Protein AF-0000000087671114 (afdb_homodimer)

Nearest PDB structures (foldseek):
  3t8q-assembly1_A  TM=8.354E-01  e=1.233E-25  Hoeflea phototrophica DFL-43
  4e5t-assembly1_G  TM=8.080E-01  e=9.147E-26  Roseibium alexandrii DFL-11
  2gl5-assembly1_A  TM=8.032E-01  e=9.710E-26  Salmonella enterica subsp. enterica serovar Typhimurium str. LT2
  4e5t-assembly1_C  TM=7.911E-01  e=3.964E-26  Roseibium alexandrii DFL-11
  2ox4-assembly1_E  TM=7.853E-01  e=4.071E-25  Zymomonas mobilis

Organism: NCBI:txid484088

Foldseek 3Di:
DWAWADKDKFKFKAADVVFFDFQLDLDTHGIAMKIWMWTATPVGQIFIFIFDRQWQCPPVGVVRGGDDLVVLVSVLVVQQVSLVVTNHRLSSSQSSQQRNLVVVLWESLVVLAQQDQKFFAAEEETDDDQLQVLLVVLVVLVVQQHQAYEDEAHDPSDDDPDSVRVLSSLVSNCVRQNNSHAYAYEDSAADHDPVDPDHADDLVRLLVSQVSCVVSRHAAYERNHYNVPLVSLQVSVVVHPHFYEYDQQPRELVVLVVCLVSVSGLEYAYQLSHHRHLVSVLVSQVSCVVSNRAYEHDAQGAQSSQLRSGSSCSRRNPHNHYYDHDHPPSDHQCSRHVQFPDGFDARSRMGRQDTGGGSPTHGDPVSRVVGTD/DWFWADKDKFKFKDADVVFFDFQLALDTHGIAMKIWMWTATPVGQIFIFIFDRQWQCPPVGVVRGGDDLVVLVSVLVVQQVSLVVTNHRLSSSQSSQQRVLVVVLWESLVVLAQQDQKFFAAEEETDDDQLQVLLVVLVVLVVQQHQAYEDEAHDQSDDDPDSVRVLSSLVSNCVRQNNSHAYAYEDSAADHDPVRPDHADDLVRLLVSLVSCVVSRHAAYERNHYNVPLVSLQVSVVVHPHFYEYDQQPRELVVLVVCLVSVSGLEYAYFLSHHRHLVSVLVSQVSCVVSNRAYEHDAQGAQSSQLRSGSSCSRRNPHNHYYDHDHPPSDHQCSRHVQFPDGFDARSRMGRQDTGGGSPTHGDPVSRVVGTD

InterPro domains:
  IPR013342 Mandelate racemase, C-terminal domain [PF13378] (133-366)
  IPR013342 Mandelate racemase, C-terminal domain [SM00922] (131-243)
  IPR029017 Enolase-like, N-terminal [G3DSA:3.30.390.10] (2-108)
  IPR029017 Enolase-like, N-terminal [SSF54826] (3-114)
  IPR036849 Enolase-like, C-terminal domain superfamily [G3DSA:3.20.20.120] (109-373)
  IPR036849 Enolase-like, C-terminal domain superfamily [SSF51604] (101-371)
  IPR046945 L-rhamnonate dehydratase-like [PTHR13794] (2-371)

Structure (mmCIF, N/CA/C/O backbone):
data_AF-0000000087671114-model_v1
#
loop_
_entity.id
_entity.type
_entity.pdbx_description
1 polymer Isomerase
#
loop_
_atom_site.group_PDB
_atom_site.id
_atom_site.type_symbol
_atom_site.label_atom_id
_atom_site.label_alt_id
_atom_site.label_comp_id
_atom_site.label_asym_id
_atom_site.label_entity_id
_atom_site.label_seq_id
_atom_site.pdbx_PDB_ins_code
_atom_site.Cartn_x
_atom_site.Cartn_y
_atom_site.Cartn_z
_atom_site.occupancy
_atom_site.B_iso_or_equiv
_atom_site.auth_seq_id
_atom_site.auth_comp_id
_atom_site.auth_asym_id
_atom_site.auth_atom_id
_atom_site.pdbx_PDB_model_num
ATOM 1 N N . MET A 1 1 ? 32.969 -0.034 -14.359 1 77.94 1 MET A N 1
ATOM 2 C CA . MET A 1 1 ? 31.812 -0.502 -13.594 1 77.94 1 MET A CA 1
ATOM 3 C C . MET A 1 1 ? 30.516 -0.215 -14.352 1 77.94 1 MET A C 1
ATOM 5 O O . MET A 1 1 ? 30.375 0.848 -14.953 1 77.94 1 MET A O 1
ATOM 9 N N . SER A 1 2 ? 29.672 -1.259 -14.68 1 93.56 2 SER A N 1
ATOM 10 C CA . SER A 1 2 ? 28.453 -1.131 -15.453 1 93.56 2 SER A CA 1
ATOM 11 C C . SER A 1 2 ? 27.484 -0.129 -14.805 1 93.56 2 SER A C 1
ATOM 13 O O . SER A 1 2 ? 27.344 -0.102 -13.586 1 93.56 2 SER A O 1
ATOM 15 N N . LYS A 1 3 ? 27.109 0.825 -15.625 1 98.06 3 LYS A N 1
ATOM 16 C CA . LYS A 1 3 ? 26.141 1.822 -15.156 1 98.06 3 LYS A CA 1
ATOM 17 C C . LYS A 1 3 ? 24.828 1.726 -15.938 1 98.06 3 LYS A C 1
ATOM 19 O O . LYS A 1 3 ? 24.844 1.455 -17.141 1 98.06 3 LYS A O 1
ATOM 24 N N . ILE A 1 4 ? 23.766 1.935 -15.289 1 98.81 4 ILE A N 1
ATOM 25 C CA . ILE A 1 4 ? 22.469 1.974 -15.945 1 98.81 4 ILE A CA 1
ATOM 26 C C . ILE A 1 4 ? 22.406 3.17 -16.891 1 98.81 4 ILE A C 1
ATOM 28 O O . ILE A 1 4 ? 22.641 4.309 -16.484 1 98.81 4 ILE A O 1
ATOM 32 N N . ASP A 1 5 ? 22.094 2.9 -18.109 1 98.69 5 ASP A N 1
ATOM 33 C CA . ASP A 1 5 ? 22.047 3.93 -19.156 1 98.69 5 ASP A CA 1
ATOM 34 C C . ASP A 1 5 ? 20.609 4.363 -19.438 1 98.69 5 ASP A C 1
ATOM 36 O O . ASP A 1 5 ? 20.344 5.555 -19.625 1 98.69 5 ASP A O 1
ATOM 40 N N . SER A 1 6 ? 19.703 3.426 -19.469 1 98.62 6 SER A N 1
ATOM 41 C CA . SER A 1 6 ? 18.312 3.752 -19.781 1 98.62 6 SER A CA 1
ATOM 42 C C . SER A 1 6 ? 17.359 2.746 -19.172 1 98.62 6 SER A C 1
ATOM 44 O O . SER A 1 6 ? 17.75 1.627 -18.828 1 98.62 6 SER A O 1
ATOM 46 N N . ILE A 1 7 ? 16.156 3.17 -18.953 1 98.81 7 ILE A N 1
ATOM 47 C CA . ILE A 1 7 ? 15.039 2.383 -18.453 1 98.81 7 ILE A CA 1
ATOM 48 C C . ILE A 1 7 ? 13.836 2.566 -19.375 1 98.81 7 ILE A C 1
ATOM 50 O O . ILE A 1 7 ? 13.453 3.697 -19.688 1 98.81 7 ILE A O 1
ATOM 54 N N . GLU A 1 8 ? 13.281 1.501 -19.844 1 98.75 8 GLU A N 1
ATOM 55 C CA . GLU A 1 8 ? 12.078 1.543 -20.672 1 98.75 8 GLU A CA 1
ATOM 56 C C . GLU A 1 8 ? 10.961 0.694 -20.062 1 98.75 8 GLU A C 1
ATOM 58 O O . GLU A 1 8 ? 11.18 -0.468 -19.719 1 98.75 8 GLU A O 1
ATOM 63 N N . ILE A 1 9 ? 9.812 1.267 -19.922 1 98.75 9 ILE A N 1
ATOM 64 C CA . ILE A 1 9 ? 8.617 0.571 -19.469 1 98.75 9 ILE A CA 1
ATOM 65 C C . ILE A 1 9 ? 7.551 0.592 -20.562 1 98.75 9 ILE A C 1
ATOM 67 O O . ILE A 1 9 ? 7.164 1.661 -21.047 1 98.75 9 ILE A O 1
ATOM 71 N N . THR A 1 10 ? 7.113 -0.559 -21 1 98.69 10 THR A N 1
ATOM 72 C CA . THR A 1 10 ? 6.094 -0.653 -22.031 1 98.69 10 THR A CA 1
ATOM 73 C C . THR A 1 10 ? 4.91 -1.488 -21.562 1 98.69 10 THR A C 1
ATOM 75 O O . THR A 1 10 ? 5.066 -2.359 -20.703 1 98.69 10 THR A O 1
ATOM 78 N N . HIS A 1 11 ? 3.785 -1.231 -22.047 1 98.38 11 HIS A N 1
ATOM 79 C CA . HIS A 1 11 ? 2.543 -1.931 -21.734 1 98.38 11 HIS A CA 1
ATOM 80 C C . HIS A 1 11 ? 1.981 -2.637 -22.969 1 98.38 11 HIS A C 1
ATOM 82 O O . HIS A 1 11 ? 2.037 -2.1 -24.078 1 98.38 11 HIS A O 1
ATOM 88 N N . HIS A 1 12 ? 1.543 -3.834 -22.766 1 98.75 12 HIS A N 1
ATOM 89 C CA . HIS A 1 12 ? 1.067 -4.691 -23.844 1 98.75 12 HIS A CA 1
ATOM 90 C C . HIS A 1 12 ? -0.258 -5.352 -23.484 1 98.75 12 HIS A C 1
ATOM 92 O O . HIS A 1 12 ? -0.558 -5.543 -22.297 1 98.75 12 HIS A O 1
ATOM 98 N N . ARG A 1 13 ? -1.085 -5.703 -24.531 1 98.31 13 ARG A N 1
ATOM 99 C CA . ARG A 1 13 ? -2.408 -6.277 -24.328 1 98.31 13 ARG A CA 1
ATOM 100 C C . ARG A 1 13 ? -2.686 -7.402 -25.312 1 98.31 13 ARG A C 1
ATOM 102 O O . ARG A 1 13 ? -2.641 -7.195 -26.531 1 98.31 13 ARG A O 1
ATOM 109 N N . LEU A 1 14 ? -2.992 -8.57 -24.719 1 98.5 14 LEU A N 1
ATOM 110 C CA . LEU A 1 14 ? -3.408 -9.719 -25.516 1 98.5 14 LEU A CA 1
ATOM 111 C C . LEU A 1 14 ? -4.918 -9.906 -25.453 1 98.5 14 LEU A C 1
ATOM 113 O O . LEU A 1 14 ? -5.473 -10.148 -24.375 1 98.5 14 LEU A O 1
ATOM 117 N N . PRO A 1 15 ? -5.629 -9.836 -26.609 1 97.94 15 PRO A N 1
ATOM 118 C CA . PRO A 1 15 ? -7.047 -10.195 -26.578 1 97.94 15 PRO A CA 1
ATOM 119 C C . PRO A 1 15 ? -7.27 -11.672 -26.25 1 97.94 15 PRO A C 1
ATOM 121 O O . PRO A 1 15 ? -6.531 -12.531 -26.719 1 97.94 15 PRO A O 1
ATOM 124 N N . LEU A 1 16 ? -8.195 -11.867 -25.359 1 97.75 16 LEU A N 1
ATOM 125 C CA . LEU A 1 16 ? -8.539 -13.227 -24.969 1 97.75 16 LEU A CA 1
ATOM 126 C C . LEU A 1 16 ? -9.883 -13.633 -25.578 1 97.75 16 LEU A C 1
ATOM 128 O O . LEU A 1 16 ? -10.922 -13.078 -25.219 1 97.75 16 LEU A O 1
ATOM 132 N N . ASP A 1 17 ? -9.828 -14.562 -26.438 1 95.5 17 ASP A N 1
ATOM 133 C CA . ASP A 1 17 ? -11.008 -15.18 -27.031 1 95.5 17 ASP A CA 1
ATOM 134 C C . ASP A 1 17 ? -10.875 -16.703 -27.078 1 95.5 17 ASP A C 1
ATOM 136 O O . ASP A 1 17 ? -10.078 -17.234 -27.844 1 95.5 17 ASP A O 1
ATOM 140 N N . PRO A 1 18 ? -11.617 -17.359 -26.312 1 96.25 18 PRO A N 1
ATOM 141 C CA . PRO A 1 18 ? -12.656 -16.922 -25.375 1 96.25 18 PRO A CA 1
ATOM 142 C C . PRO A 1 18 ? -12.086 -16.188 -24.172 1 96.25 18 PRO A C 1
ATOM 144 O O . PRO A 1 18 ? -10.891 -16.297 -23.891 1 96.25 18 PRO A O 1
ATOM 147 N N . PRO A 1 19 ? -12.953 -15.445 -23.5 1 97.12 19 PRO A N 1
ATOM 148 C CA . PRO A 1 19 ? -12.492 -14.758 -22.297 1 97.12 19 PRO A CA 1
ATOM 149 C C . PRO A 1 19 ? -12.039 -15.734 -21.203 1 97.12 19 PRO A C 1
ATOM 151 O O . PRO A 1 19 ? -12.469 -16.891 -21.188 1 97.12 19 PRO A O 1
ATOM 154 N N . PHE A 1 20 ? -11.117 -15.258 -20.375 1 95.75 20 PHE A N 1
ATOM 155 C CA . PHE A 1 20 ? -10.68 -15.992 -19.203 1 95.75 20 PHE A CA 1
ATOM 156 C C . PHE A 1 20 ? -11.539 -15.648 -18 1 95.75 20 PHE A C 1
ATOM 158 O O . PHE A 1 20 ? -11.508 -14.516 -17.5 1 95.75 20 PHE A O 1
ATOM 165 N N . LYS A 1 21 ? -12.25 -16.547 -17.516 1 93 21 LYS A N 1
ATOM 166 C CA . LYS A 1 21 ? -13.117 -16.328 -16.375 1 93 21 LYS A CA 1
ATOM 167 C C . LYS A 1 21 ? -12.445 -16.781 -15.078 1 93 21 LYS A C 1
ATOM 169 O O . LYS A 1 21 ? -12.797 -17.828 -14.516 1 93 21 LYS A O 1
ATOM 174 N N . ALA A 1 22 ? -11.57 -15.961 -14.578 1 93.19 22 ALA A N 1
ATOM 175 C CA . ALA A 1 22 ? -10.852 -16.281 -13.344 1 93.19 22 ALA A CA 1
ATOM 176 C C . ALA A 1 22 ? -11.805 -16.328 -12.156 1 93.19 22 ALA A C 1
ATOM 178 O O . ALA A 1 22 ? -12.703 -15.484 -12.031 1 93.19 22 ALA A O 1
ATOM 179 N N . SER A 1 23 ? -11.609 -17.266 -11.266 1 90.94 23 SER A N 1
ATOM 180 C CA . SER A 1 23 ? -12.508 -17.453 -10.125 1 90.94 23 SER A CA 1
ATOM 181 C C . SER A 1 23 ? -12.469 -16.266 -9.18 1 90.94 23 SER A C 1
ATOM 183 O O . SER A 1 23 ? -13.445 -15.984 -8.492 1 90.94 23 SER A O 1
ATOM 185 N N . TRP A 1 24 ? -11.367 -15.562 -9.102 1 88.94 24 TRP A N 1
ATOM 186 C CA . TRP A 1 24 ? -11.195 -14.453 -8.164 1 88.94 24 TRP A CA 1
ATOM 187 C C . TRP A 1 24 ? -11.711 -13.148 -8.758 1 88.94 24 TRP A C 1
ATOM 189 O O . TRP A 1 24 ? -11.672 -12.102 -8.109 1 88.94 24 TRP A O 1
ATOM 199 N N . ASP A 1 25 ? -12.109 -13.25 -10.039 1 88.88 25 ASP A N 1
ATOM 200 C CA . ASP A 1 25 ? -12.633 -12.078 -10.742 1 88.88 25 ASP A CA 1
ATOM 201 C C . ASP A 1 25 ? -14.102 -12.281 -11.109 1 88.88 25 ASP A C 1
ATOM 203 O O . ASP A 1 25 ? -14.438 -13.156 -11.906 1 88.88 25 ASP A O 1
ATOM 207 N N . GLY A 1 26 ? -14.969 -11.555 -10.656 1 84.69 26 GLY A N 1
ATOM 208 C CA . GLY A 1 26 ? -16.375 -11.648 -10.977 1 84.69 26 GLY A CA 1
ATOM 209 C C . GLY A 1 26 ? -16.703 -11.25 -12.406 1 84.69 26 GLY A C 1
ATOM 210 O O . GLY A 1 26 ? -17.812 -11.469 -12.875 1 84.69 26 GLY A O 1
ATOM 211 N N . ARG A 1 27 ? -15.758 -10.727 -13.086 1 89.75 27 ARG A N 1
ATOM 212 C CA . ARG A 1 27 ? -15.898 -10.32 -14.484 1 89.75 27 ARG A CA 1
ATOM 213 C C . ARG A 1 27 ? -14.969 -11.133 -15.383 1 89.75 27 ARG A C 1
ATOM 215 O O . ARG A 1 27 ? -13.805 -11.352 -15.039 1 89.75 27 ARG A O 1
ATOM 222 N N . ALA A 1 28 ? -15.5 -11.641 -16.516 1 93.06 28 ALA A N 1
ATOM 223 C CA . ALA A 1 28 ? -14.664 -12.352 -17.484 1 93.06 28 ALA A CA 1
ATOM 224 C C . ALA A 1 28 ? -13.586 -11.438 -18.047 1 93.06 28 ALA A C 1
ATOM 226 O O . ALA A 1 28 ? -13.891 -10.336 -18.516 1 93.06 28 ALA A O 1
ATOM 227 N N . ARG A 1 29 ? -12.406 -11.898 -18.016 1 95 29 ARG A N 1
ATOM 228 C CA . ARG A 1 29 ? -11.297 -11.125 -18.562 1 95 29 ARG A CA 1
ATOM 229 C C . ARG A 1 29 ? -11.219 -11.281 -20.078 1 95 29 ARG A C 1
ATOM 231 O O . ARG A 1 29 ? -11.039 -12.391 -20.594 1 95 29 ARG A O 1
ATOM 238 N N . ARG A 1 30 ? -11.273 -10.164 -20.766 1 97.12 30 ARG A N 1
ATOM 239 C CA . ARG A 1 30 ? -11.289 -10.195 -22.219 1 97.12 30 ARG A CA 1
ATOM 240 C C . ARG A 1 30 ? -9.914 -9.859 -22.797 1 97.12 30 ARG A C 1
ATOM 242 O O . ARG A 1 30 ? -9.695 -9.961 -24 1 97.12 30 ARG A O 1
ATOM 249 N N . HIS A 1 31 ? -9.086 -9.492 -22 1 97.31 31 HIS A N 1
ATOM 250 C CA . HIS A 1 31 ? -7.691 -9.242 -22.375 1 97.31 31 HIS A CA 1
ATOM 251 C C . HIS A 1 31 ? -6.75 -9.586 -21.219 1 97.31 31 HIS A C 1
ATOM 253 O O . HIS A 1 31 ? -7.184 -9.719 -20.078 1 97.31 31 HIS A O 1
ATOM 259 N N . PHE A 1 32 ? -5.562 -9.844 -21.547 1 97.81 32 PHE A N 1
ATOM 260 C CA . PHE A 1 32 ? -4.48 -10.039 -20.578 1 97.81 32 PHE A CA 1
ATOM 261 C C . PHE A 1 32 ? -3.379 -9.008 -20.797 1 97.81 32 PHE A C 1
ATOM 263 O O . PHE A 1 32 ? -2.754 -8.977 -21.859 1 97.81 32 PHE A O 1
ATOM 270 N N . ASP A 1 33 ? -3.195 -8.141 -19.781 1 97.25 33 ASP A N 1
ATOM 271 C CA . ASP A 1 33 ? -2.219 -7.059 -19.859 1 97.25 33 ASP A CA 1
ATOM 272 C C . ASP A 1 33 ? -0.881 -7.48 -19.266 1 97.25 33 ASP A C 1
ATOM 274 O O . ASP A 1 33 ? -0.843 -8.227 -18.281 1 97.25 33 ASP A O 1
ATOM 278 N N . ALA A 1 34 ? 0.203 -7.078 -19.859 1 98.19 34 ALA A N 1
ATOM 279 C CA . ALA A 1 34 ? 1.554 -7.297 -19.344 1 98.19 34 ALA A CA 1
ATOM 280 C C . ALA A 1 34 ? 2.375 -6.012 -19.391 1 98.19 34 ALA A C 1
ATOM 282 O O . ALA A 1 34 ? 2.283 -5.242 -20.344 1 98.19 34 ALA A O 1
ATOM 283 N N . THR A 1 35 ? 3.094 -5.727 -18.359 1 98.69 35 THR A N 1
ATOM 284 C CA . THR A 1 35 ? 4.078 -4.652 -18.297 1 98.69 35 THR A CA 1
ATOM 285 C C . THR A 1 35 ? 5.492 -5.211 -18.422 1 98.69 35 THR A C 1
ATOM 287 O O . THR A 1 35 ? 5.859 -6.152 -17.703 1 98.69 35 THR A O 1
ATOM 290 N N . ILE A 1 36 ? 6.301 -4.652 -19.344 1 98.88 36 ILE A N 1
ATOM 291 C CA . ILE A 1 36 ? 7.684 -5.082 -19.531 1 98.88 36 ILE A CA 1
ATOM 292 C C . ILE A 1 36 ? 8.633 -3.953 -19.141 1 98.88 36 ILE A C 1
ATOM 294 O O . ILE A 1 36 ? 8.484 -2.818 -19.594 1 98.88 36 ILE A O 1
ATOM 298 N N . VAL A 1 37 ? 9.539 -4.23 -18.281 1 98.94 37 VAL A N 1
ATOM 299 C CA . VAL A 1 37 ? 10.586 -3.303 -17.875 1 98.94 37 VAL A CA 1
ATOM 300 C C . VAL A 1 37 ? 11.922 -3.748 -18.469 1 98.94 37 VAL A C 1
ATOM 302 O O . VAL A 1 37 ? 12.32 -4.906 -18.312 1 98.94 37 VAL A O 1
ATOM 305 N N . ARG A 1 38 ? 12.609 -2.852 -19.172 1 98.88 38 ARG A N 1
ATOM 306 C CA . ARG A 1 38 ? 13.945 -3.066 -19.703 1 98.88 38 ARG A CA 1
ATOM 307 C C . ARG A 1 38 ? 14.945 -2.09 -19.094 1 98.88 38 ARG A C 1
ATOM 309 O O . ARG A 1 38 ? 14.75 -0.874 -19.141 1 98.88 38 ARG A O 1
ATOM 316 N N . VAL A 1 39 ? 15.953 -2.568 -18.469 1 98.94 39 VAL A N 1
ATOM 317 C CA . VAL A 1 39 ? 17.062 -1.76 -17.984 1 98.94 39 VAL A CA 1
ATOM 318 C C . VAL A 1 39 ? 18.328 -2.051 -18.797 1 98.94 39 VAL A C 1
ATOM 320 O O . VAL A 1 39 ? 18.812 -3.184 -18.828 1 98.94 39 VAL A O 1
ATOM 323 N N . THR A 1 40 ? 18.812 -1.046 -19.453 1 98.88 40 THR A N 1
ATOM 324 C CA . THR A 1 40 ? 20 -1.198 -20.281 1 98.88 40 THR A CA 1
ATOM 325 C C . THR A 1 40 ? 21.219 -0.55 -19.625 1 98.88 40 THR A C 1
ATOM 327 O O . THR A 1 40 ? 21.141 0.581 -19.141 1 98.88 40 THR A O 1
ATOM 330 N N . ASP A 1 41 ? 22.312 -1.273 -19.562 1 98.5 41 ASP A N 1
ATOM 331 C CA . ASP A 1 41 ? 23.516 -0.672 -19.016 1 98.5 41 ASP A CA 1
ATOM 332 C C . ASP A 1 41 ? 24.359 -0.03 -20.109 1 98.5 41 ASP A C 1
ATOM 334 O O . ASP A 1 41 ? 24 -0.088 -21.297 1 98.5 41 ASP A O 1
ATOM 338 N N . ASP A 1 42 ? 25.453 0.651 -19.719 1 98.12 42 ASP A N 1
ATOM 339 C CA . ASP A 1 42 ? 26.266 1.438 -20.656 1 98.12 42 ASP A CA 1
ATOM 340 C C . ASP A 1 42 ? 27.094 0.535 -21.562 1 98.12 42 ASP A C 1
ATOM 342 O O . ASP A 1 42 ? 27.781 1.017 -22.469 1 98.12 42 ASP A O 1
ATOM 346 N N . GLU A 1 43 ? 27.016 -0.779 -21.453 1 98.06 43 GLU A N 1
ATOM 347 C CA . GLU A 1 43 ? 27.672 -1.725 -22.344 1 98.06 43 GLU A CA 1
ATOM 348 C C . GLU A 1 43 ? 26.672 -2.418 -23.25 1 98.06 43 GLU A C 1
ATOM 350 O O . GLU A 1 43 ? 27.047 -3.301 -24.031 1 98.06 43 GLU A O 1
ATOM 355 N N . GLY A 1 44 ? 25.438 -2.148 -23.094 1 98.06 44 GLY A N 1
ATOM 356 C CA . GLY A 1 44 ? 24.422 -2.607 -24.016 1 98.06 44 GLY A CA 1
ATOM 357 C C . GLY A 1 44 ? 23.672 -3.832 -23.531 1 98.06 44 GLY A C 1
ATOM 358 O O . GLY A 1 44 ? 22.766 -4.32 -24.219 1 98.06 44 GLY A O 1
ATOM 359 N N . ARG A 1 45 ? 24.031 -4.391 -22.375 1 98.31 45 ARG A N 1
ATOM 360 C CA . ARG A 1 45 ? 23.281 -5.504 -21.812 1 98.31 45 ARG A CA 1
ATOM 361 C C . ARG A 1 45 ? 21.922 -5.039 -21.312 1 98.31 45 ARG A C 1
ATOM 363 O O . ARG A 1 45 ? 21.781 -3.924 -20.797 1 98.31 45 ARG A O 1
ATOM 370 N N . VAL A 1 46 ? 20.875 -5.906 -21.406 1 98.81 46 VAL A N 1
ATOM 371 C CA . VAL A 1 46 ? 19.516 -5.527 -21.062 1 98.81 46 VAL A CA 1
ATOM 372 C C . VAL A 1 46 ? 18.953 -6.5 -20.031 1 98.81 46 VAL A C 1
ATOM 374 O O . VAL A 1 46 ? 18.922 -7.711 -20.266 1 98.81 46 VAL A O 1
ATOM 377 N N . GLY A 1 47 ? 18.609 -5.949 -18.859 1 98.88 47 GLY A N 1
ATOM 378 C CA . GLY A 1 47 ? 17.812 -6.699 -17.906 1 98.88 47 GLY A CA 1
ATOM 379 C C . GLY A 1 47 ? 16.328 -6.555 -18.125 1 98.88 47 GLY A C 1
ATOM 380 O O . GLY A 1 47 ? 15.844 -5.469 -18.469 1 98.88 47 GLY A O 1
ATOM 381 N N . ILE A 1 48 ? 15.602 -7.676 -17.891 1 98.94 48 ILE A N 1
ATOM 382 C CA . ILE A 1 48 ? 14.172 -7.699 -18.172 1 98.94 48 ILE A CA 1
ATOM 383 C C . ILE A 1 48 ? 13.398 -8.078 -16.922 1 98.94 48 ILE A C 1
ATOM 385 O O . ILE A 1 48 ? 13.797 -8.977 -16.172 1 98.94 48 ILE A O 1
ATOM 389 N N . GLY A 1 49 ? 12.328 -7.363 -16.609 1 98.81 49 GLY A N 1
ATOM 390 C CA . GLY A 1 49 ? 11.344 -7.691 -15.586 1 98.81 49 GLY A CA 1
ATOM 391 C C . GLY A 1 49 ? 9.914 -7.477 -16.047 1 98.81 49 GLY A C 1
ATOM 392 O O . GLY A 1 49 ? 9.672 -6.758 -17.016 1 98.81 49 GLY A O 1
ATOM 393 N N . SER A 1 50 ? 8.992 -8.141 -15.398 1 98.81 50 SER A N 1
ATOM 394 C CA . SER A 1 50 ? 7.57 -7.969 -15.656 1 98.81 50 SER A CA 1
ATOM 395 C C . SER A 1 50 ? 6.75 -8.172 -14.383 1 98.81 50 SER A C 1
ATOM 397 O O . SER A 1 50 ? 7.195 -8.859 -13.461 1 98.81 50 SER A O 1
ATOM 399 N N . GLY A 1 51 ? 5.609 -7.617 -14.305 1 96.31 51 GLY A N 1
ATOM 400 C CA . GLY A 1 51 ? 4.719 -7.691 -13.156 1 96.31 51 GLY A CA 1
ATOM 401 C C . GLY A 1 51 ? 3.613 -6.656 -13.188 1 96.31 51 GLY A C 1
ATOM 402 O O . GLY A 1 51 ? 2.891 -6.547 -14.18 1 96.31 51 GLY A O 1
ATOM 403 N N . ASP A 1 52 ? 3.5 -5.977 -12.117 1 94.19 52 ASP A N 1
ATOM 404 C CA . ASP A 1 52 ? 2.418 -5.004 -11.992 1 94.19 52 ASP A CA 1
ATOM 405 C C . ASP A 1 52 ? 2.645 -3.809 -12.914 1 94.19 52 ASP A C 1
ATOM 407 O O . ASP A 1 52 ? 3.586 -3.801 -13.711 1 94.19 52 ASP A O 1
ATOM 411 N N . LEU A 1 53 ? 1.867 -2.74 -12.883 1 94.88 53 LEU A N 1
ATOM 412 C CA . LEU A 1 53 ? 1.703 -1.704 -13.898 1 94.88 53 LEU A CA 1
ATOM 413 C C . LEU A 1 53 ? 2.764 -0.618 -13.742 1 94.88 53 LEU A C 1
ATOM 415 O O . LEU A 1 53 ? 2.867 0.278 -14.578 1 94.88 53 LEU A O 1
ATOM 419 N N . MET A 1 54 ? 3.561 -0.63 -12.75 1 96.94 54 MET A N 1
ATOM 420 C CA . MET A 1 54 ? 4.629 0.332 -12.492 1 96.94 54 MET A CA 1
ATOM 421 C C . MET A 1 54 ? 4.062 1.73 -12.273 1 96.94 54 MET A C 1
ATOM 423 O O . MET A 1 54 ? 4.672 2.723 -12.672 1 96.94 54 MET A O 1
ATOM 427 N N . LYS A 1 55 ? 2.852 1.777 -11.719 1 94.69 55 LYS A N 1
ATOM 428 C CA . LYS A 1 55 ? 2.248 3.074 -11.43 1 94.69 55 LYS A CA 1
ATOM 429 C C . LYS A 1 55 ? 3.055 3.828 -10.375 1 94.69 55 LYS A C 1
ATOM 431 O O . LYS A 1 55 ? 3.266 3.326 -9.266 1 94.69 55 LYS A O 1
ATOM 436 N N . GLY A 1 56 ? 3.506 5.059 -10.742 1 94.38 56 GLY A N 1
ATOM 437 C CA . GLY A 1 56 ? 4.254 5.883 -9.805 1 94.38 56 GLY A CA 1
ATOM 438 C C . GLY A 1 56 ? 5.75 5.852 -10.047 1 94.38 56 GLY A C 1
ATOM 439 O O . GLY A 1 56 ? 6.5 6.605 -9.43 1 94.38 56 GLY A O 1
ATOM 440 N N . PHE A 1 57 ? 6.188 5.02 -10.977 1 97.44 57 PHE A N 1
ATOM 441 C CA . PHE A 1 57 ? 7.617 4.941 -11.258 1 97.44 57 PHE A CA 1
ATOM 442 C C . PHE A 1 57 ? 8.078 6.148 -12.062 1 97.44 57 PHE A C 1
ATOM 444 O O . PHE A 1 57 ? 9.203 6.621 -11.898 1 97.44 57 PHE A O 1
ATOM 451 N N . GLU A 1 58 ? 7.168 6.629 -12.969 1 95.06 58 GLU A N 1
ATOM 452 C CA . GLU A 1 58 ? 7.512 7.742 -13.844 1 95.06 58 GLU A CA 1
ATOM 453 C C . GLU A 1 58 ? 8.031 8.938 -13.047 1 95.06 58 GLU A C 1
ATOM 455 O O . GLU A 1 58 ? 7.418 9.336 -12.055 1 95.06 58 GLU A O 1
ATOM 460 N N . GLY A 1 59 ? 9.18 9.469 -13.461 1 94.5 59 GLY A N 1
ATOM 461 C CA . GLY A 1 59 ? 9.758 10.617 -12.781 1 94.5 59 GLY A CA 1
ATOM 462 C C . GLY A 1 59 ? 10.859 10.234 -11.805 1 94.5 59 GLY A C 1
ATOM 463 O O . GLY A 1 59 ? 11.555 11.102 -11.273 1 94.5 59 GLY A O 1
ATOM 464 N N . HIS A 1 60 ? 11.07 8.93 -11.609 1 97.5 60 HIS A N 1
ATOM 465 C CA . HIS A 1 60 ? 12.078 8.492 -10.656 1 97.5 60 HIS A CA 1
ATOM 466 C C . HIS A 1 60 ? 13.234 7.793 -11.359 1 97.5 60 HIS A C 1
ATOM 468 O O . HIS A 1 60 ? 14.078 7.172 -10.711 1 97.5 60 HIS A O 1
ATOM 474 N N . GLU A 1 61 ? 13.281 7.84 -12.68 1 98.12 61 GLU A N 1
ATOM 475 C CA . GLU A 1 61 ? 14.328 7.176 -13.453 1 98.12 61 GLU A CA 1
ATOM 476 C C . GLU A 1 61 ? 15.719 7.648 -13.031 1 98.12 61 GLU A C 1
ATOM 478 O O . GLU A 1 61 ? 16.656 6.855 -12.984 1 98.12 61 GLU A O 1
ATOM 483 N N . ASP A 1 62 ? 15.844 8.938 -12.688 1 97.31 62 ASP A N 1
ATOM 484 C CA . ASP A 1 62 ? 17.141 9.547 -12.383 1 97.31 62 ASP A CA 1
ATOM 485 C C . ASP A 1 62 ? 17.75 8.945 -11.133 1 97.31 62 ASP A C 1
ATOM 487 O O . ASP A 1 62 ? 18.953 9.062 -10.906 1 97.31 62 ASP A O 1
ATOM 491 N N . LEU A 1 63 ? 16.922 8.312 -10.32 1 97.88 63 LEU A N 1
ATOM 492 C CA . LEU A 1 63 ? 17.438 7.691 -9.102 1 97.88 63 LEU A CA 1
ATOM 493 C C . LEU A 1 63 ? 18.219 6.418 -9.422 1 97.88 63 LEU A C 1
ATOM 495 O O . LEU A 1 63 ? 18.938 5.898 -8.562 1 97.88 63 LEU A O 1
ATOM 499 N N . PHE A 1 64 ? 18.062 5.922 -10.633 1 98.62 64 PHE A N 1
ATOM 500 C CA . PHE A 1 64 ? 18.719 4.684 -11.055 1 98.62 64 PHE A CA 1
ATOM 501 C C . PHE A 1 64 ? 19.766 4.957 -12.117 1 98.62 64 PHE A C 1
ATOM 503 O O . PHE A 1 64 ? 20.844 4.344 -12.109 1 98.62 64 PHE A O 1
ATOM 510 N N . ILE A 1 65 ? 19.469 5.855 -13.062 1 98.62 65 ILE A N 1
ATOM 511 C CA . ILE A 1 65 ? 20.375 6.148 -14.172 1 98.62 65 ILE A CA 1
ATOM 512 C C . ILE A 1 65 ? 21.734 6.559 -13.633 1 98.62 65 ILE A C 1
ATOM 514 O O . ILE A 1 65 ? 21.828 7.359 -12.695 1 98.62 65 ILE A O 1
ATOM 518 N N . GLY A 1 66 ? 22.797 6.023 -14.148 1 98.44 66 GLY A N 1
ATOM 519 C CA . GLY A 1 66 ? 24.156 6.332 -13.742 1 98.44 66 GLY A CA 1
ATOM 520 C C . GLY A 1 66 ? 24.656 5.48 -12.586 1 98.44 66 GLY A C 1
ATOM 521 O O . GLY A 1 66 ? 25.844 5.469 -12.281 1 98.44 66 GLY A O 1
ATOM 522 N N . GLN A 1 67 ? 23.781 4.699 -11.938 1 98 67 GLN A N 1
ATOM 523 C CA . GLN A 1 67 ? 24.156 3.82 -10.828 1 98 67 GLN A CA 1
ATOM 524 C C . GLN A 1 67 ? 24.562 2.439 -11.336 1 98 67 GLN A C 1
ATOM 526 O O . GLN A 1 67 ? 24.203 2.053 -12.453 1 98 67 GLN A O 1
ATOM 531 N N . ASP A 1 68 ? 25.375 1.728 -10.57 1 98.38 68 ASP A N 1
ATOM 532 C CA . ASP A 1 68 ? 25.672 0.32 -10.82 1 98.38 68 ASP A CA 1
ATOM 533 C C . ASP A 1 68 ? 24.422 -0.546 -10.602 1 98.38 68 ASP A C 1
ATOM 535 O O . ASP A 1 68 ? 23.859 -0.55 -9.508 1 98.38 68 ASP A O 1
ATOM 539 N N . PRO A 1 69 ? 24.016 -1.218 -11.688 1 98.38 69 PRO A N 1
ATOM 540 C CA . PRO A 1 69 ? 22.797 -2.031 -11.531 1 98.38 69 PRO A CA 1
ATOM 541 C C . PRO A 1 69 ? 22.969 -3.133 -10.484 1 98.38 69 PRO A C 1
ATOM 543 O O . PRO A 1 69 ? 21.969 -3.688 -10.008 1 98.38 69 PRO A O 1
ATOM 546 N N . ARG A 1 70 ? 24.203 -3.418 -10.008 1 97.56 70 ARG A N 1
ATOM 547 C CA . ARG A 1 70 ? 24.484 -4.508 -9.078 1 97.56 70 ARG A CA 1
ATOM 548 C C . ARG A 1 70 ? 24.344 -4.043 -7.637 1 97.56 70 ARG A C 1
ATOM 550 O O . ARG A 1 70 ? 24.469 -4.848 -6.707 1 97.56 70 ARG A O 1
ATOM 557 N N . HIS A 1 71 ? 24 -2.729 -7.426 1 97.75 71 HIS A N 1
ATOM 558 C CA . HIS A 1 71 ? 23.688 -2.248 -6.086 1 97.75 71 HIS A CA 1
ATOM 559 C C . HIS A 1 71 ? 22.25 -2.557 -5.707 1 97.75 71 HIS A C 1
ATOM 561 O O . HIS A 1 71 ? 21.484 -1.649 -5.367 1 97.75 71 HIS A O 1
ATOM 567 N N . LEU A 1 72 ? 21.938 -3.822 -5.684 1 97.69 72 LEU A N 1
ATOM 568 C CA . LEU A 1 72 ? 20.578 -4.332 -5.59 1 97.69 72 LEU A CA 1
ATOM 569 C C . LEU A 1 72 ? 19.906 -3.875 -4.293 1 97.69 72 LEU A C 1
ATOM 571 O O . LEU A 1 72 ? 18.734 -3.488 -4.293 1 97.69 72 LEU A O 1
ATOM 575 N N . GLU A 1 73 ? 20.609 -3.873 -3.16 1 96.69 73 GLU A N 1
ATOM 576 C CA . GLU A 1 73 ? 20.031 -3.469 -1.887 1 96.69 73 GLU A CA 1
ATOM 577 C C . GLU A 1 73 ? 19.672 -1.983 -1.885 1 96.69 73 GLU A C 1
ATOM 579 O O . GLU A 1 73 ? 18.641 -1.584 -1.363 1 96.69 73 GLU A O 1
ATOM 584 N N . ARG A 1 74 ? 20.578 -1.164 -2.422 1 96.38 74 ARG A N 1
ATOM 585 C CA . ARG A 1 74 ? 20.281 0.261 -2.549 1 96.38 74 ARG A CA 1
ATOM 586 C C . ARG A 1 74 ? 19.047 0.496 -3.414 1 96.38 74 ARG A C 1
ATOM 588 O O . ARG A 1 74 ? 18.172 1.291 -3.059 1 96.38 74 ARG A O 1
ATOM 595 N N . HIS A 1 75 ? 19.016 -0.199 -4.594 1 98.38 75 HIS A N 1
ATOM 596 C CA . HIS A 1 75 ? 17.891 -0.056 -5.504 1 98.38 75 HIS A CA 1
ATOM 597 C C . HIS A 1 75 ? 16.594 -0.534 -4.855 1 98.38 75 HIS A C 1
ATOM 599 O O . HIS A 1 75 ? 15.539 0.072 -5.051 1 98.38 75 HIS A O 1
ATOM 605 N N . TYR A 1 76 ? 16.734 -1.605 -4.066 1 98 76 TYR A N 1
ATOM 606 C CA . TYR A 1 76 ? 15.586 -2.107 -3.336 1 98 76 TYR A CA 1
ATOM 607 C C . TYR A 1 76 ? 15.039 -1.047 -2.387 1 98 76 TYR A C 1
ATOM 609 O O . TYR A 1 76 ? 13.82 -0.878 -2.27 1 98 76 TYR A O 1
ATOM 617 N N . GLU A 1 77 ? 15.844 -0.37 -1.656 1 96.12 77 GLU A N 1
ATOM 618 C CA . GLU A 1 77 ? 15.398 0.661 -0.724 1 96.12 77 GLU A CA 1
ATOM 619 C C . GLU A 1 77 ? 14.633 1.766 -1.445 1 96.12 77 GLU A C 1
ATOM 621 O O . GLU A 1 77 ? 13.578 2.195 -0.984 1 96.12 77 GLU A O 1
ATOM 626 N N . VAL A 1 78 ? 15.164 2.193 -2.59 1 97.62 78 VAL A N 1
ATOM 627 C CA . VAL A 1 78 ? 14.492 3.207 -3.396 1 97.62 78 VAL A CA 1
ATOM 628 C C . VAL A 1 78 ? 13.117 2.703 -3.816 1 97.62 78 VAL A C 1
ATOM 630 O O . VAL A 1 78 ? 12.117 3.408 -3.658 1 97.62 78 VAL A O 1
ATOM 633 N N . LEU A 1 79 ? 13.086 1.48 -4.289 1 98.5 79 LEU A N 1
ATOM 634 C CA . LEU A 1 79 ? 11.836 0.9 -4.766 1 98.5 79 LEU A CA 1
ATOM 635 C C . LEU A 1 79 ? 10.852 0.723 -3.619 1 98.5 79 LEU A C 1
ATOM 637 O O . LEU A 1 79 ? 9.641 0.876 -3.809 1 98.5 79 LEU A O 1
ATOM 641 N N . SER A 1 80 ? 11.375 0.336 -2.459 1 97.06 80 SER A N 1
ATOM 642 C CA . SER A 1 80 ? 10.516 0.175 -1.29 1 97.06 80 SER A CA 1
ATOM 643 C C . SER A 1 80 ? 9.844 1.49 -0.916 1 97.06 80 SER A C 1
ATOM 645 O O . SER A 1 80 ? 8.664 1.507 -0.548 1 97.06 80 SER A O 1
ATOM 647 N N . HIS A 1 81 ? 10.539 2.57 -1.02 1 95.88 81 HIS A N 1
ATOM 648 C CA . HIS A 1 81 ? 9.953 3.879 -0.747 1 95.88 81 HIS A CA 1
ATOM 649 C C . HIS A 1 81 ? 8.953 4.273 -1.829 1 95.88 81 HIS A C 1
ATOM 651 O O . HIS A 1 81 ? 7.898 4.836 -1.529 1 95.88 81 HIS A O 1
ATOM 657 N N . ILE A 1 82 ? 9.297 3.965 -3.092 1 97.12 82 ILE A N 1
ATOM 658 C CA . ILE A 1 82 ? 8.344 4.223 -4.168 1 97.12 82 ILE A CA 1
ATOM 659 C C . ILE A 1 82 ? 7.059 3.439 -3.922 1 97.12 82 ILE A C 1
ATOM 661 O O . ILE A 1 82 ? 5.957 3.979 -4.059 1 97.12 82 ILE A O 1
ATOM 665 N N . ASN A 1 83 ? 7.223 2.184 -3.568 1 96.38 83 ASN A N 1
ATOM 666 C CA . ASN A 1 83 ? 6.086 1.328 -3.24 1 96.38 83 ASN A CA 1
ATOM 667 C C . ASN A 1 83 ? 5.223 1.943 -2.145 1 96.38 83 ASN A C 1
ATOM 669 O O . ASN A 1 83 ? 3.992 1.892 -2.219 1 96.38 83 ASN A O 1
ATOM 673 N N . PHE A 1 84 ? 5.781 2.5 -1.127 1 94.5 84 PHE A N 1
ATOM 674 C CA . PHE A 1 84 ? 5.066 3.109 -0.011 1 94.5 84 PHE A CA 1
ATOM 675 C C . PHE A 1 84 ? 4.262 4.316 -0.477 1 94.5 84 PHE A C 1
ATOM 677 O O . PHE A 1 84 ? 3.1 4.477 -0.098 1 94.5 84 PHE A O 1
ATOM 684 N N . HIS A 1 85 ? 4.828 5.152 -1.335 1 94.56 85 HIS A N 1
ATOM 685 C CA . HIS A 1 85 ? 4.219 6.414 -1.739 1 94.56 85 HIS A CA 1
ATOM 686 C C . HIS A 1 85 ? 3.242 6.207 -2.891 1 94.56 85 HIS A C 1
ATOM 688 O O . HIS A 1 85 ? 2.25 6.934 -3.006 1 94.56 85 HIS A O 1
ATOM 694 N N . TYR A 1 86 ? 3.521 5.207 -3.773 1 94.94 86 TYR A N 1
ATOM 695 C CA . TYR A 1 86 ? 2.805 5.105 -5.039 1 94.94 86 TYR A CA 1
ATOM 696 C C . TYR A 1 86 ? 2.328 3.68 -5.281 1 94.94 86 TYR A C 1
ATOM 698 O O . TYR A 1 86 ? 1.604 3.111 -4.461 1 94.94 86 TYR A O 1
ATOM 706 N N . GLY A 1 87 ? 2.57 3.162 -6.41 1 94.5 87 GLY A N 1
ATOM 707 C CA . GLY A 1 87 ? 2.164 1.807 -6.742 1 94.5 87 GLY A CA 1
ATOM 708 C C . GLY A 1 87 ? 3.305 0.81 -6.688 1 94.5 87 GLY A C 1
ATOM 709 O O . GLY A 1 87 ? 4.41 1.147 -6.258 1 94.5 87 GLY A O 1
ATOM 710 N N . ARG A 1 88 ? 3.016 -0.493 -7.07 1 96.75 88 ARG A N 1
ATOM 711 C CA . ARG A 1 88 ? 3.979 -1.59 -7.074 1 96.75 88 ARG A CA 1
ATOM 712 C C . ARG A 1 88 ? 4.91 -1.498 -8.281 1 96.75 88 ARG A C 1
ATOM 714 O O . ARG A 1 88 ? 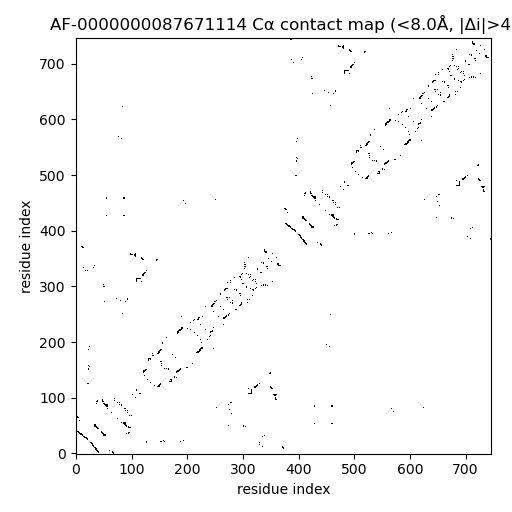4.469 -1.642 -9.422 1 96.75 88 ARG A O 1
ATOM 721 N N . CYS A 1 89 ? 6.23 -1.325 -7.996 1 98.31 89 CYS A N 1
ATOM 722 C CA . CYS A 1 89 ? 7.184 -1.193 -9.094 1 98.31 89 CYS A CA 1
ATOM 723 C C . CYS A 1 89 ? 8.273 -2.258 -9 1 98.31 89 CYS A C 1
ATOM 725 O O . CYS A 1 89 ? 9.43 -1.996 -9.32 1 98.31 89 CYS A O 1
ATOM 727 N N . TRP A 1 90 ? 7.918 -3.404 -8.594 1 98.62 90 TRP A N 1
ATOM 728 C CA . TRP A 1 90 ? 8.859 -4.465 -8.258 1 98.62 90 TRP A CA 1
ATOM 729 C C . TRP A 1 90 ? 9.422 -5.105 -9.523 1 98.62 90 TRP A C 1
ATOM 731 O O . TRP A 1 90 ? 10.492 -5.719 -9.492 1 98.62 90 TRP A O 1
ATOM 741 N N . PRO A 1 91 ? 8.711 -4.996 -10.734 1 98.75 91 PRO A N 1
ATOM 742 C CA . PRO A 1 91 ? 9.359 -5.484 -11.953 1 98.75 91 PRO A CA 1
ATOM 743 C C . PRO A 1 91 ? 10.727 -4.844 -12.188 1 98.75 91 PRO A C 1
ATOM 745 O O . PRO A 1 91 ? 11.594 -5.453 -12.82 1 98.75 91 PRO A O 1
ATOM 748 N N . MET A 1 92 ? 10.922 -3.648 -11.648 1 98.88 92 MET A N 1
ATOM 749 C CA . MET A 1 92 ? 12.227 -2.998 -11.742 1 98.88 92 MET A CA 1
ATOM 750 C C . MET A 1 92 ? 13.289 -3.809 -11.008 1 98.88 92 MET A C 1
ATOM 752 O O . MET A 1 92 ? 14.406 -3.971 -11.5 1 98.88 92 MET A O 1
ATOM 756 N N . ASP A 1 93 ? 12.969 -4.324 -9.828 1 98.94 93 ASP A N 1
ATOM 757 C CA . ASP A 1 93 ? 13.883 -5.184 -9.078 1 98.94 93 ASP A CA 1
ATOM 758 C C . ASP A 1 93 ? 14.227 -6.441 -9.875 1 98.94 93 ASP A C 1
ATOM 760 O O . ASP A 1 93 ? 15.391 -6.852 -9.922 1 98.94 93 ASP A O 1
ATOM 764 N N . LEU A 1 94 ? 13.234 -7.016 -10.531 1 98.94 94 LEU A N 1
ATOM 765 C CA . LEU A 1 94 ? 13.453 -8.219 -11.328 1 98.94 94 LEU A CA 1
ATOM 766 C C . LEU A 1 94 ? 14.383 -7.926 -12.5 1 98.94 94 LEU A C 1
ATOM 768 O O . LEU A 1 94 ? 15.289 -8.711 -12.789 1 98.94 94 LEU A O 1
ATOM 772 N N . ALA A 1 95 ? 14.156 -6.801 -13.141 1 98.94 95 ALA A N 1
ATOM 773 C CA . ALA A 1 95 ? 15.008 -6.414 -14.266 1 98.94 95 ALA A CA 1
ATOM 774 C C . ALA A 1 95 ? 16.453 -6.219 -13.805 1 98.94 95 ALA A C 1
ATOM 776 O O . ALA A 1 95 ? 17.391 -6.586 -14.523 1 98.94 95 ALA A O 1
ATOM 777 N N . LEU A 1 96 ? 16.609 -5.66 -12.648 1 98.94 96 LEU A N 1
ATOM 778 C CA . LEU A 1 96 ? 17.953 -5.41 -12.133 1 98.94 96 LEU A CA 1
ATOM 779 C C . LEU A 1 96 ? 18.656 -6.719 -11.781 1 98.94 96 LEU A C 1
ATOM 781 O O . LEU A 1 96 ? 19.859 -6.859 -11.984 1 98.94 96 LEU A O 1
ATOM 785 N N . TRP A 1 97 ? 17.922 -7.652 -11.227 1 98.94 97 TRP A N 1
ATOM 786 C CA . TRP A 1 97 ? 18.5 -8.969 -10.961 1 98.94 97 TRP A CA 1
ATOM 787 C C . TRP A 1 97 ? 18.891 -9.664 -12.258 1 98.94 97 TRP A C 1
ATOM 789 O O . TRP A 1 97 ? 19.953 -10.266 -12.352 1 98.94 97 TRP A O 1
ATOM 799 N N . ASP A 1 98 ? 18.016 -9.586 -13.234 1 98.94 98 ASP A N 1
ATOM 800 C CA . ASP A 1 98 ? 18.344 -10.156 -14.539 1 98.94 98 ASP A CA 1
ATOM 801 C C . ASP A 1 98 ? 19.609 -9.531 -15.117 1 98.94 98 ASP A C 1
ATOM 803 O O . ASP A 1 98 ? 20.516 -10.25 -15.547 1 98.94 98 ASP A O 1
ATOM 807 N N . LEU A 1 99 ? 19.688 -8.227 -15.094 1 98.88 99 LEU A N 1
ATOM 808 C CA . LEU A 1 99 ? 20.828 -7.504 -15.609 1 98.88 99 LEU A CA 1
ATOM 809 C C . LEU A 1 99 ? 22.094 -7.867 -14.844 1 98.88 99 LEU A C 1
ATOM 811 O O . LEU A 1 99 ? 23.156 -8.086 -15.438 1 98.88 99 LEU A O 1
ATOM 815 N N . SER A 1 100 ? 22 -7.957 -13.531 1 98.75 100 SER A N 1
ATOM 816 C CA . SER A 1 100 ? 23.141 -8.328 -12.703 1 98.75 100 SER A CA 1
ATOM 817 C C . SER A 1 100 ? 23.672 -9.703 -13.078 1 98.75 100 SER A C 1
ATOM 819 O O . SER A 1 100 ? 24.875 -9.914 -13.133 1 98.75 100 SER A O 1
ATOM 821 N N . GLY A 1 101 ? 22.734 -10.633 -13.273 1 98.75 101 GLY A N 1
ATOM 822 C CA . GLY A 1 101 ? 23.141 -11.953 -13.719 1 98.75 101 GLY A CA 1
ATOM 823 C C . GLY A 1 101 ? 23.844 -11.93 -15.07 1 98.75 101 GLY A C 1
ATOM 824 O O . GLY A 1 101 ? 24.828 -12.641 -15.273 1 98.75 101 GLY A O 1
ATOM 825 N N . LYS A 1 102 ? 23.391 -11.109 -15.969 1 98.62 102 LYS A N 1
ATOM 826 C CA . LYS A 1 102 ? 23.984 -11 -17.297 1 98.62 102 LYS A CA 1
ATOM 827 C C . LYS A 1 102 ? 25.359 -10.328 -17.234 1 98.62 102 LYS A C 1
ATOM 829 O O . LYS A 1 102 ? 26.25 -10.664 -18 1 98.62 102 LYS A O 1
ATOM 834 N N . ILE A 1 103 ? 25.516 -9.391 -16.344 1 98.38 103 ILE A N 1
ATOM 835 C CA . ILE A 1 103 ? 26.797 -8.727 -16.141 1 98.38 103 ILE A CA 1
ATOM 836 C C . ILE A 1 103 ? 27.812 -9.719 -15.578 1 98.38 103 ILE A C 1
ATOM 838 O O . ILE A 1 103 ? 28.969 -9.766 -16.016 1 98.38 103 ILE A O 1
ATOM 842 N N . THR A 1 104 ? 27.391 -10.602 -14.633 1 97.38 104 THR A N 1
ATOM 843 C CA . THR A 1 104 ? 28.281 -11.492 -13.914 1 97.38 104 THR A CA 1
ATOM 844 C C . THR A 1 104 ? 28.438 -12.82 -14.656 1 97.38 104 THR A C 1
ATOM 846 O O . THR A 1 104 ? 29.344 -13.609 -14.352 1 97.38 104 THR A O 1
ATOM 849 N N . GLY A 1 105 ? 27.562 -13.078 -15.523 1 98.06 105 GLY A N 1
ATOM 850 C CA . GLY A 1 105 ? 27.609 -14.32 -16.281 1 98.06 105 GLY A CA 1
ATOM 851 C C . GLY A 1 105 ? 27.031 -15.5 -15.531 1 98.06 105 GLY A C 1
ATOM 852 O O . GLY A 1 105 ? 27.438 -16.641 -15.75 1 98.06 105 GLY A O 1
ATOM 853 N N . GLU A 1 106 ? 26.125 -15.25 -14.586 1 98.44 106 GLU A N 1
ATOM 854 C CA . GLU A 1 106 ? 25.547 -16.297 -13.742 1 98.44 106 GLU A CA 1
ATOM 855 C C . GLU A 1 106 ? 24.031 -16.25 -13.766 1 98.44 106 GLU A C 1
ATOM 857 O O . GLU A 1 106 ? 23.438 -15.172 -13.852 1 98.44 106 GLU A O 1
ATOM 862 N N . PRO A 1 107 ? 23.422 -17.453 -13.727 1 98.69 107 PRO A N 1
ATOM 863 C CA . PRO A 1 107 ? 21.984 -17.422 -13.5 1 98.69 107 PRO A CA 1
ATOM 864 C C . PRO A 1 107 ? 21.609 -16.891 -12.117 1 98.69 107 PRO A C 1
ATOM 866 O O . PRO A 1 107 ? 22.344 -17.094 -11.156 1 98.69 107 PRO A O 1
ATOM 869 N N . VAL A 1 108 ? 20.453 -16.281 -12 1 98.69 108 VAL A N 1
ATOM 870 C CA . VAL A 1 108 ? 20.031 -15.625 -10.766 1 98.69 108 VAL A CA 1
ATOM 871 C C . VAL A 1 108 ? 19.906 -16.656 -9.648 1 98.69 108 VAL A C 1
ATOM 873 O O . VAL A 1 108 ? 20.25 -16.391 -8.5 1 98.69 108 VAL A O 1
ATOM 876 N N . TRP A 1 109 ? 19.406 -17.891 -9.93 1 98.25 109 TRP A N 1
ATOM 877 C CA . TRP A 1 109 ? 19.25 -18.891 -8.883 1 98.25 109 TRP A CA 1
ATOM 878 C C . TRP A 1 109 ? 20.609 -19.203 -8.234 1 98.25 109 TRP A C 1
ATOM 880 O O . TRP A 1 109 ? 20.688 -19.438 -7.027 1 98.25 109 TRP A O 1
ATOM 890 N N . ARG A 1 110 ? 21.656 -19.234 -8.969 1 98.12 110 ARG A N 1
ATOM 891 C CA . ARG A 1 110 ? 22.984 -19.484 -8.414 1 98.12 110 ARG A CA 1
ATOM 892 C C . ARG A 1 110 ? 23.5 -18.297 -7.629 1 98.12 110 ARG A C 1
ATOM 894 O O . ARG A 1 110 ? 24.109 -18.453 -6.57 1 98.12 110 ARG A O 1
ATOM 901 N N . MET A 1 111 ? 23.172 -17.078 -8.125 1 97.69 111 MET A N 1
ATOM 902 C CA . MET A 1 111 ? 23.531 -15.867 -7.398 1 97.69 111 MET A CA 1
ATOM 903 C C . MET A 1 111 ? 22.859 -15.836 -6.027 1 97.69 111 MET A C 1
ATOM 905 O O . MET A 1 111 ? 23.406 -15.266 -5.078 1 97.69 111 MET A O 1
ATOM 909 N N . LEU A 1 112 ? 21.703 -16.453 -5.883 1 97.5 112 LEU A N 1
ATOM 910 C CA . LEU A 1 112 ? 20.906 -16.391 -4.672 1 97.5 112 LEU A CA 1
ATOM 911 C C . LEU A 1 112 ? 21.328 -17.484 -3.684 1 97.5 112 LEU A C 1
ATOM 913 O O . LEU A 1 112 ? 20.922 -17.453 -2.52 1 97.5 112 LEU A O 1
ATOM 917 N N . GLY A 1 113 ? 22.078 -18.484 -4.047 1 93.69 113 GLY A N 1
ATOM 918 C CA . GLY A 1 113 ? 22.547 -19.516 -3.148 1 93.69 113 GLY A CA 1
ATOM 919 C C . GLY A 1 113 ? 22.703 -20.859 -3.828 1 93.69 113 GLY A C 1
ATOM 920 O O . GLY A 1 113 ? 23.391 -21.75 -3.314 1 93.69 113 GLY A O 1
ATOM 921 N N . GLY A 1 114 ? 22.016 -21.078 -4.965 1 93.25 114 GLY A N 1
ATOM 922 C CA . GLY A 1 114 ? 22.25 -22.219 -5.832 1 93.25 114 GLY A CA 1
ATOM 923 C C . GLY A 1 114 ? 21.859 -23.531 -5.195 1 93.25 114 GLY A C 1
ATOM 924 O O . GLY A 1 114 ? 22.609 -24.516 -5.27 1 93.25 114 GLY A O 1
ATOM 925 N N . ARG A 1 115 ? 20.781 -23.531 -4.52 1 90.81 115 ARG A N 1
ATOM 926 C CA . ARG A 1 115 ? 20.312 -24.766 -3.898 1 90.81 115 ARG A CA 1
ATOM 927 C C . ARG A 1 115 ? 19.969 -25.828 -4.953 1 90.81 115 ARG A C 1
ATOM 929 O O . ARG A 1 115 ? 20.172 -27.016 -4.738 1 90.81 115 ARG A O 1
ATOM 936 N N . SER A 1 116 ? 19.453 -25.328 -6.031 1 93.75 116 SER A N 1
ATOM 937 C CA . SER A 1 116 ? 19.031 -26.188 -7.133 1 93.75 116 SER A CA 1
ATOM 938 C C . SER A 1 116 ? 19 -25.422 -8.453 1 93.75 116 SER A C 1
ATOM 940 O O . SER A 1 116 ? 19.031 -24.188 -8.461 1 93.75 116 SER A O 1
ATOM 942 N N . ASP A 1 117 ? 18.969 -26.172 -9.516 1 96.12 117 ASP A N 1
ATOM 943 C CA . ASP A 1 117 ? 18.828 -25.562 -10.836 1 96.12 117 ASP A CA 1
ATOM 944 C C . ASP A 1 117 ? 17.438 -25.844 -11.422 1 96.12 117 ASP A C 1
ATOM 946 O O . ASP A 1 117 ? 17.188 -25.594 -12.594 1 96.12 117 ASP A O 1
ATOM 950 N N . ARG A 1 118 ? 16.594 -26.391 -10.609 1 96.81 118 ARG A N 1
ATOM 951 C CA . ARG A 1 118 ? 15.227 -26.688 -11.016 1 96.81 118 ARG A CA 1
ATOM 952 C C . ARG A 1 118 ? 14.266 -26.578 -9.828 1 96.81 118 ARG A C 1
ATOM 954 O O . ARG A 1 118 ? 14.703 -26.531 -8.68 1 96.81 118 ARG A O 1
ATOM 961 N N . VAL A 1 119 ? 12.984 -26.469 -10.094 1 97.88 119 VAL A N 1
ATOM 962 C CA . VAL A 1 119 ? 11.969 -26.422 -9.055 1 97.88 119 VAL A CA 1
ATOM 963 C C . VAL A 1 119 ? 10.828 -27.375 -9.398 1 97.88 119 VAL A C 1
ATOM 965 O O . VAL A 1 119 ? 10.492 -27.547 -10.57 1 97.88 119 VAL A O 1
ATOM 968 N N . ARG A 1 120 ? 10.281 -28.062 -8.383 1 98.06 120 ARG A N 1
ATOM 969 C CA . ARG A 1 120 ? 9.07 -28.859 -8.531 1 98.06 120 ARG A CA 1
ATOM 970 C C . ARG A 1 120 ? 7.832 -27.953 -8.578 1 98.06 120 ARG A C 1
ATOM 972 O O . ARG A 1 120 ? 7.801 -26.906 -7.934 1 98.06 120 ARG A O 1
ATOM 979 N N . LEU A 1 121 ? 6.848 -28.375 -9.391 1 98.56 121 LEU A N 1
ATOM 980 C CA . LEU A 1 121 ? 5.711 -27.5 -9.625 1 98.56 121 LEU A CA 1
ATOM 981 C C . LEU A 1 121 ? 4.414 -28.141 -9.133 1 98.56 121 LEU A C 1
ATOM 983 O O . LEU A 1 121 ? 4.297 -29.359 -9.102 1 98.56 121 LEU A O 1
ATOM 987 N N . TYR A 1 122 ? 3.527 -27.359 -8.719 1 98.56 122 TYR A N 1
ATOM 988 C CA . TYR A 1 122 ? 2.135 -27.797 -8.688 1 98.56 122 TYR A CA 1
ATOM 989 C C . TYR A 1 122 ? 1.306 -27.062 -9.727 1 98.56 122 TYR A C 1
ATOM 991 O O . TYR A 1 122 ? 1.554 -25.875 -10.008 1 98.56 122 TYR A O 1
ATOM 999 N N . ALA A 1 123 ? 0.32 -27.734 -10.328 1 98.31 123 ALA A N 1
ATOM 1000 C CA . ALA A 1 123 ? -0.605 -27.109 -11.266 1 98.31 123 ALA A CA 1
ATOM 1001 C C . ALA A 1 123 ? -1.618 -26.234 -10.539 1 98.31 123 ALA A C 1
ATOM 1003 O O . ALA A 1 123 ? -2.281 -26.688 -9.602 1 98.31 123 ALA A O 1
ATOM 1004 N N . SER A 1 124 ? -1.671 -25.016 -10.945 1 98.06 124 SER A N 1
ATOM 1005 C CA . SER A 1 124 ? -2.592 -24.062 -10.336 1 98.06 124 SER A CA 1
ATOM 1006 C C . SER A 1 124 ? -3.717 -23.688 -11.297 1 98.06 124 SER A C 1
ATOM 1008 O O . SER A 1 124 ? -3.477 -23.062 -12.328 1 98.06 124 SER A O 1
ATOM 1010 N N . SER A 1 125 ? -4.887 -23.984 -10.898 1 94.62 125 SER A N 1
ATOM 1011 C CA . SER A 1 125 ? -6.039 -23.688 -11.75 1 94.62 125 SER A CA 1
ATOM 1012 C C . SER A 1 125 ? -6.52 -22.25 -11.555 1 94.62 125 SER A C 1
ATOM 1014 O O . SER A 1 125 ? -6.129 -21.594 -10.586 1 94.62 125 SER A O 1
ATOM 1016 N N . GLY A 1 126 ? -7.375 -21.828 -12.562 1 93.5 126 GLY A N 1
ATOM 1017 C CA . GLY A 1 126 ? -7.887 -20.469 -12.469 1 93.5 126 GLY A CA 1
ATOM 1018 C C . GLY A 1 126 ? -9.398 -20.391 -12.602 1 93.5 126 GLY A C 1
ATOM 1019 O O . GLY A 1 126 ? -10 -19.391 -12.227 1 93.5 126 GLY A O 1
ATOM 1020 N N . VAL A 1 127 ? -9.984 -21.406 -13.164 1 92.56 127 VAL A N 1
ATOM 1021 C CA . VAL A 1 127 ? -11.414 -21.312 -13.445 1 92.56 127 VAL A CA 1
ATOM 1022 C C . VAL A 1 127 ? -12.164 -22.391 -12.664 1 92.56 127 VAL A C 1
ATOM 1024 O O . VAL A 1 127 ? -11.57 -23.391 -12.234 1 92.56 127 VAL A O 1
ATOM 1027 N N . LEU A 1 128 ? -13.422 -22.172 -12.523 1 91.69 128 LEU A N 1
ATOM 1028 C CA . LEU A 1 128 ? -14.32 -23.172 -11.969 1 91.69 128 LEU A CA 1
ATOM 1029 C C . LEU A 1 128 ? -14.828 -24.109 -13.055 1 91.69 128 LEU A C 1
ATOM 1031 O O . LEU A 1 128 ? -15.125 -23.672 -14.164 1 91.69 128 LEU A O 1
ATOM 1035 N N . ARG A 1 129 ? -14.906 -25.391 -12.719 1 92.5 129 ARG A N 1
ATOM 1036 C CA . ARG A 1 129 ? -15.438 -26.406 -13.625 1 92.5 129 ARG A CA 1
ATOM 1037 C C . ARG A 1 129 ? -16.391 -27.344 -12.898 1 92.5 129 ARG A C 1
ATOM 1039 O O . ARG A 1 129 ? -16.406 -27.391 -11.664 1 92.5 129 ARG A O 1
ATOM 1046 N N . GLU A 1 130 ? -17.172 -28.016 -13.766 1 93.31 130 GLU A N 1
ATOM 1047 C CA . GLU A 1 130 ? -18.016 -29.078 -13.203 1 93.31 130 GLU A CA 1
ATOM 1048 C C . GLU A 1 130 ? -17.156 -30.156 -12.555 1 93.31 130 GLU A C 1
ATOM 1050 O O . GLU A 1 130 ? -16.047 -30.438 -13.008 1 93.31 130 GLU A O 1
ATOM 1055 N N . PRO A 1 131 ? -17.766 -30.812 -11.539 1 95.38 131 PRO A N 1
ATOM 1056 C CA . PRO A 1 131 ? -17 -31.812 -10.773 1 95.38 131 PRO A CA 1
ATOM 1057 C C . PRO A 1 131 ? -16.375 -32.875 -11.664 1 95.38 131 PRO A C 1
ATOM 1059 O O . PRO A 1 131 ? -15.203 -33.219 -11.492 1 95.38 131 PRO A O 1
ATOM 1062 N N . SER A 1 132 ? -17.078 -33.344 -12.633 1 96.44 132 SER A N 1
ATOM 1063 C CA . SER A 1 132 ? -16.547 -34.375 -13.5 1 96.44 132 SER A CA 1
ATOM 1064 C C . SER A 1 132 ? -15.359 -33.875 -14.32 1 96.44 132 SER A C 1
ATOM 1066 O O . SER A 1 132 ? -14.375 -34.594 -14.516 1 96.44 132 SER A O 1
ATOM 1068 N N . ALA A 1 133 ? -15.492 -32.688 -14.75 1 95.88 133 ALA A N 1
ATOM 1069 C CA . ALA A 1 133 ? -14.414 -32.062 -15.516 1 95.88 133 ALA A CA 1
ATOM 1070 C C . ALA A 1 133 ? -13.18 -31.859 -14.648 1 95.88 133 ALA A C 1
ATOM 1072 O O . ALA A 1 133 ? -12.047 -32 -15.117 1 95.88 133 ALA A O 1
ATOM 1073 N N . MET A 1 134 ? -13.391 -31.547 -13.453 1 95.56 134 MET A N 1
ATOM 1074 C CA . MET A 1 134 ? -12.281 -31.359 -12.523 1 95.56 134 MET A CA 1
ATOM 1075 C C . MET A 1 134 ? -11.562 -32.688 -12.258 1 95.56 134 MET A C 1
ATOM 1077 O O . MET A 1 134 ? -10.336 -32.719 -12.18 1 95.56 134 MET A O 1
ATOM 1081 N N . ALA A 1 135 ? -12.328 -33.688 -12.109 1 97.38 135 ALA A N 1
ATOM 1082 C CA . ALA A 1 135 ? -11.758 -35 -11.883 1 97.38 135 ALA A CA 1
ATOM 1083 C C . ALA A 1 135 ? -10.906 -35.438 -13.07 1 97.38 135 ALA A C 1
ATOM 1085 O O . ALA A 1 135 ? -9.82 -36 -12.898 1 97.38 135 ALA A O 1
ATOM 1086 N N . GLU A 1 136 ? -11.438 -35.188 -14.234 1 97.31 136 GLU A N 1
ATOM 1087 C CA . GLU A 1 136 ? -10.688 -35.531 -15.445 1 97.31 136 GLU A CA 1
ATOM 1088 C C . GLU A 1 136 ? -9.398 -34.719 -15.531 1 97.31 136 GLU A C 1
ATOM 1090 O O . GLU A 1 136 ? -8.352 -35.25 -15.922 1 97.31 136 GLU A O 1
ATOM 1095 N N . GLN A 1 137 ? -9.477 -33.5 -15.203 1 96.69 137 GLN A N 1
ATOM 1096 C CA . GLN A 1 137 ? -8.305 -32.625 -15.227 1 96.69 137 GLN A CA 1
ATOM 1097 C C . GLN A 1 137 ? -7.238 -33.125 -14.242 1 96.69 137 GLN A C 1
ATOM 1099 O O . GLN A 1 137 ? -6.047 -33.094 -14.562 1 96.69 137 GLN A O 1
ATOM 1104 N N . ALA A 1 138 ? -7.645 -33.5 -13.094 1 97.94 138 ALA A N 1
ATOM 1105 C CA . ALA A 1 138 ? -6.711 -34.031 -12.094 1 97.94 138 ALA A CA 1
ATOM 1106 C C . ALA A 1 138 ? -5.961 -35.25 -12.617 1 97.94 138 ALA A C 1
ATOM 1108 O O . ALA A 1 138 ? -4.75 -35.375 -12.422 1 97.94 138 ALA A O 1
ATOM 1109 N N . GLU A 1 139 ? -6.703 -36.094 -13.266 1 97.94 139 GLU A N 1
ATOM 1110 C CA . GLU A 1 139 ? -6.078 -37.281 -13.852 1 97.94 139 GLU A CA 1
ATOM 1111 C C . GLU A 1 139 ? -5.039 -36.906 -14.898 1 97.94 139 GLU A C 1
ATOM 1113 O O . GLU A 1 139 ? -3.961 -37.5 -14.961 1 97.94 139 GLU A O 1
ATOM 1118 N N . ARG A 1 140 ? -5.406 -35.969 -15.688 1 97.5 140 ARG A N 1
ATOM 1119 C CA . ARG A 1 140 ? -4.484 -35.5 -16.719 1 97.5 140 ARG A CA 1
ATOM 1120 C C . ARG A 1 140 ? -3.217 -34.906 -16.078 1 97.5 140 ARG A C 1
ATOM 1122 O O . ARG A 1 140 ? -2.113 -35.156 -16.578 1 97.5 140 ARG A O 1
ATOM 1129 N N . TYR A 1 141 ? -3.328 -34.156 -15.055 1 98.19 141 TYR A N 1
ATOM 1130 C CA . TYR A 1 141 ? -2.176 -33.531 -14.414 1 98.19 141 TYR A CA 1
ATOM 1131 C C . TYR A 1 141 ? -1.277 -34.562 -13.766 1 98.19 141 TYR A C 1
ATOM 1133 O O . TYR A 1 141 ? -0.052 -34.438 -13.773 1 98.19 141 TYR A O 1
ATOM 1141 N N . ILE A 1 142 ? -1.868 -35.656 -13.211 1 98.44 142 ILE A N 1
ATOM 1142 C CA . ILE A 1 142 ? -1.084 -36.75 -12.703 1 98.44 142 ILE A CA 1
ATOM 1143 C C . ILE A 1 142 ? -0.275 -37.375 -13.844 1 98.44 142 ILE A C 1
ATOM 1145 O O . ILE A 1 142 ? 0.925 -37.625 -13.695 1 98.44 142 ILE A O 1
ATOM 1149 N N . ASP A 1 143 ? -0.968 -37.562 -14.922 1 98.31 143 ASP A N 1
ATOM 1150 C CA . ASP A 1 143 ? -0.314 -38.188 -16.078 1 98.31 143 ASP A CA 1
ATOM 1151 C C . ASP A 1 143 ? 0.829 -37.312 -16.578 1 98.31 143 ASP A C 1
ATOM 1153 O O . ASP A 1 143 ? 1.832 -37.812 -17.078 1 98.31 143 ASP A O 1
ATOM 1157 N N . GLU A 1 144 ? 0.668 -36.031 -16.469 1 98.06 144 GLU A N 1
ATOM 1158 C CA . GLU A 1 144 ? 1.69 -35.094 -16.922 1 98.06 144 GLU A CA 1
ATOM 1159 C C . GLU A 1 144 ? 2.848 -35 -15.922 1 98.06 144 GLU A C 1
ATOM 1161 O O . GLU A 1 144 ? 3.908 -34.469 -16.234 1 98.06 144 GLU A O 1
ATOM 1166 N N . GLY A 1 145 ? 2.604 -35.5 -14.695 1 98.5 145 GLY A N 1
ATOM 1167 C CA . GLY A 1 145 ? 3.695 -35.625 -13.742 1 98.5 145 GLY A CA 1
ATOM 1168 C C . GLY A 1 145 ? 3.623 -34.625 -12.609 1 98.5 145 GLY A C 1
ATOM 1169 O O . GLY A 1 145 ? 4.551 -34.531 -11.805 1 98.5 145 GLY A O 1
ATOM 1170 N N . PHE A 1 146 ? 2.529 -33.875 -12.508 1 98.56 146 PHE A N 1
ATOM 1171 C CA . PHE A 1 146 ? 2.389 -32.938 -11.414 1 98.56 146 PHE A CA 1
ATOM 1172 C C . PHE A 1 146 ? 2.154 -33.656 -10.094 1 98.56 146 PHE A C 1
ATOM 1174 O O . PHE A 1 146 ? 1.318 -34.562 -10.016 1 98.56 146 PHE A O 1
ATOM 1181 N N . PRO A 1 147 ? 2.852 -33.25 -9.078 1 98.25 147 PRO A N 1
ATOM 1182 C CA . PRO A 1 147 ? 2.652 -33.844 -7.762 1 98.25 147 PRO A CA 1
ATOM 1183 C C . PRO A 1 147 ? 1.465 -33.25 -7.008 1 98.25 147 PRO A C 1
ATOM 1185 O O . PRO A 1 147 ? 0.989 -33.844 -6.031 1 98.25 147 PRO A O 1
ATOM 1188 N N . ALA A 1 148 ? 1.033 -32.125 -7.383 1 98.56 148 ALA A N 1
ATOM 1189 C CA . ALA A 1 148 ? 0.01 -31.391 -6.629 1 98.56 148 ALA A CA 1
ATOM 1190 C C . ALA A 1 148 ? -0.817 -30.5 -7.547 1 98.56 148 ALA A C 1
ATOM 1192 O O . ALA A 1 148 ? -0.373 -30.141 -8.641 1 98.56 148 ALA A O 1
ATOM 1193 N N . LEU A 1 149 ? -2.029 -30.188 -7.074 1 98.44 149 LEU A N 1
ATOM 1194 C CA . LEU A 1 149 ? -3.008 -29.375 -7.793 1 98.44 149 LEU A CA 1
ATOM 1195 C C . LEU A 1 149 ? -3.734 -28.438 -6.844 1 98.44 149 LEU A C 1
ATOM 1197 O O . LEU A 1 149 ? -4.211 -28.859 -5.785 1 98.44 149 LEU A O 1
ATOM 1201 N N . LYS A 1 150 ? -3.734 -27.156 -7.195 1 98.25 150 LYS A N 1
ATOM 1202 C CA . LYS A 1 150 ? -4.559 -26.203 -6.457 1 98.25 150 LYS A CA 1
ATOM 1203 C C . LYS A 1 150 ? -5.855 -25.906 -7.203 1 98.25 150 LYS A C 1
ATOM 1205 O O . LYS A 1 150 ? -5.828 -25.484 -8.367 1 98.25 150 LYS A O 1
ATOM 1210 N N . VAL A 1 151 ? -6.887 -26.078 -6.465 1 96.06 151 VAL A N 1
ATOM 1211 C CA . VAL A 1 151 ? -8.227 -25.875 -7.012 1 96.06 151 VAL A CA 1
ATOM 1212 C C . VAL A 1 151 ? -8.812 -24.578 -6.457 1 96.06 151 VAL A C 1
ATOM 1214 O O . VAL A 1 151 ? -8.539 -24.203 -5.312 1 96.06 151 VAL A O 1
ATOM 1217 N N . ARG A 1 152 ? -9.641 -23.922 -7.297 1 94.12 152 ARG A N 1
ATOM 1218 C CA . ARG A 1 152 ? -10.234 -22.641 -6.926 1 94.12 152 ARG A CA 1
ATOM 1219 C C . ARG A 1 152 ? -11.617 -22.844 -6.324 1 94.12 152 ARG A C 1
ATOM 1221 O O . ARG A 1 152 ? -12.383 -23.703 -6.773 1 94.12 152 ARG A O 1
ATOM 1228 N N . PHE A 1 153 ? -11.891 -22 -5.359 1 91.69 153 PHE A N 1
ATOM 1229 C CA . PHE A 1 153 ? -13.234 -21.875 -4.824 1 91.69 153 PHE A CA 1
ATOM 1230 C C . PHE A 1 153 ? -13.922 -20.625 -5.375 1 91.69 153 PHE A C 1
ATOM 1232 O O . PHE A 1 153 ? -13.258 -19.719 -5.883 1 91.69 153 PHE A O 1
ATOM 1239 N N . SER A 1 154 ? -15.219 -20.703 -5.27 1 84.62 154 SER A N 1
ATOM 1240 C CA . SER A 1 154 ? -16.016 -19.547 -5.648 1 84.62 154 SER A CA 1
ATOM 1241 C C . SER A 1 154 ? -15.656 -18.328 -4.793 1 84.62 154 SER A C 1
ATOM 1243 O O . SER A 1 154 ? -15.359 -18.469 -3.604 1 84.62 154 SER A O 1
ATOM 1245 N N . SER A 1 155 ? -15.562 -17.266 -5.543 1 76.31 155 SER A N 1
ATOM 1246 C CA . SER A 1 155 ? -15.383 -16 -4.824 1 76.31 155 SER A CA 1
ATOM 1247 C C . SER A 1 155 ? -16.719 -15.328 -4.551 1 76.31 155 SER A C 1
ATOM 1249 O O . SER A 1 155 ? -17.766 -15.812 -4.984 1 76.31 155 SER A O 1
ATOM 1251 N N . SER A 1 156 ? -16.641 -14.297 -3.764 1 64 156 SER A N 1
ATOM 1252 C CA . SER A 1 156 ? -17.844 -13.547 -3.41 1 64 156 SER A CA 1
ATOM 1253 C C . SER A 1 156 ? -18.516 -12.961 -4.652 1 64 156 SER A C 1
ATOM 1255 O O . SER A 1 156 ? -19.719 -12.711 -4.652 1 64 156 SER A O 1
ATOM 1257 N N . SER A 1 157 ? -17.766 -12.711 -5.664 1 63.25 157 SER A N 1
ATOM 1258 C CA . SER A 1 157 ? -18.312 -11.953 -6.785 1 63.25 157 SER A CA 1
ATOM 1259 C C . SER A 1 157 ? -18.703 -12.867 -7.941 1 63.25 157 SER A C 1
ATOM 1261 O O . SER A 1 157 ? -19.172 -12.406 -8.977 1 63.25 157 SER A O 1
ATOM 1263 N N . GLY A 1 158 ? -18.469 -14.188 -7.703 1 65.25 158 GLY A N 1
ATOM 1264 C CA . GLY A 1 158 ? -18.844 -15.07 -8.797 1 65.25 158 GLY A CA 1
ATOM 1265 C C . GLY A 1 158 ? -18.5 -16.531 -8.539 1 65.25 158 GLY A C 1
ATOM 1266 O O . GLY A 1 158 ? -17.828 -16.844 -7.555 1 65.25 158 GLY A O 1
ATOM 1267 N N . GLY A 1 159 ? -19.125 -17.25 -9.211 1 65.56 159 GLY A N 1
ATOM 1268 C CA . GLY A 1 159 ? -18.844 -18.672 -9.172 1 65.56 159 GLY A CA 1
ATOM 1269 C C . GLY A 1 159 ? -20.094 -19.516 -8.945 1 65.56 159 GLY A C 1
ATOM 1270 O O . GLY A 1 159 ? -21.094 -19.359 -9.648 1 65.56 159 GLY A O 1
ATOM 1271 N N . ARG A 1 160 ? -19.859 -20.391 -8.102 1 73.75 160 ARG A N 1
ATOM 1272 C CA . ARG A 1 160 ? -20.922 -21.344 -7.797 1 73.75 160 ARG A CA 1
ATOM 1273 C C . ARG A 1 160 ? -21.875 -20.797 -6.742 1 73.75 160 ARG A C 1
ATOM 1275 O O . ARG A 1 160 ? -21.688 -19.688 -6.246 1 73.75 160 ARG A O 1
ATOM 1282 N N . ASN A 1 161 ? -22.891 -21.484 -6.465 1 76.62 161 ASN A N 1
ATOM 1283 C CA . ASN A 1 161 ? -23.938 -21.047 -5.547 1 76.62 161 ASN A CA 1
ATOM 1284 C C . ASN A 1 161 ? -23.453 -21.062 -4.102 1 76.62 161 ASN A C 1
ATOM 1286 O O . ASN A 1 161 ? -23.891 -20.234 -3.289 1 76.62 161 ASN A O 1
ATOM 1290 N N . SER A 1 162 ? -22.609 -22.016 -3.803 1 83.94 162 SER A N 1
ATOM 1291 C CA . SER A 1 162 ? -22.141 -22.156 -2.428 1 83.94 162 SER A CA 1
ATOM 1292 C C . SER A 1 162 ? -20.797 -22.875 -2.373 1 83.94 162 SER A C 1
ATOM 1294 O O . SER A 1 162 ? -20.453 -23.609 -3.305 1 83.94 162 SER A O 1
ATOM 1296 N N . TRP A 1 163 ? -20.078 -22.672 -1.228 1 89.31 163 TRP A N 1
ATOM 1297 C CA . TRP A 1 163 ? -18.828 -23.391 -1.016 1 89.31 163 TRP A CA 1
ATOM 1298 C C . TRP A 1 163 ? -19.062 -24.891 -0.988 1 89.31 163 TRP A C 1
ATOM 1300 O O . TRP A 1 163 ? -18.156 -25.688 -1.239 1 89.31 163 TRP A O 1
ATOM 1310 N N . ARG A 1 164 ? -20.328 -25.422 -0.748 1 91.12 164 ARG A N 1
ATOM 1311 C CA . ARG A 1 164 ? -20.656 -26.828 -0.777 1 91.12 164 ARG A CA 1
ATOM 1312 C C . ARG A 1 164 ? -20.484 -27.406 -2.178 1 91.12 164 ARG A C 1
ATOM 1314 O O . ARG A 1 164 ? -20.094 -28.562 -2.336 1 91.12 164 ARG A O 1
ATOM 1321 N N . ASP A 1 165 ? -20.797 -26.5 -3.119 1 91.88 165 ASP A N 1
ATOM 1322 C CA . ASP A 1 165 ? -20.609 -26.922 -4.5 1 91.88 165 ASP A CA 1
ATOM 1323 C C . ASP A 1 165 ? -19.109 -27.016 -4.836 1 91.88 165 ASP A C 1
ATOM 1325 O O . ASP A 1 165 ? -18.719 -27.859 -5.645 1 91.88 165 ASP A O 1
ATOM 1329 N N . ASP A 1 166 ? -18.328 -26.188 -4.277 1 93.69 166 ASP A N 1
ATOM 1330 C CA . ASP A 1 166 ? -16.891 -26.25 -4.469 1 93.69 166 ASP A CA 1
ATOM 1331 C C . ASP A 1 166 ? -16.312 -27.531 -3.875 1 93.69 166 ASP A C 1
ATOM 1333 O O . ASP A 1 166 ? -15.422 -28.156 -4.465 1 93.69 166 ASP A O 1
ATOM 1337 N N . VAL A 1 167 ? -16.875 -27.938 -2.758 1 95.69 167 VAL A N 1
ATOM 1338 C CA . VAL A 1 167 ? -16.438 -29.141 -2.088 1 95.69 167 VAL A CA 1
ATOM 1339 C C . VAL A 1 167 ? -16.766 -30.359 -2.945 1 95.69 167 VAL A C 1
ATOM 1341 O O . VAL A 1 167 ? -16 -31.328 -2.982 1 95.69 167 VAL A O 1
ATOM 1344 N N . LYS A 1 168 ? -17.859 -30.312 -3.678 1 95.25 168 LYS A N 1
ATOM 1345 C CA . LYS A 1 168 ? -18.25 -31.422 -4.551 1 95.25 168 LYS A CA 1
ATOM 1346 C C . LYS A 1 168 ? -17.203 -31.656 -5.633 1 95.25 168 LYS A C 1
ATOM 1348 O O . LYS A 1 168 ? -16.969 -32.812 -6.043 1 95.25 168 LYS A O 1
ATOM 1353 N N . ALA A 1 169 ? -16.641 -30.609 -6.07 1 94.69 169 ALA A N 1
ATOM 1354 C CA . ALA A 1 169 ? -15.578 -30.75 -7.055 1 94.69 169 ALA A CA 1
ATOM 1355 C C . ALA A 1 169 ? -14.383 -31.5 -6.473 1 94.69 169 ALA A C 1
ATOM 1357 O O . ALA A 1 169 ? -13.797 -32.344 -7.137 1 94.69 169 ALA A O 1
ATOM 1358 N N . LEU A 1 170 ? -14.031 -31.219 -5.281 1 97.44 170 LEU A N 1
ATOM 1359 C CA . LEU A 1 170 ? -12.93 -31.891 -4.598 1 97.44 170 LEU A CA 1
ATOM 1360 C C . LEU A 1 170 ? -13.25 -33.375 -4.355 1 97.44 170 LEU A C 1
ATOM 1362 O O . LEU A 1 170 ? -12.391 -34.219 -4.512 1 97.44 170 LEU A O 1
ATOM 1366 N N . GLU A 1 171 ? -14.5 -33.594 -3.977 1 98.12 171 GLU A N 1
ATOM 1367 C CA . GLU A 1 171 ? -14.945 -34.969 -3.775 1 98.12 171 GLU A CA 1
ATOM 1368 C C . GLU A 1 171 ? -14.82 -35.812 -5.059 1 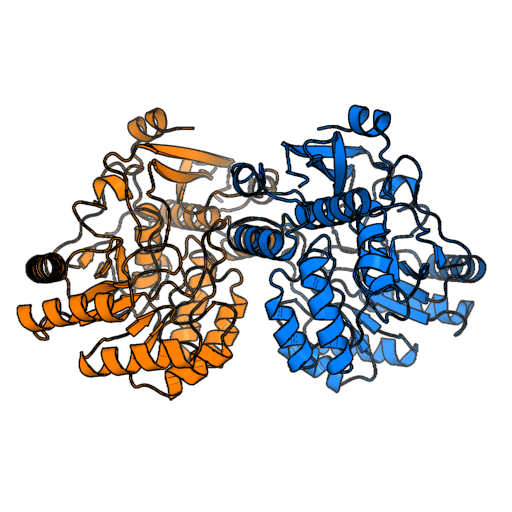98.12 171 GLU A C 1
ATOM 1370 O O . GLU A 1 171 ? -14.414 -36.969 -5.027 1 98.12 171 GLU A O 1
ATOM 1375 N N . ALA A 1 172 ? -15.18 -35.125 -6.09 1 98.12 172 ALA A N 1
ATOM 1376 C CA . ALA A 1 172 ? -15.094 -35.812 -7.383 1 98.12 172 ALA A CA 1
ATOM 1377 C C . ALA A 1 172 ? -13.648 -36.156 -7.73 1 98.12 172 ALA A C 1
ATOM 1379 O O . ALA A 1 172 ? -13.367 -37.219 -8.266 1 98.12 172 ALA A O 1
ATOM 1380 N N . ILE A 1 173 ? -12.75 -35.281 -7.5 1 98.31 173 ILE A N 1
ATOM 1381 C CA . ILE A 1 173 ? -11.336 -35.5 -7.75 1 98.31 173 ILE A CA 1
ATOM 1382 C C . ILE A 1 173 ? -10.852 -36.688 -6.906 1 98.31 173 ILE A C 1
ATOM 1384 O O . ILE A 1 173 ? -10.219 -37.594 -7.422 1 98.31 173 ILE A O 1
ATOM 1388 N N . ARG A 1 174 ? -11.156 -36.719 -5.605 1 98.31 174 ARG A N 1
ATOM 1389 C CA . ARG A 1 174 ? -10.742 -37.781 -4.707 1 98.31 174 ARG A CA 1
ATOM 1390 C C . ARG A 1 174 ? -11.312 -39.125 -5.148 1 98.31 174 ARG A C 1
ATOM 1392 O O . ARG A 1 174 ? -10.625 -40.156 -5.098 1 98.31 174 ARG A O 1
ATOM 1399 N N . ALA A 1 175 ? -12.508 -39.094 -5.539 1 98.12 175 ALA A N 1
ATOM 1400 C CA . ALA A 1 175 ? -13.148 -40.312 -5.996 1 98.12 175 ALA A CA 1
ATOM 1401 C C . ALA A 1 175 ? -12.414 -40.875 -7.211 1 98.12 175 ALA A C 1
ATOM 1403 O O . ALA A 1 175 ? -12.312 -42.094 -7.363 1 98.12 175 ALA A O 1
ATOM 1404 N N . ARG A 1 176 ? -12 -39.969 -8.008 1 97.88 176 ARG A N 1
ATOM 1405 C CA . ARG A 1 176 ? -11.406 -40.375 -9.281 1 97.88 176 ARG A CA 1
ATOM 1406 C C . ARG A 1 176 ? -9.953 -40.812 -9.086 1 97.88 176 ARG A C 1
ATOM 1408 O O . ARG A 1 176 ? -9.516 -41.781 -9.688 1 97.88 176 ARG A O 1
ATOM 1415 N N . VAL A 1 177 ? -9.148 -40.094 -8.281 1 98 177 VAL A N 1
ATOM 1416 C CA . VAL A 1 177 ? -7.707 -40.281 -8.336 1 98 177 VAL A CA 1
ATOM 1417 C C . VAL A 1 177 ? -7.188 -40.656 -6.945 1 98 177 VAL A C 1
ATOM 1419 O O . VAL A 1 177 ? -5.984 -40.844 -6.758 1 98 177 VAL A O 1
ATOM 1422 N N . GLY A 1 178 ? -8 -40.75 -5.965 1 97.38 178 GLY A N 1
ATOM 1423 C CA . GLY A 1 178 ? -7.57 -41.031 -4.605 1 97.38 178 GLY A CA 1
ATOM 1424 C C . GLY A 1 178 ? -6.555 -40.031 -4.074 1 97.38 178 GLY A C 1
ATOM 1425 O O . GLY A 1 178 ? -6.766 -38.812 -4.164 1 97.38 178 GLY A O 1
ATOM 1426 N N . ASP A 1 179 ? -5.504 -40.625 -3.541 1 97.06 179 ASP A N 1
ATOM 1427 C CA . ASP A 1 179 ? -4.48 -39.781 -2.922 1 97.06 179 ASP A CA 1
ATOM 1428 C C . ASP A 1 179 ? -3.268 -39.625 -3.838 1 97.06 179 ASP A C 1
ATOM 1430 O O . ASP A 1 179 ? -2.176 -39.281 -3.381 1 97.06 179 ASP A O 1
ATOM 1434 N N . ARG A 1 180 ? -3.412 -39.844 -5.098 1 98 180 ARG A N 1
ATOM 1435 C CA . ARG A 1 180 ? -2.295 -39.906 -6.035 1 98 180 ARG A CA 1
ATOM 1436 C C . ARG A 1 180 ? -1.771 -38.5 -6.32 1 98 180 ARG A C 1
ATOM 1438 O O . ARG A 1 180 ? -0.689 -38.344 -6.887 1 98 180 ARG A O 1
ATOM 1445 N N . ILE A 1 181 ? -2.514 -37.5 -5.914 1 98 181 ILE A N 1
ATOM 1446 C CA . ILE A 1 181 ? -2.094 -36.094 -6.094 1 98 181 ILE A CA 1
ATOM 1447 C C . ILE A 1 181 ? -2.42 -35.281 -4.84 1 98 181 ILE A C 1
ATOM 1449 O O . ILE A 1 181 ? -3.471 -35.5 -4.223 1 98 181 ILE A O 1
ATOM 1453 N N . GLU A 1 182 ? -1.485 -34.469 -4.414 1 98.31 182 GLU A N 1
ATOM 1454 C CA . GLU A 1 182 ? -1.779 -33.531 -3.326 1 98.31 182 GLU A CA 1
ATOM 1455 C C . GLU A 1 182 ? -2.732 -32.438 -3.779 1 98.31 182 GLU A C 1
ATOM 1457 O O . GLU A 1 182 ? -2.594 -31.906 -4.883 1 98.31 182 GLU A O 1
ATOM 1462 N N . LEU A 1 183 ? -3.736 -32.156 -2.945 1 98.5 183 LEU A N 1
ATOM 1463 C CA . LEU A 1 183 ? -4.73 -31.141 -3.305 1 98.5 183 LEU A CA 1
ATOM 1464 C C . LEU A 1 183 ? -4.652 -29.953 -2.367 1 98.5 183 LEU A C 1
ATOM 1466 O O . LEU A 1 183 ? -4.5 -30.109 -1.154 1 98.5 183 LEU A O 1
ATOM 1470 N N . MET A 1 184 ? -4.652 -28.781 -2.932 1 98.44 184 MET A N 1
ATOM 1471 C CA . MET A 1 184 ? -4.777 -27.516 -2.207 1 98.44 184 MET A CA 1
ATOM 1472 C C . MET A 1 184 ? -5.965 -26.703 -2.721 1 98.44 184 MET A C 1
ATOM 1474 O O . MET A 1 184 ? -6.465 -26.969 -3.818 1 98.44 184 MET A O 1
ATOM 1478 N N . VAL A 1 185 ? -6.383 -25.766 -1.919 1 97.75 185 VAL A N 1
ATOM 1479 C CA . VAL A 1 185 ? -7.5 -24.922 -2.342 1 97.75 185 VAL A CA 1
ATOM 1480 C C . VAL A 1 185 ? -7.16 -23.453 -2.105 1 97.75 185 VAL A C 1
ATOM 1482 O O . VAL A 1 185 ? -6.434 -23.125 -1.164 1 97.75 185 VAL A O 1
ATOM 1485 N N . ASP A 1 186 ? -7.645 -22.609 -2.971 1 97.19 186 ASP A N 1
ATOM 1486 C CA . ASP A 1 186 ? -7.684 -21.156 -2.771 1 97.19 186 ASP A CA 1
ATOM 1487 C C . ASP A 1 186 ? -9.117 -20.672 -2.604 1 97.19 186 ASP A C 1
ATOM 1489 O O . ASP A 1 186 ? -9.922 -20.766 -3.529 1 97.19 186 ASP A O 1
ATOM 1493 N N . CYS A 1 187 ? -9.344 -20.094 -1.438 1 94.94 187 CYS A N 1
ATOM 1494 C CA . CYS A 1 187 ? -10.711 -19.703 -1.106 1 94.94 187 CYS A CA 1
ATOM 1495 C C . CYS A 1 187 ? -11.031 -18.328 -1.676 1 94.94 187 CYS A C 1
ATOM 1497 O O . CYS A 1 187 ? -12.195 -17.906 -1.701 1 94.94 187 CYS A O 1
ATOM 1499 N N . ASN A 1 188 ? -10.039 -17.562 -2.035 1 92 188 ASN A N 1
ATOM 1500 C CA . ASN A 1 188 ? -10.188 -16.266 -2.699 1 92 188 ASN A CA 1
ATOM 1501 C C . ASN A 1 188 ? -10.914 -15.258 -1.814 1 92 188 ASN A C 1
ATOM 1503 O O . ASN A 1 188 ? -11.781 -14.516 -2.291 1 92 188 ASN A O 1
ATOM 1507 N N . GLN A 1 189 ? -10.609 -15.25 -0.536 1 89.25 189 GLN A N 1
ATOM 1508 C CA . GLN A 1 189 ? -11.242 -14.312 0.395 1 89.25 189 GLN A CA 1
ATOM 1509 C C . GLN A 1 189 ? -10.266 -13.211 0.808 1 89.25 189 GLN A C 1
ATOM 1511 O O . GLN A 1 189 ? -10.664 -12.242 1.457 1 89.25 189 GLN A O 1
ATOM 1516 N N . GLY A 1 190 ? -9.016 -13.336 0.483 1 91.38 190 GLY A N 1
ATOM 1517 C CA . GLY A 1 190 ? -7.961 -12.492 1.019 1 91.38 190 GLY A CA 1
ATOM 1518 C C . GLY A 1 190 ? -8.016 -11.07 0.494 1 91.38 190 GLY A C 1
ATOM 1519 O O . GLY A 1 190 ? -7.887 -10.109 1.262 1 91.38 190 GLY A O 1
ATOM 1520 N N . TRP A 1 191 ? -8.109 -10.875 -0.76 1 90.44 191 TRP A N 1
ATOM 1521 C CA . TRP A 1 191 ? -8.234 -9.578 -1.426 1 90.44 191 TRP A CA 1
ATOM 1522 C C . TRP A 1 191 ? -9.383 -9.602 -2.43 1 90.44 191 TRP A C 1
ATOM 1524 O O . TRP A 1 191 ? -9.938 -10.656 -2.734 1 90.44 191 TRP A O 1
ATOM 1534 N N . ARG A 1 192 ? -9.773 -8.344 -2.881 1 90.75 192 ARG A N 1
ATOM 1535 C CA . ARG A 1 192 ? -10.914 -8.211 -3.785 1 90.75 192 ARG A CA 1
ATOM 1536 C C . ARG A 1 192 ? -10.562 -7.336 -4.98 1 90.75 192 ARG A C 1
ATOM 1538 O O . ARG A 1 192 ? -9.742 -6.418 -4.871 1 90.75 192 ARG A O 1
ATOM 1545 N N . MET A 1 193 ? -11.25 -7.703 -6.074 1 92.25 193 MET A N 1
ATOM 1546 C CA . MET A 1 193 ? -11.219 -6.766 -7.191 1 92.25 193 MET A CA 1
ATOM 1547 C C . MET A 1 193 ? -11.922 -5.461 -6.824 1 92.25 193 MET A C 1
ATOM 1549 O O . MET A 1 193 ? -12.828 -5.453 -5.988 1 92.25 193 MET A O 1
ATOM 1553 N N . PRO A 1 194 ? -11.609 -4.352 -7.488 1 93.25 194 PRO A N 1
ATOM 1554 C CA . PRO A 1 194 ? -12.172 -3.051 -7.121 1 93.25 194 PRO A CA 1
ATOM 1555 C C . PRO A 1 194 ? -13.703 -3.049 -7.141 1 93.25 194 PRO A C 1
ATOM 1557 O O . PRO A 1 194 ? -14.328 -2.377 -6.32 1 93.25 194 PRO A O 1
ATOM 1560 N N . TRP A 1 195 ? -14.328 -3.84 -7.996 1 92.12 195 TRP A N 1
ATOM 1561 C CA . TRP A 1 195 ? -15.773 -3.791 -8.188 1 92.12 195 TRP A CA 1
ATOM 1562 C C . TRP A 1 195 ? -16.484 -4.738 -7.223 1 92.12 195 TRP A C 1
ATOM 1564 O O . TRP A 1 195 ? -17.703 -4.77 -7.164 1 92.12 195 TRP A O 1
ATOM 1574 N N . ASP A 1 196 ? -15.742 -5.574 -6.477 1 90.88 196 ASP A N 1
ATOM 1575 C CA . ASP A 1 196 ? -16.328 -6.562 -5.582 1 90.88 196 ASP A CA 1
ATOM 1576 C C . ASP A 1 196 ? -16.484 -6.008 -4.168 1 90.88 196 ASP A C 1
ATOM 1578 O O . ASP A 1 196 ? -15.547 -6.074 -3.367 1 90.88 196 ASP A O 1
ATOM 1582 N N . THR A 1 197 ? -17.688 -5.566 -3.779 1 89.31 197 THR A N 1
ATOM 1583 C CA . THR A 1 197 ? -17.906 -4.977 -2.465 1 89.31 197 THR A CA 1
ATOM 1584 C C . THR A 1 197 ? -18.625 -5.965 -1.55 1 89.31 197 THR A C 1
ATOM 1586 O O . THR A 1 197 ? -19.25 -5.566 -0.562 1 89.31 197 THR A O 1
ATOM 1589 N N . THR A 1 198 ? -18.594 -7.238 -1.935 1 86.94 198 THR A N 1
ATOM 1590 C CA . THR A 1 198 ? -19.25 -8.25 -1.11 1 86.94 198 THR A CA 1
ATOM 1591 C C . THR A 1 198 ? -18.422 -8.531 0.146 1 86.94 198 THR A C 1
ATOM 1593 O O . THR A 1 198 ? -17.219 -8.289 0.179 1 86.94 198 THR A O 1
ATOM 1596 N N . LEU A 1 199 ? -19.109 -9.039 1.148 1 87.19 199 LEU A N 1
ATOM 1597 C CA . LEU A 1 199 ? -18.453 -9.352 2.412 1 87.19 199 LEU A CA 1
ATOM 1598 C C . LEU A 1 199 ? -17.656 -10.648 2.303 1 87.19 199 LEU A C 1
ATOM 1600 O O . LEU A 1 199 ? -18.094 -11.609 1.668 1 87.19 199 LEU A O 1
ATOM 1604 N N . PRO A 1 200 ? -16.516 -10.711 2.947 1 91 200 PRO A N 1
ATOM 1605 C CA . PRO A 1 200 ? -15.758 -11.961 3.023 1 91 200 PRO A CA 1
ATOM 1606 C C . PRO A 1 200 ? -16.359 -12.953 4.02 1 91 200 PRO A C 1
ATOM 1608 O O . PRO A 1 200 ? -17.266 -12.602 4.773 1 91 200 PRO A O 1
ATOM 1611 N N . TRP A 1 201 ? -15.844 -14.164 3.992 1 93.31 201 TRP A N 1
ATOM 1612 C CA . TRP A 1 201 ? -16.219 -15.164 4.984 1 93.31 201 TRP A CA 1
ATOM 1613 C C . TRP A 1 201 ? -15.867 -14.695 6.391 1 93.31 201 TRP A C 1
ATOM 1615 O O . TRP A 1 201 ? -14.82 -14.078 6.602 1 93.31 201 TRP A O 1
ATOM 1625 N N . THR A 1 202 ? -16.797 -15.016 7.312 1 94.56 202 THR A N 1
ATOM 1626 C CA . THR A 1 202 ? -16.438 -14.906 8.727 1 94.56 202 THR A CA 1
ATOM 1627 C C . THR A 1 202 ? -15.57 -16.078 9.164 1 94.56 202 THR A C 1
ATOM 1629 O O . THR A 1 202 ? -15.414 -17.047 8.414 1 94.56 202 THR A O 1
ATOM 1632 N N . PHE A 1 203 ? -15.047 -16 10.375 1 96.81 203 PHE A N 1
ATOM 1633 C CA . PHE A 1 203 ? -14.281 -17.109 10.938 1 96.81 203 PHE A CA 1
ATOM 1634 C C . PHE A 1 203 ? -15.102 -18.391 10.93 1 96.81 203 PHE A C 1
ATOM 1636 O O . PHE A 1 203 ? -14.594 -19.453 10.555 1 96.81 203 PHE A O 1
ATOM 1643 N N . LYS A 1 204 ? -16.344 -18.297 11.336 1 96.75 204 LYS A N 1
ATOM 1644 C CA . LYS A 1 204 ? -17.172 -19.484 11.453 1 96.75 204 LYS A CA 1
ATOM 1645 C C . LYS A 1 204 ? -17.5 -20.062 10.078 1 96.75 204 LYS A C 1
ATOM 1647 O O . LYS A 1 204 ? -17.609 -21.281 9.93 1 96.75 204 LYS A O 1
ATOM 1652 N N . ASP A 1 205 ? -17.625 -19.203 9.055 1 94.38 205 ASP A N 1
ATOM 1653 C CA . ASP A 1 205 ? -17.781 -19.703 7.688 1 94.38 205 ASP A CA 1
ATOM 1654 C C . ASP A 1 205 ? -16.547 -20.484 7.25 1 94.38 205 ASP A C 1
ATOM 1656 O O . ASP A 1 205 ? -16.656 -21.594 6.742 1 94.38 205 ASP A O 1
ATOM 1660 N N . ALA A 1 206 ? -15.406 -19.875 7.469 1 97.12 206 ALA A N 1
ATOM 1661 C CA . ALA A 1 206 ? -14.141 -20.5 7.062 1 97.12 206 ALA A CA 1
ATOM 1662 C C . ALA A 1 206 ? -13.914 -21.812 7.797 1 97.12 206 ALA A C 1
ATOM 1664 O O . ALA A 1 206 ? -13.422 -22.781 7.211 1 97.12 206 ALA A O 1
ATOM 1665 N N . LEU A 1 207 ? -14.242 -21.797 9.055 1 97.94 207 LEU A N 1
ATOM 1666 C CA . LEU A 1 207 ? -14.062 -23 9.859 1 97.94 207 LEU A CA 1
ATOM 1667 C C . LEU A 1 207 ? -14.945 -24.125 9.336 1 97.94 207 LEU A C 1
ATOM 1669 O O . LEU A 1 207 ? -14.516 -25.281 9.297 1 97.94 207 LEU A O 1
ATOM 1673 N N . ALA A 1 208 ? -16.156 -23.828 8.992 1 96.94 208 ALA A N 1
ATOM 1674 C CA . ALA A 1 208 ? -17.062 -24.844 8.43 1 96.94 208 ALA A CA 1
ATOM 1675 C C . ALA A 1 208 ? -16.469 -25.453 7.164 1 96.94 208 ALA A C 1
ATOM 1677 O O . ALA A 1 208 ? -16.516 -26.672 6.973 1 96.94 208 ALA A O 1
ATOM 1678 N N . VAL A 1 209 ? -15.938 -24.641 6.344 1 97.25 209 VAL A N 1
ATOM 1679 C CA . VAL A 1 209 ? -15.297 -25.109 5.117 1 97.25 209 VAL A CA 1
ATOM 1680 C C . VAL A 1 209 ? -14.062 -25.953 5.461 1 97.25 209 VAL A C 1
ATOM 1682 O O . VAL A 1 209 ? -13.859 -27.016 4.891 1 97.25 209 VAL A O 1
ATOM 1685 N N . ALA A 1 210 ? -13.281 -25.484 6.383 1 98.44 210 ALA A N 1
ATOM 1686 C CA . ALA A 1 210 ? -12.055 -26.156 6.785 1 98.44 210 ALA A CA 1
ATOM 1687 C C . ALA A 1 210 ? -12.344 -27.578 7.242 1 98.44 210 ALA A C 1
ATOM 1689 O O . ALA A 1 210 ? -11.602 -28.516 6.918 1 98.44 210 ALA A O 1
ATOM 1690 N N . ARG A 1 211 ? -13.422 -27.781 7.949 1 98 211 ARG A N 1
ATOM 1691 C CA . ARG A 1 211 ? -13.781 -29.094 8.453 1 98 211 ARG A CA 1
ATOM 1692 C C . ARG A 1 211 ? -14.062 -30.062 7.301 1 98 211 ARG A C 1
ATOM 1694 O O . ARG A 1 211 ? -13.672 -31.234 7.359 1 98 211 ARG A O 1
ATOM 1701 N N . GLU A 1 212 ? -14.672 -29.578 6.293 1 97.81 212 GLU A N 1
ATOM 1702 C CA . GLU A 1 212 ? -14.914 -30.422 5.125 1 97.81 212 GLU A CA 1
ATOM 1703 C C . GLU A 1 212 ? -13.609 -30.734 4.395 1 97.81 212 GLU A C 1
ATOM 1705 O O . GLU A 1 212 ? -13.422 -31.859 3.914 1 97.81 212 GLU A O 1
ATOM 1710 N N . LEU A 1 213 ? -12.75 -29.781 4.328 1 98.44 213 LEU A N 1
ATOM 1711 C CA . LEU A 1 213 ? -11.477 -29.969 3.645 1 98.44 213 LEU A CA 1
ATOM 1712 C C . LEU A 1 213 ? -10.602 -30.984 4.379 1 98.44 213 LEU A C 1
ATOM 1714 O O . LEU A 1 213 ? -9.867 -31.75 3.75 1 98.44 213 LEU A O 1
ATOM 1718 N N . GLU A 1 214 ? -10.688 -30.984 5.668 1 98.12 214 GLU A N 1
ATOM 1719 C CA . GLU A 1 214 ? -9.945 -31.938 6.473 1 98.12 214 GLU A CA 1
ATOM 1720 C C . GLU A 1 214 ? -10.344 -33.375 6.121 1 98.12 214 GLU A C 1
ATOM 1722 O O . GLU A 1 214 ? -9.477 -34.25 5.996 1 98.12 214 GLU A O 1
ATOM 1727 N N . LYS A 1 215 ? -11.586 -33.594 5.934 1 97.62 215 LYS A N 1
ATOM 1728 C CA . LYS A 1 215 ? -12.086 -34.938 5.613 1 97.62 215 LYS A CA 1
ATOM 1729 C C . LYS A 1 215 ? -11.523 -35.406 4.281 1 97.62 215 LYS A C 1
ATOM 1731 O O . LYS A 1 215 ? -11.414 -36.625 4.055 1 97.62 215 LYS A O 1
ATOM 1736 N N . LEU A 1 216 ? -11.172 -34.469 3.477 1 98 216 LEU A N 1
ATOM 1737 C CA . LEU A 1 216 ? -10.742 -34.812 2.125 1 98 216 LEU A CA 1
ATOM 1738 C C . LEU A 1 216 ? -9.219 -34.812 2.023 1 98 216 LEU A C 1
ATOM 1740 O O . LEU A 1 216 ? -8.664 -35 0.938 1 98 216 LEU A O 1
ATOM 1744 N N . GLY A 1 217 ? -8.539 -34.562 3.086 1 97.75 217 GLY A N 1
ATOM 1745 C CA . GLY A 1 217 ? -7.086 -34.594 3.104 1 97.75 217 GLY A CA 1
ATOM 1746 C C . GLY A 1 217 ? -6.453 -33.469 2.316 1 97.75 217 GLY A C 1
ATOM 1747 O O . GLY A 1 217 ? -5.434 -33.656 1.651 1 97.75 217 GLY A O 1
ATOM 1748 N N . ILE A 1 218 ? -7.008 -32.312 2.33 1 98.38 218 ILE A N 1
ATOM 1749 C CA . ILE A 1 218 ? -6.488 -31.156 1.613 1 98.38 218 ILE A CA 1
ATOM 1750 C C . ILE A 1 218 ? -5.215 -30.656 2.293 1 98.38 218 ILE A C 1
ATOM 1752 O O . ILE A 1 218 ? -5.137 -30.609 3.523 1 98.38 218 ILE A O 1
ATOM 1756 N N . TYR A 1 219 ? -4.246 -30.281 1.522 1 98.38 219 TYR A N 1
ATOM 1757 C CA . TYR A 1 219 ? -2.908 -29.984 2.018 1 98.38 219 TYR A CA 1
ATOM 1758 C C . TYR A 1 219 ? -2.855 -28.578 2.613 1 98.38 219 TYR A C 1
ATOM 1760 O O . TYR A 1 219 ? -2.309 -28.375 3.701 1 98.38 219 TYR A O 1
ATOM 1768 N N . TRP A 1 220 ? -3.412 -27.547 1.864 1 98.56 220 TRP A N 1
ATOM 1769 C CA . TRP A 1 220 ? -3.531 -26.219 2.471 1 98.56 220 TRP A CA 1
ATOM 1770 C C . TRP A 1 220 ? -4.812 -25.531 2.016 1 98.56 220 TRP A C 1
ATOM 1772 O O . TRP A 1 220 ? -5.395 -25.891 0.991 1 98.56 220 TRP A O 1
ATOM 1782 N N . MET A 1 221 ? -5.312 -24.688 2.867 1 98.56 221 MET A N 1
ATOM 1783 C CA . MET A 1 221 ? -6.398 -23.75 2.631 1 98.56 221 MET A CA 1
ATOM 1784 C C . MET A 1 221 ? -5.867 -22.328 2.502 1 98.56 221 MET A C 1
ATOM 1786 O O . MET A 1 221 ? -5.406 -21.734 3.482 1 98.56 221 MET A O 1
ATOM 1790 N N . GLU A 1 222 ? -5.969 -21.859 1.265 1 98.38 222 GLU A N 1
ATOM 1791 C CA . GLU A 1 222 ? -5.363 -20.562 0.975 1 98.38 222 GLU A CA 1
ATOM 1792 C C . GLU A 1 222 ? -6.387 -19.438 1.092 1 98.38 222 GLU A C 1
ATOM 1794 O O . GLU A 1 222 ? -7.508 -19.562 0.601 1 98.38 222 GLU A O 1
ATOM 1799 N N . GLU A 1 223 ? -5.973 -18.375 1.779 1 97 223 GLU A N 1
ATOM 1800 C CA . GLU A 1 223 ? -6.672 -17.094 1.931 1 97 223 GLU A CA 1
ATOM 1801 C C . GLU A 1 223 ? -8.141 -17.312 2.291 1 97 223 GLU A C 1
ATOM 1803 O O . GLU A 1 223 ? -9.031 -16.781 1.627 1 97 223 GLU A O 1
ATOM 1808 N N . PRO A 1 224 ? -8.406 -17.969 3.381 1 97.12 224 PRO A N 1
ATOM 1809 C CA . PRO A 1 224 ? -9.773 -18.25 3.818 1 97.12 224 PRO A CA 1
ATOM 1810 C C . PRO A 1 224 ? -10.461 -17.031 4.426 1 97.12 224 PRO A C 1
ATOM 1812 O O . PRO A 1 224 ? -11.695 -17 4.508 1 97.12 224 PRO A O 1
ATOM 1815 N N . LEU A 1 225 ? -9.672 -16.078 4.883 1 97 225 LEU A N 1
ATOM 1816 C CA . LEU A 1 225 ? -10.211 -14.867 5.48 1 97 225 LEU A CA 1
ATOM 1817 C C . LEU A 1 225 ? -9.617 -13.625 4.816 1 97 225 LEU A C 1
ATOM 1819 O O . LEU A 1 225 ? -8.625 -13.727 4.086 1 97 225 LEU A O 1
ATOM 1823 N N . PHE A 1 226 ? -10.227 -12.492 5.109 1 94.81 226 PHE A N 1
ATOM 1824 C CA . PHE A 1 226 ? -9.797 -11.211 4.559 1 94.81 226 PHE A CA 1
ATOM 1825 C C . PHE A 1 226 ? -8.383 -10.867 5.023 1 94.81 226 PHE A C 1
ATOM 1827 O O . PHE A 1 226 ? -7.988 -11.234 6.133 1 94.81 226 PHE A O 1
ATOM 1834 N N . ARG A 1 227 ? -7.676 -10.188 4.215 1 92.62 227 ARG A N 1
ATOM 1835 C CA . ARG A 1 227 ? -6.266 -9.875 4.43 1 92.62 227 ARG A CA 1
ATOM 1836 C C . ARG A 1 227 ? -6.059 -9.133 5.746 1 92.62 227 ARG A C 1
ATOM 1838 O O . ARG A 1 227 ? -4.992 -9.227 6.352 1 92.62 227 ARG A O 1
ATOM 1845 N N . SER A 1 228 ? -7.047 -8.43 6.211 1 92 228 SER A N 1
ATOM 1846 C CA . SER A 1 228 ? -6.91 -7.645 7.434 1 92 228 SER A CA 1
ATOM 1847 C C . SER A 1 228 ? -7.059 -8.523 8.672 1 92 228 SER A C 1
ATOM 1849 O O . SER A 1 228 ? -6.75 -8.086 9.789 1 92 228 SER A O 1
ATOM 1851 N N . ASP A 1 229 ? -7.441 -9.781 8.555 1 95.31 229 ASP A N 1
ATOM 1852 C CA . ASP A 1 229 ? -7.812 -10.609 9.695 1 95.31 229 ASP A CA 1
ATOM 1853 C C . ASP A 1 229 ? -6.703 -11.609 10.039 1 95.31 229 ASP A C 1
ATOM 1855 O O . ASP A 1 229 ? -6.941 -12.812 10.078 1 95.31 229 ASP A O 1
ATOM 1859 N N . ARG A 1 230 ? -5.57 -11.016 10.383 1 95.44 230 ARG A N 1
ATOM 1860 C CA . ARG A 1 230 ? -4.418 -11.828 10.758 1 95.44 230 ARG A CA 1
ATOM 1861 C C . ARG A 1 230 ? -4.727 -12.664 12 1 95.44 230 ARG A C 1
ATOM 1863 O O . ARG A 1 230 ? -4.363 -13.844 12.062 1 95.44 230 ARG A O 1
ATOM 1870 N N . LYS A 1 231 ? -5.422 -12.109 12.969 1 95.38 231 LYS A N 1
ATOM 1871 C CA . LYS A 1 231 ? -5.789 -12.828 14.188 1 95.38 231 LYS A CA 1
ATOM 1872 C C . LYS A 1 231 ? -6.73 -13.992 13.875 1 95.38 231 LYS A C 1
ATOM 1874 O O . LYS A 1 231 ? -6.613 -15.07 14.461 1 95.38 231 LYS A O 1
ATOM 1879 N N . GLY A 1 232 ? -7.668 -13.711 12.938 1 97.19 232 GLY A N 1
ATOM 1880 C CA . GLY A 1 232 ? -8.562 -14.781 12.508 1 97.19 232 GLY A CA 1
ATOM 1881 C C . GLY A 1 232 ? -7.84 -15.906 11.805 1 97.19 232 GLY A C 1
ATOM 1882 O O . GLY A 1 232 ? -8.172 -17.078 12 1 97.19 232 GLY A O 1
ATOM 1883 N N . MET A 1 233 ? -6.863 -15.57 11.039 1 97.88 233 MET A N 1
ATOM 1884 C CA . MET A 1 233 ? -6.082 -16.578 10.344 1 97.88 233 MET A CA 1
ATOM 1885 C C . MET A 1 233 ? -5.336 -17.469 11.336 1 97.88 233 MET A C 1
ATOM 1887 O O . MET A 1 233 ? -5.312 -18.688 11.195 1 97.88 233 MET A O 1
ATOM 1891 N N . LYS A 1 234 ? -4.723 -16.844 12.297 1 97.75 234 LYS A N 1
ATOM 1892 C CA . LYS A 1 234 ? -4.035 -17.609 13.336 1 97.75 234 LYS A CA 1
ATOM 1893 C C . LYS A 1 234 ? -5.008 -18.531 14.07 1 97.75 234 LYS A C 1
ATOM 1895 O O . LYS A 1 234 ? -4.699 -19.703 14.297 1 97.75 234 LYS A O 1
ATOM 1900 N N . ARG A 1 235 ? -6.121 -17.984 14.453 1 98 235 ARG A N 1
ATOM 1901 C CA . ARG A 1 235 ? -7.152 -18.766 15.141 1 98 235 ARG A CA 1
ATOM 1902 C C . ARG A 1 235 ? -7.578 -19.969 14.312 1 98 235 ARG A C 1
ATOM 1904 O O . ARG A 1 235 ? -7.766 -21.062 14.852 1 98 235 ARG A O 1
ATOM 1911 N N . LEU A 1 236 ? -7.73 -19.719 13.008 1 98.25 236 LEU A N 1
ATOM 1912 C CA . LEU A 1 236 ? -8.125 -20.797 12.109 1 98.25 236 LEU A CA 1
ATOM 1913 C C . LEU A 1 236 ? -7.035 -21.859 12.016 1 98.25 236 LEU A C 1
ATOM 1915 O O . LEU A 1 236 ? -7.324 -23.062 12.039 1 98.25 236 LEU A O 1
ATOM 1919 N N . SER A 1 237 ? -5.82 -21.484 11.914 1 97.81 237 SER A N 1
ATOM 1920 C CA . SER A 1 237 ? -4.688 -22.406 11.883 1 97.81 237 SER A CA 1
ATOM 1921 C C . SER A 1 237 ? -4.645 -23.266 13.133 1 97.81 237 SER A C 1
ATOM 1923 O O . SER A 1 237 ? -4.379 -24.469 13.055 1 97.81 237 SER A O 1
ATOM 1925 N N . ASP A 1 238 ? -4.949 -22.719 14.258 1 97.44 238 ASP A N 1
ATOM 1926 C CA . ASP A 1 238 ? -4.938 -23.422 15.531 1 97.44 238 ASP A CA 1
ATOM 1927 C C . ASP A 1 238 ? -6.117 -24.391 15.625 1 97.44 238 ASP A C 1
ATOM 1929 O O . ASP A 1 238 ? -6.035 -25.406 16.312 1 97.44 238 ASP A O 1
ATOM 1933 N N . ALA A 1 239 ? -7.133 -24.078 14.938 1 97.75 239 ALA A N 1
ATOM 1934 C CA . ALA A 1 239 ? -8.398 -24.781 15.141 1 97.75 239 ALA A CA 1
ATOM 1935 C C . ALA A 1 239 ? -8.523 -25.969 14.18 1 97.75 239 ALA A C 1
ATOM 1937 O O . ALA A 1 239 ? -9.438 -26.797 14.32 1 97.75 239 ALA A O 1
ATOM 1938 N N . THR A 1 240 ? -7.617 -26.062 13.227 1 97.62 240 THR A N 1
ATOM 1939 C CA . THR A 1 240 ? -7.746 -27.109 12.203 1 97.62 240 THR A CA 1
ATOM 1940 C C . THR A 1 240 ? -6.395 -27.766 11.938 1 97.62 240 THR A C 1
ATOM 1942 O O . THR A 1 240 ? -5.348 -27.203 12.273 1 97.62 240 THR A O 1
ATOM 1945 N N . ASP A 1 241 ? -6.457 -28.891 11.297 1 96.12 241 ASP A N 1
ATOM 1946 C CA . ASP A 1 241 ? -5.238 -29.578 10.898 1 96.12 241 ASP A CA 1
ATOM 1947 C C . ASP A 1 241 ? -4.734 -29.094 9.547 1 96.12 241 ASP A C 1
ATOM 1949 O O . ASP A 1 241 ? -3.639 -29.453 9.109 1 96.12 241 ASP A O 1
ATOM 1953 N N . LEU A 1 242 ? -5.465 -28.234 8.914 1 97.69 242 LEU A N 1
ATOM 1954 C CA . LEU A 1 242 ? -5.09 -27.703 7.609 1 97.69 242 LEU A CA 1
ATOM 1955 C C . LEU A 1 242 ? -3.984 -26.656 7.742 1 97.69 242 LEU A C 1
ATOM 1957 O O . LEU A 1 242 ? -3.975 -25.875 8.695 1 97.69 242 LEU A O 1
ATOM 1961 N N . ARG A 1 243 ? -3.121 -26.719 6.836 1 98.38 243 ARG A N 1
ATOM 1962 C CA . ARG A 1 243 ? -2.217 -25.578 6.707 1 98.38 243 ARG A CA 1
ATOM 1963 C C . ARG A 1 243 ? -2.941 -24.359 6.137 1 98.38 243 ARG A C 1
ATOM 1965 O O . ARG A 1 243 ? -3.604 -24.453 5.102 1 98.38 243 ARG A O 1
ATOM 1972 N N . ILE A 1 244 ? -2.846 -23.266 6.812 1 98.69 244 ILE A N 1
ATOM 1973 C CA . ILE A 1 244 ? -3.404 -22 6.32 1 98.69 244 ILE A CA 1
ATOM 1974 C C . ILE A 1 244 ? -2.34 -21.234 5.539 1 98.69 244 ILE A C 1
ATOM 1976 O O . ILE A 1 244 ? -1.237 -21 6.043 1 98.69 244 ILE A O 1
ATOM 1980 N N . ALA A 1 245 ? -2.67 -20.875 4.258 1 98.5 245 ALA A N 1
ATOM 1981 C CA . ALA A 1 245 ? -1.706 -20.266 3.35 1 98.5 245 ALA A CA 1
ATOM 1982 C C . ALA A 1 245 ? -2.186 -18.891 2.893 1 98.5 245 ALA A C 1
ATOM 1984 O O . ALA A 1 245 ? -3.385 -18.594 2.922 1 98.5 245 ALA A O 1
ATOM 1985 N N . GLY A 1 246 ? -1.214 -18.031 2.555 1 98.06 246 GLY A N 1
ATOM 1986 C CA . GLY A 1 246 ? -1.65 -16.75 2.006 1 98.06 246 GLY A CA 1
ATOM 1987 C C . GLY A 1 246 ? -0.539 -15.719 1.938 1 98.06 246 GLY A C 1
ATOM 1988 O O . GLY A 1 246 ? 0.641 -16.062 2.031 1 98.06 246 GLY A O 1
ATOM 1989 N N . GLY A 1 247 ? -0.989 -14.461 1.592 1 97.19 247 GLY A N 1
ATOM 1990 C CA . GLY A 1 247 ? -0.117 -13.297 1.611 1 97.19 247 GLY A CA 1
ATOM 1991 C C . GLY A 1 247 ? 0.366 -12.891 0.232 1 97.19 247 GLY A C 1
ATOM 1992 O O . GLY A 1 247 ? 1.317 -12.117 0.105 1 97.19 247 GLY A O 1
ATOM 1993 N N . GLU A 1 248 ? -0.177 -13.297 -0.842 1 96.88 248 GLU A N 1
ATOM 1994 C CA . GLU A 1 248 ? 0.36 -13.211 -2.197 1 96.88 248 GLU A CA 1
ATOM 1995 C C . GLU A 1 248 ? 0.541 -11.758 -2.629 1 96.88 248 GLU A C 1
ATOM 1997 O O . GLU A 1 248 ? 1.452 -11.438 -3.396 1 96.88 248 GLU A O 1
ATOM 2002 N N . MET A 1 249 ? -0.344 -10.859 -2.125 1 95.69 249 MET A N 1
ATOM 2003 C CA . MET A 1 249 ? -0.303 -9.484 -2.604 1 95.69 249 MET A CA 1
ATOM 2004 C C . MET A 1 249 ? -0.059 -8.516 -1.453 1 95.69 249 MET A C 1
ATOM 2006 O O . MET A 1 249 ? -0.365 -7.324 -1.562 1 95.69 249 MET A O 1
ATOM 2010 N N . THR A 1 250 ? 0.466 -9.055 -0.346 1 95.25 250 THR A N 1
ATOM 2011 C CA . THR A 1 250 ? 0.775 -8.203 0.797 1 95.25 250 THR A CA 1
ATOM 2012 C C . THR A 1 250 ? 1.672 -7.043 0.379 1 95.25 250 THR A C 1
ATOM 2014 O O . THR A 1 250 ? 2.668 -7.242 -0.318 1 95.25 250 THR A O 1
ATOM 2017 N N . ARG A 1 251 ? 1.335 -5.879 0.764 1 92.5 251 ARG A N 1
ATOM 2018 C CA . ARG A 1 251 ? 1.948 -4.676 0.205 1 92.5 251 ARG A CA 1
ATOM 2019 C C . ARG A 1 251 ? 3.338 -4.449 0.792 1 92.5 251 ARG A C 1
ATOM 2021 O O . ARG A 1 251 ? 4.289 -4.172 0.058 1 92.5 251 ARG A O 1
ATOM 2028 N N . GLU A 1 252 ? 3.406 -4.508 2.135 1 93.75 252 GLU A N 1
ATOM 2029 C CA . GLU A 1 252 ? 4.676 -4.199 2.785 1 93.75 252 GLU A CA 1
ATOM 2030 C C . GLU A 1 252 ? 5.352 -5.461 3.312 1 93.75 252 GLU A C 1
ATOM 2032 O O . GLU A 1 252 ? 4.691 -6.324 3.896 1 93.75 252 GLU A O 1
ATOM 2037 N N . LEU A 1 253 ? 6.621 -5.5 3.152 1 93.44 253 LEU A N 1
ATOM 2038 C CA . LEU A 1 253 ? 7.395 -6.672 3.551 1 93.44 253 LEU A CA 1
ATOM 2039 C C . LEU A 1 253 ? 7.316 -6.891 5.059 1 93.44 253 LEU A C 1
ATOM 2041 O O . LEU A 1 253 ? 7.305 -8.031 5.523 1 93.44 253 LEU A O 1
ATOM 2045 N N . TYR A 1 254 ? 7.258 -5.809 5.84 1 93.88 254 TYR A N 1
ATOM 2046 C CA . TYR A 1 254 ? 7.289 -5.957 7.289 1 93.88 254 TYR A CA 1
ATOM 2047 C C . TYR A 1 254 ? 6.023 -6.637 7.797 1 93.88 254 TYR A C 1
ATOM 2049 O O . TYR A 1 254 ? 6.004 -7.176 8.906 1 93.88 254 TYR A O 1
ATOM 2057 N N . GLU A 1 255 ? 4.977 -6.602 7.02 1 95.19 255 GLU A N 1
ATOM 2058 C CA . GLU A 1 255 ? 3.777 -7.348 7.402 1 95.19 255 GLU A CA 1
ATOM 2059 C C . GLU A 1 255 ? 4.051 -8.844 7.445 1 95.19 255 GLU A C 1
ATOM 2061 O O . GLU A 1 255 ? 3.504 -9.555 8.297 1 95.19 255 GLU A O 1
ATOM 2066 N N . PHE A 1 256 ? 4.895 -9.32 6.539 1 96.31 256 PHE A N 1
ATOM 2067 C CA . PHE A 1 256 ? 5.254 -10.734 6.562 1 96.31 256 PHE A CA 1
ATOM 2068 C C . PHE A 1 256 ? 6.051 -11.07 7.816 1 96.31 256 PHE A C 1
ATOM 2070 O O . PHE A 1 256 ? 5.938 -12.18 8.352 1 96.31 256 PHE A O 1
ATOM 2077 N N . ARG A 1 257 ? 6.82 -10.125 8.242 1 93.69 257 ARG A N 1
ATOM 2078 C CA . ARG A 1 257 ? 7.512 -10.344 9.508 1 93.69 257 ARG A CA 1
ATOM 2079 C C . ARG A 1 257 ? 6.52 -10.648 10.625 1 93.69 257 ARG A C 1
ATOM 2081 O O . ARG A 1 257 ? 6.688 -11.617 11.367 1 93.69 257 ARG A O 1
ATOM 2088 N N . ASP A 1 258 ? 5.492 -9.867 10.734 1 94.31 258 ASP A N 1
ATOM 2089 C CA . ASP A 1 258 ? 4.477 -10.078 11.758 1 94.31 258 ASP A CA 1
ATOM 2090 C C . ASP A 1 258 ? 3.744 -11.398 11.547 1 94.31 258 ASP A C 1
ATOM 2092 O O . ASP A 1 258 ? 3.494 -12.133 12.5 1 94.31 258 ASP A O 1
ATOM 2096 N N . ILE A 1 259 ? 3.414 -11.695 10.312 1 96.69 259 ILE A N 1
ATOM 2097 C CA . ILE A 1 259 ? 2.711 -12.922 9.945 1 96.69 259 ILE A CA 1
ATOM 2098 C C . ILE A 1 259 ? 3.531 -14.133 10.367 1 96.69 259 ILE A C 1
ATOM 2100 O O . ILE A 1 259 ? 2.994 -15.086 10.953 1 96.69 259 ILE A O 1
ATOM 2104 N N . ILE A 1 260 ? 4.832 -14.078 10.117 1 96.94 260 ILE A N 1
ATOM 2105 C CA . ILE A 1 260 ? 5.723 -15.195 10.422 1 96.94 260 ILE A CA 1
ATOM 2106 C C . ILE A 1 260 ? 5.91 -15.312 11.93 1 96.94 260 ILE A C 1
ATOM 2108 O O . ILE A 1 260 ? 5.801 -16.406 12.492 1 96.94 260 ILE A O 1
ATOM 2112 N N . GLU A 1 261 ? 6.082 -14.172 12.602 1 94.12 261 GLU A N 1
ATOM 2113 C CA . GLU A 1 261 ? 6.309 -14.156 14.047 1 94.12 261 GLU A CA 1
ATOM 2114 C C . GLU A 1 261 ? 5.094 -14.695 14.797 1 94.12 261 GLU A C 1
ATOM 2116 O O . GLU A 1 261 ? 5.238 -15.43 15.781 1 94.12 261 GLU A O 1
ATOM 2121 N N . GLU A 1 262 ? 3.959 -14.414 14.289 1 94.44 262 GLU A N 1
ATOM 2122 C CA . GLU A 1 262 ? 2.725 -14.797 14.969 1 94.44 262 GLU A CA 1
ATOM 2123 C C . GLU A 1 262 ? 2.232 -16.156 14.492 1 94.44 262 GLU A C 1
ATOM 2125 O O . GLU A 1 262 ? 1.273 -16.703 15.039 1 94.44 262 GLU A O 1
ATOM 2130 N N . ARG A 1 263 ? 2.859 -16.625 13.453 1 95.12 263 ARG A N 1
ATOM 2131 C CA . ARG A 1 263 ? 2.436 -17.875 12.82 1 95.12 263 ARG A CA 1
ATOM 2132 C C . ARG A 1 263 ? 0.979 -17.797 12.375 1 95.12 263 ARG A C 1
ATOM 2134 O O . ARG A 1 263 ? 0.194 -18.719 12.641 1 95.12 263 ARG A O 1
ATOM 2141 N N . ALA A 1 264 ? 0.68 -16.656 11.82 1 96.5 264 ALA A N 1
ATOM 2142 C CA . ALA A 1 264 ? -0.681 -16.453 11.328 1 96.5 264 ALA A CA 1
ATOM 2143 C C . ALA A 1 264 ? -0.957 -17.344 10.117 1 96.5 264 ALA A C 1
ATOM 2145 O O . ALA A 1 264 ? -2.096 -17.766 9.891 1 96.5 264 ALA A O 1
ATOM 2146 N N . PHE A 1 265 ? 0.041 -17.625 9.344 1 97.81 265 PHE A N 1
ATOM 2147 C CA . PHE A 1 265 ? 0.01 -18.578 8.242 1 97.81 265 PHE A CA 1
ATOM 2148 C C . PHE A 1 265 ? 0.975 -19.734 8.5 1 97.81 265 PHE A C 1
ATOM 2150 O O . PHE A 1 265 ? 2.049 -19.531 9.07 1 97.81 265 PHE A O 1
ATOM 2157 N N . ASP A 1 266 ? 0.578 -20.859 8.055 1 98.19 266 ASP A N 1
ATOM 2158 C CA . ASP A 1 266 ? 1.481 -22 8.016 1 98.19 266 ASP A CA 1
ATOM 2159 C C . ASP A 1 266 ? 2.334 -21.969 6.746 1 98.19 266 ASP A C 1
ATOM 2161 O O . ASP A 1 266 ? 3.424 -22.547 6.715 1 98.19 266 ASP A O 1
ATOM 2165 N N . VAL A 1 267 ? 1.82 -21.344 5.695 1 98.19 267 VAL A N 1
ATOM 2166 C CA . VAL A 1 267 ? 2.467 -21.219 4.395 1 98.19 267 VAL A CA 1
ATOM 2167 C C . VAL A 1 267 ? 2.387 -19.766 3.92 1 98.19 267 VAL A C 1
ATOM 2169 O O . VAL A 1 267 ? 1.293 -19.219 3.75 1 98.19 267 VAL A O 1
ATOM 2172 N N . ILE A 1 268 ? 3.555 -19.109 3.736 1 98.19 268 ILE A N 1
ATOM 2173 C CA . ILE A 1 268 ? 3.537 -17.766 3.166 1 98.19 268 ILE A CA 1
ATOM 2174 C C . ILE A 1 268 ? 3.834 -17.828 1.67 1 98.19 268 ILE A C 1
ATOM 2176 O O . ILE A 1 268 ? 4.688 -18.609 1.237 1 98.19 268 ILE A O 1
ATOM 2180 N N . GLN A 1 269 ? 3.105 -17.031 0.91 1 98.31 269 GLN A N 1
ATOM 2181 C CA . GLN A 1 269 ? 3.168 -17.141 -0.543 1 98.31 269 GLN A CA 1
ATOM 2182 C C . GLN A 1 269 ? 3.41 -15.781 -1.187 1 98.31 269 GLN A C 1
ATOM 2184 O O . GLN A 1 269 ? 2.689 -15.383 -2.104 1 98.31 269 GLN A O 1
ATOM 2189 N N . PRO A 1 270 ? 4.492 -15.031 -0.747 1 97.94 270 PRO A N 1
ATOM 2190 C CA . PRO A 1 270 ? 4.777 -13.758 -1.414 1 97.94 270 PRO A CA 1
ATOM 2191 C C . PRO A 1 270 ? 5.141 -13.938 -2.887 1 97.94 270 PRO A C 1
ATOM 2193 O O . PRO A 1 270 ? 5.793 -14.914 -3.254 1 97.94 270 PRO A O 1
ATOM 2196 N N . ASP A 1 271 ? 4.715 -13.047 -3.74 1 98.38 271 ASP A N 1
ATOM 2197 C CA . ASP A 1 271 ? 5.062 -12.992 -5.156 1 98.38 271 ASP A CA 1
ATOM 2198 C C . ASP A 1 271 ? 6.129 -11.93 -5.422 1 98.38 271 ASP A C 1
ATOM 2200 O O . ASP A 1 271 ? 5.898 -10.742 -5.195 1 98.38 271 ASP A O 1
ATOM 2204 N N . VAL A 1 272 ? 7.242 -12.281 -6.02 1 98.44 272 VAL A N 1
ATOM 2205 C CA . VAL A 1 272 ? 8.352 -11.352 -6.195 1 98.44 272 VAL A CA 1
ATOM 2206 C C . VAL A 1 272 ? 7.922 -10.195 -7.102 1 98.44 272 VAL A C 1
ATOM 2208 O O . VAL A 1 272 ? 8.477 -9.102 -7.031 1 98.44 272 VAL A O 1
ATOM 2211 N N . ALA A 1 273 ? 6.945 -10.438 -7.938 1 98.25 273 ALA A N 1
ATOM 2212 C CA . ALA A 1 273 ? 6.504 -9.406 -8.875 1 98.25 273 ALA A CA 1
ATOM 2213 C C . ALA A 1 273 ? 5.566 -8.414 -8.195 1 98.25 273 ALA A C 1
ATOM 2215 O O . ALA A 1 273 ? 5.297 -7.336 -8.734 1 98.25 273 ALA A O 1
ATOM 2216 N N . LEU A 1 274 ? 5.047 -8.711 -6.957 1 97.69 274 LEU A N 1
ATOM 2217 C C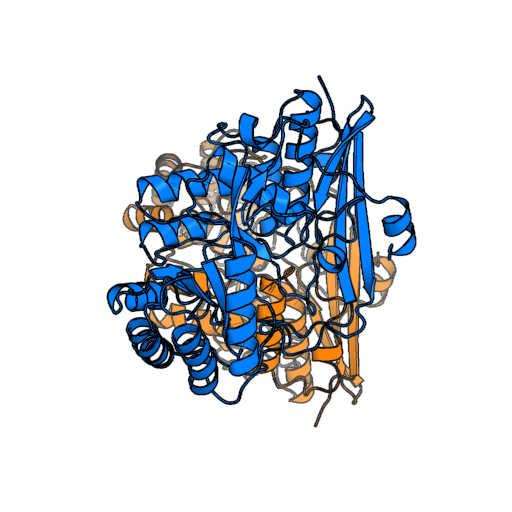A . LEU A 1 274 ? 3.969 -7.922 -6.375 1 97.69 274 LEU A CA 1
ATOM 2218 C C . LEU A 1 274 ? 4.336 -7.449 -4.973 1 97.69 274 LEU A C 1
ATOM 2220 O O . LEU A 1 274 ? 3.736 -6.508 -4.453 1 97.69 274 LEU A O 1
ATOM 2224 N N . VAL A 1 275 ? 5.238 -7.977 -4.203 1 95.62 275 VAL A N 1
ATOM 2225 C CA . VAL A 1 275 ? 5.375 -7.734 -2.77 1 95.62 275 VAL A CA 1
ATOM 2226 C C . VAL A 1 275 ? 6.727 -7.082 -2.484 1 95.62 275 VAL A C 1
ATOM 2228 O O . VAL A 1 275 ? 6.801 -6.09 -1.752 1 95.62 275 VAL A O 1
ATOM 2231 N N . GLY A 1 276 ? 7.863 -7.484 -3.176 1 97.06 276 GLY A N 1
ATOM 2232 C CA . GLY A 1 276 ? 9.156 -6.961 -2.756 1 97.06 276 GLY A CA 1
ATOM 2233 C C . GLY A 1 276 ? 10.289 -7.367 -3.678 1 97.06 276 GLY A C 1
ATOM 2234 O O . GLY A 1 276 ? 11.461 -7.285 -3.301 1 97.06 276 GLY A O 1
ATOM 2235 N N . GLY A 1 277 ? 9.977 -7.824 -4.801 1 98.56 277 GLY A N 1
ATOM 2236 C CA . GLY A 1 277 ? 11.039 -8.289 -5.672 1 98.56 277 GLY A CA 1
ATOM 2237 C C . GLY A 1 277 ? 11.773 -9.5 -5.121 1 98.56 277 GLY A C 1
ATOM 2238 O O . GLY A 1 277 ? 11.375 -10.07 -4.102 1 98.56 277 GLY A O 1
ATOM 2239 N N . ILE A 1 278 ? 12.766 -9.859 -5.852 1 98.75 278 ILE A N 1
ATOM 2240 C CA . ILE A 1 278 ? 13.633 -10.938 -5.391 1 98.75 278 ILE A CA 1
ATOM 2241 C C . ILE A 1 278 ? 14.383 -10.5 -4.141 1 98.75 278 ILE A C 1
ATOM 2243 O O . ILE A 1 278 ? 14.508 -11.258 -3.18 1 98.75 278 ILE A O 1
ATOM 2247 N N . THR A 1 279 ? 14.805 -9.227 -4.113 1 98.56 279 THR A N 1
ATOM 2248 C CA . THR A 1 279 ? 15.609 -8.688 -3.023 1 98.56 279 THR A CA 1
ATOM 2249 C C . THR A 1 279 ? 14.852 -8.758 -1.7 1 98.56 279 THR A C 1
ATOM 2251 O O . THR A 1 279 ? 15.391 -9.227 -0.695 1 98.56 279 THR A O 1
ATOM 2254 N N . GLY A 1 280 ? 13.648 -8.344 -1.701 1 98.12 280 GLY A N 1
ATOM 2255 C CA . GLY A 1 280 ? 12.859 -8.383 -0.479 1 98.12 280 GLY A CA 1
ATOM 2256 C C . GLY A 1 280 ? 12.406 -9.781 -0.105 1 98.12 280 GLY A C 1
ATOM 2257 O O . GLY A 1 280 ? 12.508 -10.18 1.059 1 98.12 280 GLY A O 1
ATOM 2258 N N . CYS A 1 281 ? 11.969 -10.57 -1.034 1 98 281 CYS A N 1
ATOM 2259 C CA . CYS A 1 281 ? 11.375 -11.867 -0.761 1 98 281 CYS A CA 1
ATOM 2260 C C . CYS A 1 281 ? 12.438 -12.875 -0.33 1 98 281 CYS A C 1
ATOM 2262 O O . CYS A 1 281 ? 12.133 -13.828 0.391 1 98 281 CYS A O 1
ATOM 2264 N N . ARG A 1 282 ? 13.68 -12.672 -0.745 1 97.5 282 ARG A N 1
ATOM 2265 C CA . ARG A 1 282 ? 14.719 -13.57 -0.269 1 97.5 282 ARG A CA 1
ATOM 2266 C C . ARG A 1 282 ? 14.859 -13.492 1.248 1 97.5 282 ARG A C 1
ATOM 2268 O O . ARG A 1 282 ? 15.156 -14.492 1.901 1 97.5 282 ARG A O 1
ATOM 2275 N N . ARG A 1 283 ? 14.625 -12.328 1.802 1 96.44 283 ARG A N 1
ATOM 2276 C CA . ARG A 1 283 ? 14.664 -12.164 3.252 1 96.44 283 ARG A CA 1
ATOM 2277 C C . ARG A 1 283 ? 13.547 -12.969 3.92 1 96.44 283 ARG A C 1
ATOM 2279 O O . ARG A 1 283 ? 13.766 -13.586 4.965 1 96.44 283 ARG A O 1
ATOM 2286 N N . LEU A 1 284 ? 12.438 -12.984 3.293 1 97.31 284 LEU A N 1
ATOM 2287 C CA . LEU A 1 284 ? 11.305 -13.719 3.832 1 97.31 284 LEU A CA 1
ATOM 2288 C C . LEU A 1 284 ? 11.57 -15.219 3.811 1 97.31 284 LEU A C 1
ATOM 2290 O O . LEU A 1 284 ? 11.141 -15.945 4.715 1 97.31 284 LEU A O 1
ATOM 2294 N N . ALA A 1 285 ? 12.242 -15.664 2.74 1 96.44 285 ALA A N 1
ATOM 2295 C CA . ALA A 1 285 ? 12.578 -17.078 2.654 1 96.44 285 ALA A CA 1
ATOM 2296 C C . ALA A 1 285 ? 13.398 -17.531 3.863 1 96.44 285 ALA A C 1
ATOM 2298 O O . ALA A 1 285 ? 13.102 -18.562 4.473 1 96.44 285 ALA A O 1
ATOM 2299 N N . TYR A 1 286 ? 14.352 -16.75 4.281 1 95.25 286 TYR A N 1
ATOM 2300 C CA . TYR A 1 286 ? 15.188 -17.078 5.434 1 95.25 286 TYR A CA 1
ATOM 2301 C C . TYR A 1 286 ? 14.391 -16.984 6.727 1 95.25 286 TYR A C 1
ATOM 2303 O O . TYR A 1 286 ? 14.508 -17.859 7.598 1 95.25 286 TYR A O 1
ATOM 2311 N N . GLN A 1 287 ? 13.594 -15.961 6.836 1 96 287 GLN A N 1
ATOM 2312 C CA . GLN A 1 287 ? 12.789 -15.789 8.039 1 96 287 GLN A CA 1
ATOM 2313 C C . GLN 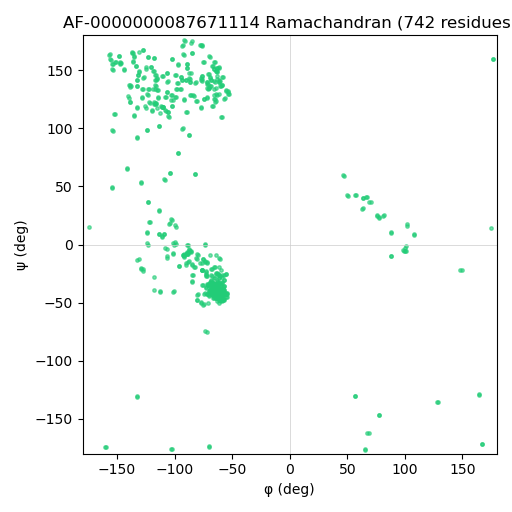A 1 287 ? 11.82 -16.953 8.234 1 96 287 GLN A C 1
ATOM 2315 O O . GLN A 1 287 ? 11.664 -17.453 9.344 1 96 287 GLN A O 1
ATOM 2320 N N . ALA A 1 288 ? 11.242 -17.328 7.164 1 96.62 288 ALA A N 1
ATOM 2321 C CA . ALA A 1 288 ? 10.281 -18.422 7.211 1 96.62 288 ALA A CA 1
ATOM 2322 C C . ALA A 1 288 ? 10.969 -19.734 7.609 1 96.62 288 ALA A C 1
ATOM 2324 O O . ALA A 1 288 ? 10.453 -20.469 8.453 1 96.62 288 ALA A O 1
ATOM 2325 N N . ARG A 1 289 ? 12.086 -20.016 7.059 1 94 289 ARG A N 1
ATOM 2326 C CA . ARG A 1 289 ? 12.844 -21.234 7.371 1 94 289 ARG A CA 1
ATOM 2327 C C . ARG A 1 289 ? 13.18 -21.297 8.859 1 94 289 ARG A C 1
ATOM 2329 O O . ARG A 1 289 ? 12.938 -22.312 9.508 1 94 289 ARG A O 1
ATOM 2336 N N . GLU A 1 290 ? 13.656 -20.25 9.406 1 94.38 290 GLU A N 1
ATOM 2337 C CA . GLU A 1 290 ? 14.062 -20.203 10.805 1 94.38 290 GLU A CA 1
ATOM 2338 C C . GLU A 1 290 ? 12.859 -20.328 11.734 1 94.38 290 GLU A C 1
ATOM 2340 O O . GLU A 1 290 ? 12.984 -20.828 12.852 1 94.38 290 GLU A O 1
ATOM 2345 N N . ALA A 1 291 ? 11.734 -19.906 11.234 1 95.31 291 ALA A N 1
ATOM 2346 C CA . ALA A 1 291 ? 10.523 -19.938 12.055 1 95.31 291 ALA A CA 1
ATOM 2347 C C . ALA A 1 291 ? 9.758 -21.234 11.867 1 95.31 291 ALA A C 1
ATOM 2349 O O . ALA A 1 291 ? 8.766 -21.484 12.555 1 95.31 291 ALA A O 1
ATOM 2350 N N . GLY A 1 292 ? 10.195 -22.031 10.883 1 95.06 292 GLY A N 1
ATOM 2351 C CA . GLY A 1 292 ? 9.477 -23.266 10.594 1 95.06 292 GLY A CA 1
ATOM 2352 C C . GLY A 1 292 ? 8.18 -23.031 9.844 1 95.06 292 GLY A C 1
ATOM 2353 O O . GLY A 1 292 ? 7.215 -23.781 10.016 1 95.06 292 GLY A O 1
ATOM 2354 N N . VAL A 1 293 ? 8.07 -21.969 9.133 1 96.81 293 VAL A N 1
ATOM 2355 C CA . VAL A 1 293 ? 6.949 -21.625 8.258 1 96.81 293 VAL A CA 1
ATOM 2356 C C . VAL A 1 293 ? 7.289 -21.984 6.816 1 96.81 293 VAL A C 1
ATOM 2358 O O . VAL A 1 293 ? 8.398 -21.719 6.348 1 96.81 293 VAL A O 1
ATOM 2361 N N . MET A 1 294 ? 6.391 -22.594 6.16 1 97.31 294 MET A N 1
ATOM 2362 C CA . MET A 1 294 ? 6.641 -22.984 4.773 1 97.31 294 MET A CA 1
ATOM 2363 C C . MET A 1 294 ? 6.633 -21.766 3.861 1 97.31 294 MET A C 1
ATOM 2365 O O . MET A 1 294 ? 5.816 -20.859 4.031 1 97.31 294 MET A O 1
ATOM 2369 N N . PHE A 1 295 ? 7.562 -21.766 2.973 1 97.44 295 PHE A N 1
ATOM 2370 C CA . PHE A 1 295 ? 7.695 -20.719 1.97 1 97.44 295 PHE A CA 1
ATOM 2371 C C . PHE A 1 295 ? 7.484 -21.281 0.568 1 97.44 295 PHE A C 1
ATOM 2373 O O . PHE A 1 295 ? 8.211 -22.188 0.137 1 97.44 295 PHE A O 1
ATOM 2380 N N . THR A 1 296 ? 6.516 -20.781 -0.193 1 97.56 296 THR A N 1
ATOM 2381 C CA . THR A 1 296 ? 6.277 -21.109 -1.594 1 97.56 296 THR A CA 1
ATOM 2382 C C . THR A 1 296 ? 5.602 -19.953 -2.314 1 97.56 296 THR A C 1
ATOM 2384 O O . THR A 1 296 ? 4.395 -19.75 -2.172 1 97.56 296 THR A O 1
ATOM 2387 N N . PRO A 1 297 ? 6.199 -19.297 -3.213 1 97.38 297 PRO A N 1
ATOM 2388 C CA . PRO A 1 297 ? 5.688 -18.047 -3.801 1 97.38 297 PRO A CA 1
ATOM 2389 C C . PRO A 1 297 ? 4.441 -18.281 -4.656 1 97.38 297 PRO A C 1
ATOM 2391 O O . PRO A 1 297 ? 4.332 -19.297 -5.336 1 97.38 297 PRO A O 1
ATOM 2394 N N . HIS A 1 298 ? 3.543 -17.328 -4.543 1 97.94 298 HIS A N 1
ATOM 2395 C CA . HIS A 1 298 ? 2.533 -17.109 -5.57 1 97.94 298 HIS A CA 1
ATOM 2396 C C . HIS A 1 298 ? 3.174 -16.688 -6.891 1 97.94 298 HIS A C 1
ATOM 2398 O O . HIS A 1 298 ? 4.219 -16.031 -6.895 1 97.94 298 HIS A O 1
ATOM 2404 N N . SER A 1 299 ? 2.531 -17.047 -8.117 1 97.69 299 SER A N 1
ATOM 2405 C CA . SER A 1 299 ? 3.225 -16.734 -9.359 1 97.69 299 SER A CA 1
ATOM 2406 C C . SER A 1 299 ? 2.242 -16.578 -10.516 1 97.69 299 SER A C 1
ATOM 2408 O O . SER A 1 299 ? 2.461 -17.125 -11.602 1 97.69 299 SER A O 1
ATOM 2410 N N . TRP A 1 300 ? 1.173 -15.82 -10.438 1 95.38 300 TRP A N 1
ATOM 2411 C CA . TRP A 1 300 ? 0.146 -15.695 -11.461 1 95.38 300 TRP A CA 1
ATOM 2412 C C . TRP A 1 300 ? 0.36 -14.438 -12.297 1 95.38 300 TRP A C 1
ATOM 2414 O O . TRP A 1 300 ? -0.539 -14.008 -13.023 1 95.38 300 TRP A O 1
ATOM 2424 N N . THR A 1 301 ? 1.435 -13.742 -12.32 1 94.12 301 THR A N 1
ATOM 2425 C CA . THR A 1 301 ? 1.649 -12.555 -13.133 1 94.12 301 THR A CA 1
ATOM 2426 C C . THR A 1 301 ? 1.805 -12.922 -14.609 1 94.12 301 THR A C 1
ATOM 2428 O O . THR A 1 301 ? 0.893 -12.703 -15.406 1 94.12 301 THR A O 1
ATOM 2431 N N . ASN A 1 302 ? 2.848 -13.461 -15.195 1 97.25 302 ASN A N 1
ATOM 2432 C CA . ASN A 1 302 ? 3.135 -14.078 -16.484 1 97.25 302 ASN A CA 1
ATOM 2433 C C . ASN A 1 302 ? 4.387 -14.953 -16.422 1 97.25 302 ASN A C 1
ATOM 2435 O O . ASN A 1 302 ? 4.918 -15.211 -15.336 1 97.25 302 ASN A O 1
ATOM 2439 N N . GLY A 1 303 ? 4.789 -15.453 -17.578 1 98.12 303 GLY A N 1
ATOM 2440 C CA . GLY A 1 303 ? 5.922 -16.375 -17.594 1 98.12 303 GLY A CA 1
ATOM 2441 C C . GLY A 1 303 ? 7.184 -15.766 -17.016 1 98.12 303 GLY A C 1
ATOM 2442 O O . GLY A 1 303 ? 7.996 -16.484 -16.406 1 98.12 303 GLY A O 1
ATOM 2443 N N . ILE A 1 304 ? 7.383 -14.5 -17.172 1 98.56 304 ILE A N 1
ATOM 2444 C CA . ILE A 1 304 ? 8.555 -13.828 -16.625 1 98.56 304 ILE A CA 1
ATOM 2445 C C . ILE A 1 304 ? 8.477 -13.805 -15.094 1 98.56 304 ILE A C 1
ATOM 2447 O O . ILE A 1 304 ? 9.469 -14.047 -14.414 1 98.56 304 ILE A O 1
ATOM 2451 N N . GLY A 1 305 ? 7.254 -13.539 -14.578 1 98.38 305 GLY A N 1
ATOM 2452 C CA . GLY A 1 305 ? 7.055 -13.625 -13.141 1 98.38 305 GLY A CA 1
ATOM 2453 C C . GLY A 1 305 ? 7.25 -15.023 -12.594 1 98.38 305 GLY A C 1
ATOM 2454 O O . GLY A 1 305 ? 7.824 -15.203 -11.516 1 98.38 305 GLY A O 1
ATOM 2455 N N . VAL A 1 306 ? 6.777 -16.016 -13.305 1 98.5 306 VAL A N 1
ATOM 2456 C CA . VAL A 1 306 ? 6.988 -17.406 -12.898 1 98.5 306 VAL A CA 1
ATOM 2457 C C . VAL A 1 306 ? 8.484 -17.688 -12.805 1 98.5 306 VAL A C 1
ATOM 2459 O O . VAL A 1 306 ? 8.953 -18.25 -11.805 1 98.5 306 VAL A O 1
ATOM 2462 N N . LEU A 1 307 ? 9.203 -17.281 -13.789 1 98.31 307 LEU A N 1
ATOM 2463 C CA . LEU A 1 307 ? 10.641 -17.531 -13.836 1 98.31 307 LEU A CA 1
ATOM 2464 C C . LEU A 1 307 ? 11.344 -16.844 -12.672 1 98.31 307 LEU A C 1
ATOM 2466 O O . LEU A 1 307 ? 12.219 -17.453 -12.039 1 98.31 307 LEU A O 1
ATOM 2470 N N . ALA A 1 308 ? 10.992 -15.633 -12.422 1 98.75 308 ALA A N 1
ATOM 2471 C CA . ALA A 1 308 ? 11.617 -14.898 -11.32 1 98.75 308 ALA A CA 1
ATOM 2472 C C . ALA A 1 308 ? 11.359 -15.602 -9.984 1 98.75 308 ALA A C 1
ATOM 2474 O O . ALA A 1 308 ? 12.281 -15.75 -9.172 1 98.75 308 ALA A O 1
ATOM 2475 N N . ASN A 1 309 ? 10.156 -16.016 -9.75 1 98.75 309 ASN A N 1
ATOM 2476 C CA . ASN A 1 309 ? 9.828 -16.766 -8.531 1 98.75 309 ASN A CA 1
ATOM 2477 C C . ASN A 1 309 ? 10.547 -18.109 -8.492 1 98.75 309 ASN A C 1
ATOM 2479 O O . ASN A 1 309 ? 10.938 -18.562 -7.418 1 98.75 309 ASN A O 1
ATOM 2483 N N . ALA A 1 310 ? 10.695 -18.719 -9.625 1 98.56 310 ALA A N 1
ATOM 2484 C CA . ALA A 1 310 ? 11.398 -19.984 -9.703 1 98.56 310 ALA A CA 1
ATOM 2485 C C . ALA A 1 310 ? 12.875 -19.828 -9.328 1 98.56 310 ALA A C 1
ATOM 2487 O O . ALA A 1 310 ? 13.43 -20.656 -8.609 1 98.56 310 ALA A O 1
ATOM 2488 N N . HIS A 1 311 ? 13.469 -18.75 -9.82 1 98.62 311 HIS A N 1
ATOM 2489 C CA . HIS A 1 311 ? 14.859 -18.5 -9.484 1 98.62 311 HIS A CA 1
ATOM 2490 C C . HIS A 1 311 ? 15.031 -18.266 -7.984 1 98.62 311 HIS A C 1
ATOM 2492 O O . HIS A 1 311 ? 15.977 -18.766 -7.375 1 98.62 311 HIS A O 1
ATOM 2498 N N . LEU A 1 312 ? 14.133 -17.516 -7.418 1 98.44 312 LEU A N 1
ATOM 2499 C CA . LEU A 1 312 ? 14.18 -17.312 -5.973 1 98.44 312 LEU A CA 1
ATOM 2500 C C . LEU A 1 312 ? 14.039 -18.641 -5.234 1 98.44 312 LEU A C 1
ATOM 2502 O O . LEU A 1 312 ? 14.805 -18.922 -4.312 1 98.44 312 LEU A O 1
ATOM 2506 N N . THR A 1 313 ? 13.062 -19.438 -5.633 1 98.12 313 THR A N 1
ATOM 2507 C CA . THR A 1 313 ? 12.766 -20.719 -4.98 1 98.12 313 THR A CA 1
ATOM 2508 C C . THR A 1 313 ? 13.953 -21.672 -5.102 1 98.12 313 THR A C 1
ATOM 2510 O O . THR A 1 313 ? 14.367 -22.281 -4.113 1 98.12 313 THR A O 1
ATOM 2513 N N . ALA A 1 314 ? 14.508 -21.734 -6.254 1 97.44 314 ALA A N 1
ATOM 2514 C CA . ALA A 1 314 ? 15.641 -22.625 -6.512 1 97.44 314 ALA A CA 1
ATOM 2515 C C . ALA A 1 314 ? 16.891 -22.141 -5.777 1 97.44 314 ALA A C 1
ATOM 2517 O O . ALA A 1 314 ? 17.703 -22.953 -5.336 1 97.44 314 ALA A O 1
ATOM 2518 N N . GLY A 1 315 ? 17 -20.875 -5.695 1 96.88 315 GLY A N 1
ATOM 2519 C CA . GLY A 1 315 ? 18.203 -20.297 -5.086 1 96.88 315 GLY A CA 1
ATOM 2520 C C . GLY A 1 315 ? 18.203 -20.422 -3.572 1 96.88 315 GLY A C 1
ATOM 2521 O O . GLY A 1 315 ? 19.172 -20.922 -2.99 1 96.88 315 GLY A O 1
ATOM 2522 N N . VAL A 1 316 ? 17.125 -19.969 -3.031 1 93.44 316 VAL A N 1
ATOM 2523 C CA . VAL A 1 316 ? 17.156 -19.891 -1.574 1 93.44 316 VAL A CA 1
ATOM 2524 C C . VAL A 1 316 ? 15.906 -20.516 -0.982 1 93.44 316 VAL A C 1
ATOM 2526 O O . VAL A 1 316 ? 15.859 -20.828 0.211 1 93.44 316 VAL A O 1
ATOM 2529 N N . GLY A 1 317 ? 15.016 -20.734 -1.894 1 81.94 317 GLY A N 1
ATOM 2530 C CA . GLY A 1 317 ? 13.758 -21.234 -1.362 1 81.94 317 GLY A CA 1
ATOM 2531 C C . GLY A 1 317 ? 13.773 -22.719 -1.101 1 81.94 317 GLY A C 1
ATOM 2532 O O . GLY A 1 317 ? 14.57 -23.453 -1.684 1 81.94 317 GLY A O 1
ATOM 2533 N N . ASP A 1 318 ? 13.266 -23.328 -0.089 1 81.62 318 ASP A N 1
ATOM 2534 C CA . ASP A 1 318 ? 13.055 -24.734 0.24 1 81.62 318 ASP A CA 1
ATOM 2535 C C . ASP A 1 318 ? 11.57 -25.094 0.177 1 81.62 318 ASP A C 1
ATOM 2537 O O . ASP A 1 318 ? 11.016 -25.641 1.134 1 81.62 318 ASP A O 1
ATOM 2541 N N . ALA A 1 319 ? 11.062 -24.766 -1.061 1 92 319 ALA A N 1
ATOM 2542 C CA . ALA A 1 319 ? 9.633 -25.016 -1.216 1 92 319 ALA A CA 1
ATOM 2543 C C . ALA A 1 319 ? 9.383 -26.438 -1.737 1 92 319 ALA A C 1
ATOM 2545 O O . ALA A 1 319 ? 10.133 -26.922 -2.584 1 92 319 ALA A O 1
ATOM 2546 N N . PRO A 1 320 ? 8.383 -27.078 -1.261 1 92.81 320 PRO A N 1
ATOM 2547 C CA . PRO A 1 320 ? 8.07 -28.391 -1.833 1 92.81 320 PRO A CA 1
ATOM 2548 C C . PRO A 1 320 ? 7.684 -28.312 -3.309 1 92.81 320 PRO A C 1
ATOM 2550 O O . PRO A 1 320 ? 8.086 -29.172 -4.102 1 92.81 320 PRO A O 1
ATOM 2553 N N . TRP A 1 321 ? 6.953 -27.344 -3.668 1 96 321 TRP A N 1
ATOM 2554 C CA . TRP A 1 321 ? 6.594 -27.062 -5.055 1 96 321 TRP A CA 1
ATOM 2555 C C . TRP A 1 321 ? 6.285 -25.578 -5.238 1 96 321 TRP A C 1
ATOM 2557 O O . TRP A 1 321 ? 5.855 -24.906 -4.301 1 96 321 TRP A O 1
ATOM 2567 N N . LEU A 1 322 ? 6.535 -25.094 -6.422 1 97.94 322 LEU A N 1
ATOM 2568 C CA . LEU A 1 322 ? 6.211 -23.734 -6.836 1 97.94 322 LEU A CA 1
ATOM 2569 C C . LEU A 1 322 ? 4.922 -23.703 -7.648 1 97.94 322 LEU A C 1
ATOM 2571 O O . LEU A 1 322 ? 4.66 -24.609 -8.438 1 97.94 322 LEU A O 1
ATOM 2575 N N . GLU A 1 323 ? 4.23 -22.656 -7.465 1 98.69 323 GLU A N 1
ATOM 2576 C CA . GLU A 1 323 ? 2.996 -22.469 -8.219 1 98.69 323 GLU A CA 1
ATOM 2577 C C . GLU A 1 323 ? 3.275 -22.312 -9.711 1 98.69 323 GLU A C 1
ATOM 2579 O O . GLU A 1 323 ? 4.148 -21.531 -10.109 1 98.69 323 GLU A O 1
ATOM 2584 N N . TYR A 1 324 ? 2.588 -23.078 -10.477 1 98.62 324 TYR A N 1
ATOM 2585 C CA . TYR A 1 324 ? 2.633 -23.016 -11.938 1 98.62 324 TYR A CA 1
ATOM 2586 C C . TYR A 1 324 ? 1.238 -22.797 -12.516 1 98.62 324 TYR A C 1
ATOM 2588 O O . TYR A 1 324 ? 0.456 -23.734 -12.633 1 98.62 324 TYR A O 1
ATOM 2596 N N . PRO A 1 325 ? 0.907 -21.484 -12.859 1 98.25 325 PRO A N 1
ATOM 2597 C CA . PRO A 1 325 ? -0.411 -21.266 -13.453 1 98.25 325 PRO A CA 1
ATOM 2598 C C . PRO A 1 325 ? -0.618 -22.047 -14.75 1 98.25 325 PRO A C 1
ATOM 2600 O O . PRO A 1 325 ? 0.048 -21.781 -15.75 1 98.25 325 PRO A O 1
ATOM 2603 N N . TYR A 1 326 ? -1.41 -22.969 -14.695 1 96.81 326 TYR A N 1
ATOM 2604 C CA . TYR A 1 326 ? -1.603 -23.984 -15.734 1 96.81 326 TYR A CA 1
ATOM 2605 C C . TYR A 1 326 ? -3.012 -24.562 -15.68 1 96.81 326 TYR A C 1
ATOM 2607 O O . TYR A 1 326 ? -3.283 -25.469 -14.891 1 96.81 326 TYR A O 1
ATOM 2615 N N . ASP A 1 327 ? -3.838 -24.031 -16.531 1 96.25 327 ASP A N 1
ATOM 2616 C CA . ASP A 1 327 ? -5.25 -24.406 -16.531 1 96.25 327 ASP A CA 1
ATOM 2617 C C . ASP A 1 327 ? -5.793 -24.5 -17.953 1 96.25 327 ASP A C 1
ATOM 2619 O O . ASP A 1 327 ? -6.766 -23.828 -18.297 1 96.25 327 ASP A O 1
ATOM 2623 N N . ASN A 1 328 ? -5.309 -25.406 -18.656 1 92.88 328 ASN A N 1
ATOM 2624 C CA . ASN A 1 328 ? -5.707 -25.594 -20.047 1 92.88 328 ASN A CA 1
ATOM 2625 C C . ASN A 1 328 ? -7.145 -26.094 -20.156 1 92.88 328 ASN A C 1
ATOM 2627 O O . ASN A 1 328 ? -7.578 -26.922 -19.375 1 92.88 328 ASN A O 1
ATOM 2631 N N . PRO A 1 329 ? -7.871 -25.672 -21.125 1 93.12 329 PRO A N 1
ATOM 2632 C CA . PRO A 1 329 ? -7.41 -24.766 -22.172 1 93.12 329 PRO A CA 1
ATOM 2633 C C . PRO A 1 329 ? -7.617 -23.297 -21.797 1 93.12 329 PRO A C 1
ATOM 2635 O O . PRO A 1 329 ? -7.191 -22.406 -22.547 1 93.12 329 PRO A O 1
ATOM 2638 N N . GLU A 1 330 ? -8.289 -23.016 -20.703 1 94.06 330 GLU A N 1
ATOM 2639 C CA . GLU A 1 330 ? -8.719 -21.656 -20.391 1 94.06 330 GLU A CA 1
ATOM 2640 C C . GLU A 1 330 ? -7.516 -20.75 -20.141 1 94.06 330 GLU A C 1
ATOM 2642 O O . GLU A 1 330 ? -7.543 -19.562 -20.5 1 94.06 330 GLU A O 1
ATOM 2647 N N . TRP A 1 331 ? -6.527 -21.266 -19.562 1 96.31 331 TRP A N 1
ATOM 2648 C CA . TRP A 1 331 ? -5.301 -20.531 -19.312 1 96.31 331 TRP A CA 1
ATOM 2649 C C . TRP A 1 331 ? -4.074 -21.344 -19.719 1 96.31 331 TRP A C 1
ATOM 2651 O O . TRP A 1 331 ? -3.441 -21.984 -18.875 1 96.31 331 TRP A O 1
ATOM 2661 N N . SER A 1 332 ? -3.662 -21.141 -20.938 1 95.06 332 SER A N 1
ATOM 2662 C CA . SER A 1 332 ? -2.566 -21.906 -21.531 1 95.06 332 SER A CA 1
ATOM 2663 C C . SER A 1 332 ? -1.231 -21.203 -21.328 1 95.06 332 SER A C 1
ATOM 2665 O O . SER A 1 332 ? -1.196 -20 -21.031 1 95.06 332 SER A O 1
ATOM 2667 N N . GLU A 1 333 ? -0.198 -21.969 -21.516 1 96.38 333 GLU A N 1
ATOM 2668 C CA . GLU A 1 333 ? 1.144 -21.391 -21.469 1 96.38 333 GLU A CA 1
ATOM 2669 C C . GLU A 1 333 ? 1.322 -20.297 -22.531 1 96.38 333 GLU A C 1
ATOM 2671 O O . GLU A 1 333 ? 2.002 -19.297 -22.281 1 96.38 333 GLU A O 1
ATOM 2676 N N . ALA A 1 334 ? 0.679 -20.469 -23.656 1 95.75 334 ALA A N 1
ATOM 2677 C CA . ALA A 1 334 ? 0.776 -19.5 -24.734 1 95.75 334 ALA A CA 1
ATOM 2678 C C . ALA A 1 334 ? 0.141 -18.172 -24.328 1 95.75 334 ALA A C 1
ATOM 2680 O O . ALA A 1 334 ? 0.676 -17.094 -24.641 1 95.75 334 ALA A O 1
ATOM 2681 N N . ARG A 1 335 ? -1.017 -18.25 -23.672 1 97.06 335 ARG A N 1
ATOM 2682 C CA . ARG A 1 335 ? -1.671 -17.047 -23.172 1 97.06 335 ARG A CA 1
ATOM 2683 C C . ARG A 1 335 ? -0.839 -16.375 -22.078 1 97.06 335 ARG A C 1
ATOM 2685 O O . ARG A 1 335 ? -0.57 -15.172 -22.156 1 97.06 335 ARG A O 1
ATOM 2692 N N . ARG A 1 336 ? -0.371 -17.156 -21.188 1 97.56 336 ARG A N 1
ATOM 2693 C CA . ARG A 1 336 ? 0.351 -16.688 -20.016 1 97.56 336 ARG A CA 1
ATOM 2694 C C . ARG A 1 336 ? 1.659 -16.016 -20.406 1 97.56 336 ARG A C 1
ATOM 2696 O O . ARG A 1 336 ? 2.012 -14.969 -19.859 1 97.56 336 ARG A O 1
ATOM 2703 N N . ASP A 1 337 ? 2.346 -16.594 -21.438 1 98.44 337 ASP A N 1
ATOM 2704 C CA . ASP A 1 337 ? 3.734 -16.234 -21.703 1 98.44 337 ASP A CA 1
ATOM 2705 C C . ASP A 1 337 ? 3.865 -15.508 -23.031 1 98.44 337 ASP A C 1
ATOM 2707 O O . ASP A 1 337 ? 4.93 -15.531 -23.656 1 98.44 337 ASP A O 1
ATOM 2711 N N . TYR A 1 338 ? 2.803 -14.789 -23.453 1 98.19 338 TYR A N 1
ATOM 2712 C CA . TYR A 1 338 ? 2.766 -14.203 -24.781 1 98.19 338 TYR A CA 1
ATOM 2713 C C . TYR A 1 338 ? 3.887 -13.188 -24.969 1 98.19 338 TYR A C 1
ATOM 2715 O O . TYR A 1 338 ? 4.352 -12.961 -26.094 1 98.19 338 TYR A O 1
ATOM 2723 N N . PRO A 1 339 ? 4.418 -12.547 -23.922 1 98.44 339 PRO A N 1
ATOM 2724 C CA . PRO A 1 339 ? 5.531 -11.617 -24.125 1 98.44 339 PRO A CA 1
ATOM 2725 C C . PRO A 1 339 ? 6.84 -12.328 -24.469 1 98.44 339 PRO A C 1
ATOM 2727 O O . PRO A 1 339 ? 7.805 -11.688 -24.891 1 98.44 339 PRO A O 1
ATOM 2730 N N . MET A 1 340 ? 6.934 -13.594 -24.25 1 98.62 340 MET A N 1
ATOM 2731 C CA . MET A 1 340 ? 8.18 -14.344 -24.391 1 98.62 340 MET A CA 1
ATOM 2732 C C . MET A 1 340 ? 8.258 -15.023 -25.75 1 98.62 340 MET A C 1
ATOM 2734 O O . MET A 1 340 ? 7.23 -15.32 -26.359 1 98.62 340 MET A O 1
ATOM 2738 N N . ALA A 1 341 ? 9.5 -15.281 -26.203 1 98.38 341 ALA A N 1
ATOM 2739 C CA . ALA A 1 341 ? 9.734 -15.922 -27.484 1 98.38 341 ALA A CA 1
ATOM 2740 C C . ALA A 1 341 ? 9.219 -17.359 -27.484 1 98.38 341 ALA A C 1
ATOM 2742 O O . ALA A 1 341 ? 8.781 -17.875 -28.531 1 98.38 341 ALA A O 1
ATOM 2743 N N . ALA A 1 342 ? 9.32 -18.016 -26.391 1 96.88 342 ALA A N 1
ATOM 2744 C CA . ALA A 1 342 ? 8.758 -19.359 -26.156 1 96.88 342 ALA A CA 1
ATOM 2745 C C . ALA A 1 342 ? 8.164 -19.469 -24.75 1 96.88 342 ALA A C 1
ATOM 2747 O O . ALA A 1 342 ? 8.727 -18.953 -23.797 1 96.88 342 ALA A O 1
ATOM 2748 N N . PRO A 1 343 ? 7.02 -20.094 -24.734 1 97.5 343 PRO A N 1
ATOM 2749 C CA . PRO A 1 343 ? 6.441 -20.266 -23.391 1 97.5 343 PRO A CA 1
ATOM 2750 C C . PRO A 1 343 ? 7.258 -21.203 -22.516 1 97.5 343 PRO A C 1
ATOM 2752 O O . PRO A 1 343 ? 7.98 -22.062 -23.016 1 97.5 343 PRO A O 1
ATOM 2755 N N . LEU A 1 344 ? 7.156 -21.016 -21.219 1 97.56 344 LEU A N 1
ATOM 2756 C CA . LEU A 1 344 ? 7.711 -21.984 -20.266 1 97.56 344 LEU A CA 1
ATOM 2757 C C . LEU A 1 344 ? 7.047 -23.344 -20.438 1 97.56 344 LEU A C 1
ATOM 2759 O O . LEU A 1 344 ? 5.84 -23.422 -20.656 1 97.56 344 LEU A O 1
ATOM 2763 N N . LYS A 1 345 ? 7.848 -24.328 -20.344 1 96.81 345 LYS A N 1
ATOM 2764 C CA . LYS A 1 345 ? 7.344 -25.703 -20.375 1 96.81 345 LYS A CA 1
ATOM 2765 C C . LYS A 1 345 ? 7.863 -26.516 -19.188 1 96.81 345 LYS A C 1
ATOM 2767 O O . LYS A 1 345 ? 9.039 -26.406 -18.828 1 96.81 345 LYS A O 1
ATOM 2772 N N . HIS A 1 346 ? 6.945 -27.203 -18.594 1 97.69 346 HIS A N 1
ATOM 2773 C CA . HIS A 1 346 ? 7.391 -28.109 -17.547 1 97.69 346 HIS A CA 1
ATOM 2774 C C . HIS A 1 346 ? 7.738 -29.484 -18.109 1 97.69 346 HIS A C 1
ATOM 2776 O O . HIS A 1 346 ? 7.281 -29.844 -19.188 1 97.69 346 HIS A O 1
ATOM 2782 N N . ASN A 1 347 ? 8.625 -30.141 -17.453 1 97.88 347 ASN A N 1
ATOM 2783 C CA . ASN A 1 347 ? 8.938 -31.547 -17.719 1 97.88 347 ASN A CA 1
ATOM 2784 C C . ASN A 1 347 ? 8.539 -32.438 -16.562 1 97.88 347 ASN A C 1
ATOM 2786 O O . ASN A 1 347 ? 9.297 -32.594 -15.602 1 97.88 347 ASN A O 1
ATOM 2790 N N . ARG A 1 348 ? 7.391 -33.125 -16.75 1 98.19 348 ARG A N 1
ATOM 2791 C CA . ARG A 1 348 ? 6.836 -34 -15.742 1 98.19 348 ARG A CA 1
ATOM 2792 C C . ARG A 1 348 ? 6.75 -33.312 -14.391 1 98.19 348 ARG A C 1
ATOM 2794 O O . ARG A 1 348 ? 7.203 -33.844 -13.375 1 98.19 348 ARG A O 1
ATOM 2801 N N . GLY A 1 349 ? 6.328 -32.094 -14.453 1 98.12 349 GLY A N 1
ATOM 2802 C CA . GLY A 1 349 ? 6.078 -31.344 -13.234 1 98.12 349 GLY A CA 1
ATOM 2803 C C . GLY A 1 349 ? 7.309 -30.625 -12.711 1 98.12 349 GLY A C 1
ATOM 2804 O O . GLY A 1 349 ? 7.324 -30.156 -11.57 1 98.12 349 GLY A O 1
ATOM 2805 N N . TRP A 1 350 ? 8.375 -30.578 -13.469 1 98.38 350 TRP A N 1
ATOM 2806 C CA . TRP A 1 350 ? 9.578 -29.844 -13.102 1 98.38 350 TRP A CA 1
ATOM 2807 C C . TRP A 1 350 ? 9.852 -28.703 -14.078 1 98.38 350 TRP A C 1
ATOM 2809 O O . TRP A 1 350 ? 9.594 -28.828 -15.273 1 98.38 350 TRP A O 1
ATOM 2819 N N . LEU A 1 351 ? 10.312 -27.594 -13.539 1 98.12 351 LEU A N 1
ATOM 2820 C CA . LEU A 1 351 ? 10.828 -26.5 -14.359 1 98.12 351 LEU A CA 1
ATOM 2821 C C . LEU A 1 351 ? 12.352 -26.406 -14.234 1 98.12 351 LEU A C 1
ATOM 2823 O O . LEU A 1 351 ? 12.867 -26.156 -13.148 1 98.12 351 LEU A O 1
ATOM 2827 N N . ASP A 1 352 ? 13.023 -26.625 -15.305 1 98.06 352 ASP A N 1
ATOM 2828 C CA . ASP A 1 352 ? 14.477 -26.484 -15.359 1 98.06 352 ASP A CA 1
ATOM 2829 C C . ASP A 1 352 ? 14.875 -25.047 -15.68 1 98.06 352 ASP A C 1
ATOM 2831 O O . ASP A 1 352 ? 14.352 -24.453 -16.625 1 98.06 352 ASP A O 1
ATOM 2835 N N . LEU A 1 353 ? 15.727 -24.469 -14.93 1 97.81 353 LEU A N 1
ATOM 2836 C CA . LEU A 1 353 ? 16.062 -23.047 -15.07 1 97.81 353 LEU A CA 1
ATOM 2837 C C . LEU A 1 353 ? 17.312 -22.859 -15.914 1 97.81 353 LEU A C 1
ATOM 2839 O O . LEU A 1 353 ? 17.578 -21.766 -16.406 1 97.81 353 LEU A O 1
ATOM 2843 N N . GLY A 1 354 ? 18.078 -23.922 -16.047 1 95.69 354 GLY A N 1
ATOM 2844 C CA . GLY A 1 354 ? 19.297 -23.875 -16.859 1 95.69 354 GLY A CA 1
ATOM 2845 C C . GLY A 1 354 ? 20.375 -22.984 -16.266 1 95.69 354 GLY A C 1
ATOM 2846 O O . GLY A 1 354 ? 20.328 -22.672 -15.062 1 95.69 354 GLY A O 1
ATOM 2847 N N . GLU A 1 355 ? 21.375 -22.594 -17.172 1 97.06 355 GLU A N 1
ATOM 2848 C CA . GLU A 1 355 ? 22.531 -21.844 -16.688 1 97.06 355 GLU A CA 1
ATOM 2849 C C . GLU A 1 355 ? 22.688 -20.531 -17.438 1 97.06 355 GLU A C 1
ATOM 2851 O O . GLU A 1 355 ? 23.703 -19.844 -17.281 1 97.06 355 GLU A O 1
ATOM 2856 N N . ALA A 1 356 ? 21.656 -20.188 -18.234 1 97.5 356 ALA A N 1
ATOM 2857 C CA . ALA A 1 356 ? 21.719 -18.906 -18.922 1 97.5 356 ALA A CA 1
ATOM 2858 C C . ALA A 1 356 ? 21.844 -17.766 -17.922 1 97.5 356 ALA A C 1
ATOM 2860 O O . ALA A 1 356 ? 21.203 -17.781 -16.859 1 97.5 356 ALA A O 1
ATOM 2861 N N . PRO A 1 357 ? 22.734 -16.781 -18.219 1 98.44 357 PRO A N 1
ATOM 2862 C CA . PRO A 1 357 ? 22.875 -15.648 -17.312 1 98.44 357 PRO A CA 1
ATOM 2863 C C . PRO A 1 357 ? 21.562 -14.898 -17.094 1 98.44 357 PRO A C 1
ATOM 2865 O O . PRO A 1 357 ? 20.781 -14.734 -18.031 1 98.44 357 PRO A O 1
ATOM 2868 N N . GLY A 1 358 ? 21.375 -14.414 -15.859 1 98.75 358 GLY A N 1
ATOM 2869 C CA . GLY A 1 358 ? 20.141 -13.703 -15.531 1 98.75 358 GLY A CA 1
ATOM 2870 C C . GLY A 1 358 ? 18.969 -14.625 -15.312 1 98.75 358 GLY A C 1
ATOM 2871 O O . GLY A 1 358 ? 19.109 -15.711 -14.742 1 98.75 358 GLY A O 1
ATOM 2872 N N . LEU A 1 359 ? 17.797 -14.172 -15.68 1 98.69 359 LEU A N 1
ATOM 2873 C CA . LEU A 1 359 ? 16.562 -14.93 -15.477 1 98.69 359 LEU A CA 1
ATOM 2874 C C . LEU A 1 359 ? 16.281 -15.828 -16.672 1 98.69 359 LEU A C 1
ATOM 2876 O O . LEU A 1 359 ? 15.328 -16.609 -16.656 1 98.69 359 LEU A O 1
ATOM 2880 N N . GLY A 1 360 ? 17.016 -15.695 -17.688 1 97.69 360 GLY A N 1
ATOM 2881 C CA . GLY A 1 360 ? 16.844 -16.531 -18.875 1 97.69 360 GLY A CA 1
ATOM 2882 C C . GLY A 1 360 ? 15.672 -16.094 -19.734 1 97.69 360 GLY A C 1
ATOM 2883 O O . GLY A 1 360 ? 15.133 -16.906 -20.5 1 97.69 360 GLY A O 1
ATOM 2884 N N . VAL A 1 361 ? 15.258 -14.875 -19.641 1 97.44 361 VAL A N 1
ATOM 2885 C CA . VAL A 1 361 ? 14.102 -14.367 -20.359 1 97.44 361 VAL A CA 1
ATOM 2886 C C . VAL A 1 361 ? 14.5 -13.969 -21.781 1 97.44 361 VAL A C 1
ATOM 2888 O O . VAL A 1 361 ? 15.5 -13.273 -21.984 1 97.44 361 VAL A O 1
ATOM 2891 N N . VAL A 1 362 ? 13.828 -14.43 -22.75 1 97.94 362 VAL A N 1
ATOM 2892 C CA . VAL A 1 362 ? 13.93 -13.969 -24.125 1 97.94 362 VAL A CA 1
ATOM 2893 C C . VAL A 1 362 ? 12.57 -13.469 -24.609 1 97.94 362 VAL A C 1
ATOM 2895 O O . VAL A 1 362 ? 11.594 -14.227 -24.609 1 97.94 362 VAL A O 1
ATOM 2898 N N . LEU A 1 363 ? 12.516 -12.242 -25.016 1 98.75 363 LEU A N 1
ATOM 2899 C CA . LEU A 1 363 ? 11.258 -11.602 -25.391 1 98.75 363 LEU A CA 1
ATOM 2900 C C . LEU A 1 363 ? 10.914 -11.875 -26.844 1 98.75 363 LEU A C 1
ATOM 2902 O O . LEU A 1 363 ? 11.805 -12.055 -27.672 1 98.75 363 LEU A O 1
ATOM 2906 N N . ASP A 1 364 ? 9.641 -11.969 -27.125 1 98.75 364 ASP A N 1
ATOM 2907 C CA . ASP A 1 364 ? 9.141 -11.938 -28.5 1 98.75 364 ASP A CA 1
ATOM 2908 C C . ASP A 1 364 ? 8.898 -10.5 -28.953 1 98.75 364 ASP A C 1
ATOM 2910 O O . ASP A 1 364 ? 7.785 -9.992 -28.859 1 98.75 364 ASP A O 1
ATOM 2914 N N . GLU A 1 365 ? 9.891 -9.969 -29.594 1 98.62 365 GLU A N 1
ATOM 2915 C CA . GLU A 1 365 ? 9.852 -8.547 -29.922 1 98.62 365 GLU A CA 1
ATOM 2916 C C . GLU A 1 365 ? 8.75 -8.242 -30.922 1 98.62 365 GLU A C 1
ATOM 2918 O O . GLU A 1 365 ? 8.117 -7.188 -30.859 1 98.62 365 GLU A O 1
ATOM 2923 N N . ASP A 1 366 ? 8.523 -9.109 -31.859 1 98.5 366 ASP A N 1
ATOM 2924 C CA . ASP A 1 366 ? 7.469 -8.906 -32.844 1 98.5 366 ASP A CA 1
ATOM 2925 C C . ASP A 1 366 ? 6.09 -8.898 -32.188 1 98.5 366 ASP A C 1
ATOM 2927 O O . ASP A 1 366 ? 5.258 -8.039 -32.5 1 98.5 366 ASP A O 1
ATOM 2931 N N . ARG A 1 367 ? 5.906 -9.82 -31.359 1 98.19 367 ARG A N 1
ATOM 2932 C CA . ARG A 1 367 ? 4.629 -9.883 -30.656 1 98.19 367 ARG A CA 1
ATOM 2933 C C . ARG A 1 367 ? 4.438 -8.672 -29.75 1 98.19 367 ARG A C 1
ATOM 2935 O O . ARG A 1 367 ? 3.33 -8.133 -29.641 1 98.19 367 ARG A O 1
ATOM 2942 N N . LEU A 1 368 ? 5.449 -8.273 -29.062 1 98.62 368 LEU A N 1
ATOM 2943 C CA . LEU A 1 368 ? 5.363 -7.105 -28.188 1 98.62 368 LEU A CA 1
ATOM 2944 C C . LEU A 1 368 ? 5.047 -5.848 -29 1 98.62 368 LEU A C 1
ATOM 2946 O O . LEU A 1 368 ? 4.277 -4.996 -28.547 1 98.62 368 LEU A O 1
ATOM 2950 N N . LYS A 1 369 ? 5.633 -5.734 -30.156 1 98.5 369 LYS A N 1
ATOM 2951 C CA . LYS A 1 369 ? 5.301 -4.609 -31.031 1 98.5 369 LYS A CA 1
ATOM 2952 C C . LYS A 1 369 ? 3.822 -4.629 -31.406 1 98.5 369 LYS A C 1
ATOM 2954 O O . LYS A 1 369 ? 3.164 -3.588 -31.422 1 98.5 369 LYS A O 1
ATOM 2959 N N . ALA A 1 370 ? 3.32 -5.801 -31.672 1 98.25 370 ALA A N 1
ATOM 2960 C CA . ALA A 1 370 ? 1.948 -5.969 -32.125 1 98.25 370 ALA A CA 1
ATOM 2961 C C . ALA A 1 370 ? 0.947 -5.738 -31.016 1 98.25 370 ALA A C 1
ATOM 2963 O O . ALA A 1 370 ? -0.216 -5.41 -31.266 1 98.25 370 ALA A O 1
ATOM 2964 N N . THR A 1 371 ? 1.394 -5.891 -29.766 1 98.38 371 THR A N 1
ATOM 2965 C CA . THR A 1 371 ? 0.455 -5.867 -28.641 1 98.38 371 THR A CA 1
ATOM 2966 C C . THR A 1 371 ? 0.66 -4.613 -27.797 1 98.38 371 THR A C 1
ATOM 2968 O O . THR A 1 371 ? 0.045 -4.469 -26.734 1 98.38 371 THR A O 1
ATOM 2971 N N . ARG A 1 372 ? 1.49 -3.709 -28.219 1 98.19 372 ARG A N 1
ATOM 2972 C CA . ARG A 1 372 ? 1.801 -2.525 -27.422 1 98.19 372 ARG A CA 1
ATOM 2973 C C . ARG A 1 372 ? 0.596 -1.596 -27.328 1 98.19 372 ARG A C 1
ATOM 2975 O O . ARG A 1 372 ? -0.099 -1.371 -28.312 1 98.19 372 ARG A O 1
ATOM 2982 N N . VAL A 1 373 ? 0.353 -1.116 -26.203 1 96.88 373 VAL A N 1
ATOM 2983 C CA . VAL A 1 373 ? -0.75 -0.182 -26 1 96.88 373 VAL A CA 1
ATOM 2984 C C . VAL A 1 373 ? -0.234 1.093 -25.344 1 96.88 373 VAL A C 1
ATOM 2986 O O . VAL A 1 373 ? 0.779 1.066 -24.641 1 96.88 373 VAL A O 1
ATOM 2989 N N . MET B 1 1 ? -33.219 10.609 -7.664 1 78.38 1 MET B N 1
ATOM 2990 C CA . MET B 1 1 ? -32 10.32 -6.879 1 78.38 1 MET B CA 1
ATOM 2991 C C . MET B 1 1 ? -30.75 10.742 -7.633 1 78.38 1 MET B C 1
ATOM 2993 O O . MET B 1 1 ? -30.656 10.555 -8.844 1 78.38 1 MET B O 1
ATOM 2997 N N . SER B 1 2 ? -29.906 11.672 -7.059 1 93.69 2 SER B N 1
ATOM 2998 C CA . SER B 1 2 ? -28.719 12.211 -7.695 1 93.69 2 SER B CA 1
ATOM 2999 C C . SER B 1 2 ? -27.75 11.102 -8.117 1 93.69 2 SER B C 1
ATOM 3001 O O . SER B 1 2 ? -27.562 10.133 -7.375 1 93.69 2 SER B O 1
ATOM 3003 N N . LYS B 1 3 ? -27.406 11.141 -9.383 1 98.06 3 LYS B N 1
ATOM 3004 C CA . LYS B 1 3 ? -26.453 10.172 -9.906 1 98.06 3 LYS B CA 1
ATOM 3005 C C . LYS B 1 3 ? -25.172 10.859 -10.367 1 98.06 3 LYS B C 1
ATOM 3007 O O . LYS B 1 3 ? -25.219 11.969 -10.906 1 98.06 3 LYS B O 1
ATOM 3012 N N . ILE B 1 4 ? -24.078 10.258 -10.164 1 98.81 4 ILE B N 1
ATOM 3013 C CA . ILE B 1 4 ? -22.812 10.766 -10.656 1 98.81 4 ILE B CA 1
ATOM 3014 C C . ILE B 1 4 ? -22.797 10.758 -12.188 1 98.81 4 ILE B C 1
ATOM 3016 O O . ILE B 1 4 ? -23.047 9.727 -12.805 1 98.81 4 ILE B O 1
ATOM 3020 N N . ASP B 1 5 ? -22.531 11.891 -12.75 1 98.69 5 ASP B N 1
ATOM 3021 C CA . ASP B 1 5 ? -22.547 12.055 -14.203 1 98.69 5 ASP B CA 1
ATOM 3022 C C . ASP B 1 5 ? -21.141 12.031 -14.773 1 98.69 5 ASP B C 1
ATOM 3024 O O . ASP B 1 5 ? -20.891 11.438 -15.836 1 98.69 5 ASP B O 1
ATOM 3028 N N . SER B 1 6 ? -20.219 12.648 -14.094 1 98.62 6 SER B N 1
ATOM 3029 C CA . SER B 1 6 ? -18.844 12.727 -14.609 1 98.62 6 SER B CA 1
ATOM 3030 C C . SER B 1 6 ? -17.844 12.891 -13.477 1 98.62 6 SER B C 1
ATOM 3032 O O . SER B 1 6 ? -18.203 13.32 -12.383 1 98.62 6 SER B O 1
ATOM 3034 N N . ILE B 1 7 ? -16.641 12.477 -13.727 1 98.81 7 ILE B N 1
ATOM 3035 C CA . ILE B 1 7 ? -15.484 12.602 -12.852 1 98.81 7 ILE B CA 1
ATOM 3036 C C . ILE B 1 7 ? -14.32 13.227 -13.617 1 98.81 7 ILE B C 1
ATOM 3038 O O . ILE B 1 7 ? -13.977 12.766 -14.711 1 98.81 7 ILE B O 1
ATOM 3042 N N . GLU B 1 8 ? -13.766 14.273 -13.094 1 98.75 8 GLU B N 1
ATOM 3043 C CA . GLU B 1 8 ? -12.602 14.906 -13.688 1 98.75 8 GLU B CA 1
ATOM 3044 C C . GLU B 1 8 ? -11.445 14.992 -12.695 1 98.75 8 GLU B C 1
ATOM 3046 O O . GLU B 1 8 ? -11.633 15.438 -11.555 1 98.75 8 GLU B O 1
ATOM 3051 N N . ILE B 1 9 ? -10.297 14.555 -13.102 1 98.75 9 ILE B N 1
ATOM 3052 C CA . ILE B 1 9 ? -9.07 14.648 -12.312 1 98.75 9 ILE B CA 1
ATOM 3053 C C . ILE B 1 9 ? -8.055 15.508 -13.055 1 98.75 9 ILE B C 1
ATOM 3055 O O . ILE B 1 9 ? -7.707 15.219 -14.203 1 98.75 9 ILE B O 1
ATOM 3059 N N . THR B 1 10 ? -7.602 16.594 -12.453 1 98.69 10 THR B N 1
ATOM 3060 C CA . THR B 1 10 ? -6.621 17.469 -13.07 1 98.69 10 THR B CA 1
ATOM 3061 C C . THR B 1 10 ? -5.406 17.641 -12.164 1 98.69 10 THR B C 1
ATOM 3063 O O . THR B 1 10 ? -5.512 17.516 -10.938 1 98.69 10 THR B O 1
ATOM 3066 N N . HIS B 1 11 ? -4.309 17.891 -12.711 1 98.44 11 HIS B N 1
ATOM 3067 C CA . HIS B 1 11 ? -3.045 18.109 -12.016 1 98.44 11 HIS B CA 1
ATOM 3068 C C . HIS B 1 11 ? -2.518 19.516 -12.258 1 98.44 11 HIS B C 1
ATOM 3070 O O . HIS B 1 11 ? -2.623 20.047 -13.367 1 98.44 11 HIS B O 1
ATOM 3076 N N . HIS B 1 12 ? -2.039 20.125 -11.211 1 98.75 12 HIS B N 1
ATOM 3077 C CA . HIS B 1 12 ? -1.593 21.516 -11.242 1 98.75 12 HIS B CA 1
ATOM 3078 C C . HIS B 1 12 ? -0.24 21.672 -10.555 1 98.75 12 HIS B C 1
ATOM 3080 O O . HIS B 1 12 ? 0.113 20.875 -9.68 1 98.75 12 HIS B O 1
ATOM 3086 N N . ARG B 1 13 ? 0.547 22.734 -10.977 1 98.31 13 ARG B N 1
ATOM 3087 C CA . ARG B 1 13 ? 1.89 22.953 -10.453 1 98.31 13 ARG B CA 1
ATOM 3088 C C . ARG B 1 13 ? 2.146 24.422 -10.203 1 98.31 13 ARG B C 1
ATOM 3090 O O . ARG B 1 13 ? 2.055 25.234 -11.125 1 98.31 13 ARG B O 1
ATOM 3097 N N . LEU B 1 14 ? 2.492 24.703 -8.93 1 98.44 14 LEU B N 1
ATOM 3098 C CA . LEU B 1 14 ? 2.896 26.062 -8.555 1 98.44 14 LEU B CA 1
ATOM 3099 C C . LEU B 1 14 ? 4.414 26.156 -8.422 1 98.44 14 LEU B C 1
ATOM 3101 O O . LEU B 1 14 ? 5.012 25.484 -7.578 1 98.44 14 LEU B O 1
ATOM 3105 N N . PRO B 1 15 ? 5.066 27.016 -9.242 1 97.88 15 PRO B N 1
ATOM 3106 C CA . PRO B 1 15 ? 6.492 27.25 -8.992 1 97.88 15 PRO B CA 1
ATOM 3107 C C . PRO B 1 15 ? 6.754 27.906 -7.641 1 97.88 15 PRO B C 1
ATOM 3109 O O . PRO B 1 15 ? 6.016 28.812 -7.238 1 97.88 15 PRO B O 1
ATOM 3112 N N . LEU B 1 16 ? 7.719 27.359 -6.977 1 97.69 16 LEU B N 1
ATOM 3113 C CA . LEU B 1 16 ? 8.109 27.922 -5.691 1 97.69 16 LEU B CA 1
ATOM 3114 C C . LEU B 1 16 ? 9.43 28.672 -5.805 1 97.69 16 LEU B C 1
ATOM 3116 O O . LEU B 1 16 ? 10.477 28.078 -6.059 1 97.69 16 LEU B O 1
ATOM 3120 N N . ASP B 1 17 ? 9.383 29.938 -5.617 1 95.31 17 ASP B N 1
ATOM 3121 C CA . ASP B 1 17 ? 10.555 30.797 -5.551 1 95.31 17 ASP B CA 1
ATOM 3122 C C . ASP B 1 17 ? 10.438 31.781 -4.391 1 95.31 17 ASP B C 1
ATOM 3124 O O . ASP B 1 17 ? 9.625 32.719 -4.43 1 95.31 17 ASP B O 1
ATOM 3128 N N . PRO B 1 18 ? 11.211 31.625 -3.428 1 96.19 18 PRO B N 1
ATOM 3129 C CA . PRO B 1 18 ? 12.273 30.641 -3.232 1 96.19 18 PRO B CA 1
ATOM 3130 C C . PRO B 1 18 ? 11.734 29.219 -3.023 1 96.19 18 PRO B C 1
ATOM 3132 O O . PRO B 1 18 ? 10.555 29.047 -2.721 1 96.19 18 PRO B O 1
ATOM 3135 N N . PRO B 1 19 ? 12.617 28.25 -3.213 1 97 19 PRO B N 1
ATOM 3136 C CA . PRO B 1 19 ? 12.195 26.875 -2.967 1 97 19 PRO B CA 1
ATOM 3137 C C . PRO B 1 19 ? 11.805 26.625 -1.512 1 97 19 PRO B C 1
ATOM 3139 O O . PRO B 1 19 ? 12.25 27.344 -0.618 1 97 19 PRO B O 1
ATOM 3142 N N . PHE B 1 20 ? 10.906 25.656 -1.334 1 95.69 20 PHE B N 1
ATOM 3143 C CA . PHE B 1 20 ? 10.523 25.203 -0.005 1 95.69 20 PHE B CA 1
ATOM 3144 C C . PHE B 1 20 ? 11.422 24.062 0.45 1 95.69 20 PHE B C 1
ATOM 3146 O O . PHE B 1 20 ? 11.398 22.969 -0.129 1 95.69 20 PHE B O 1
ATOM 3153 N N . LYS B 1 21 ? 12.18 24.266 1.429 1 92.88 21 LYS B N 1
ATOM 3154 C CA . LYS B 1 21 ? 13.086 23.25 1.941 1 92.88 21 LYS B CA 1
ATOM 3155 C C . LYS B 1 21 ? 12.469 22.516 3.129 1 92.88 21 LYS B C 1
ATOM 3157 O O . LYS B 1 21 ? 12.867 22.734 4.273 1 92.88 21 LYS B O 1
ATOM 3162 N N . ALA B 1 22 ? 11.586 21.594 2.834 1 93.19 22 ALA B N 1
ATOM 3163 C CA . ALA B 1 22 ? 10.93 20.812 3.879 1 93.19 22 ALA B CA 1
ATOM 3164 C C . ALA B 1 22 ? 11.93 19.938 4.625 1 93.19 22 ALA B C 1
ATOM 3166 O O . ALA B 1 22 ? 12.805 19.328 4.012 1 93.19 22 ALA B O 1
ATOM 3167 N N . SER B 1 23 ? 11.789 19.828 5.922 1 91.12 23 SER B N 1
ATOM 3168 C CA . SER B 1 23 ? 12.734 19.094 6.75 1 91.12 23 SER B CA 1
ATOM 3169 C C . SER B 1 23 ? 12.719 17.609 6.418 1 91.12 23 SER B C 1
ATOM 3171 O O . SER B 1 23 ? 13.719 16.922 6.594 1 91.12 23 SER B O 1
ATOM 3173 N N . TRP B 1 24 ? 11.602 17.094 5.957 1 89 24 TRP B N 1
ATOM 3174 C CA . TRP B 1 24 ? 11.453 15.664 5.699 1 89 24 TRP B CA 1
ATOM 3175 C C . TRP B 1 24 ? 11.914 15.312 4.289 1 89 24 TRP B C 1
ATOM 3177 O O . TRP B 1 24 ? 11.891 14.141 3.895 1 89 24 TRP B O 1
ATOM 3187 N N . ASP B 1 25 ? 12.227 16.406 3.553 1 88.88 25 ASP B N 1
ATOM 3188 C CA . ASP B 1 25 ? 12.672 16.219 2.176 1 88.88 25 ASP B CA 1
ATOM 3189 C C . ASP B 1 25 ? 14.141 16.609 2.02 1 88.88 25 ASP B C 1
ATOM 3191 O O . ASP B 1 25 ? 14.5 17.781 2.191 1 88.88 25 ASP B O 1
ATOM 3195 N N . GLY B 1 26 ? 15.023 15.844 1.768 1 83.75 26 GLY B N 1
ATOM 3196 C CA . GLY B 1 26 ? 16.438 16.125 1.571 1 83.75 26 GLY B CA 1
ATOM 3197 C C . GLY B 1 26 ? 16.703 17 0.353 1 83.75 26 GLY B C 1
ATOM 3198 O O . GLY B 1 26 ? 17.812 17.5 0.175 1 83.75 26 GLY B O 1
ATOM 3199 N N . ARG B 1 27 ? 15.727 17.234 -0.44 1 89.56 27 ARG B N 1
ATOM 3200 C CA . ARG B 1 27 ? 15.812 18.062 -1.635 1 89.56 27 ARG B CA 1
ATOM 3201 C C . ARG B 1 27 ? 14.867 19.25 -1.536 1 89.56 27 ARG B C 1
ATOM 3203 O O . ARG B 1 27 ? 13.719 19.109 -1.104 1 89.56 27 ARG B O 1
ATOM 3210 N N . ALA B 1 28 ? 15.375 20.469 -1.883 1 92.94 28 ALA B N 1
ATOM 3211 C CA . ALA B 1 28 ? 14.516 21.656 -1.903 1 92.94 28 ALA B CA 1
ATOM 3212 C C . ALA B 1 28 ? 13.406 21.516 -2.938 1 92.94 28 ALA B C 1
ATOM 3214 O O . ALA B 1 28 ? 13.664 21.188 -4.098 1 92.94 28 ALA B O 1
ATOM 3215 N N . ARG B 1 29 ? 12.227 21.75 -2.508 1 94.94 29 ARG B N 1
ATOM 3216 C CA . ARG B 1 29 ? 11.086 21.672 -3.412 1 94.94 29 ARG B CA 1
ATOM 3217 C C . ARG B 1 29 ? 10.953 22.938 -4.242 1 94.94 29 ARG B C 1
ATOM 3219 O O . ARG B 1 29 ? 10.766 24.031 -3.693 1 94.94 29 ARG B O 1
ATOM 3226 N N . ARG B 1 30 ? 10.953 22.781 -5.543 1 97.06 30 ARG B N 1
ATOM 3227 C CA . ARG B 1 30 ? 10.914 23.922 -6.434 1 97.06 30 ARG B CA 1
ATOM 3228 C C . ARG B 1 30 ? 9.516 24.141 -6.996 1 97.06 30 ARG B C 1
ATOM 3230 O O . ARG B 1 30 ? 9.25 25.141 -7.664 1 97.06 30 ARG B O 1
ATOM 3237 N N . HIS B 1 31 ? 8.711 23.281 -6.758 1 97.31 31 HIS B N 1
ATOM 3238 C CA . HIS B 1 31 ? 7.309 23.375 -7.129 1 97.31 31 HIS B CA 1
ATOM 3239 C C . HIS B 1 31 ? 6.414 22.688 -6.105 1 97.31 31 HIS B C 1
ATOM 3241 O O . HIS B 1 31 ? 6.891 21.875 -5.305 1 97.31 31 HIS B O 1
ATOM 3247 N N . PHE B 1 32 ? 5.219 23.078 -6.062 1 97.81 32 PHE B N 1
ATOM 3248 C CA . PHE B 1 32 ? 4.176 22.438 -5.27 1 97.81 32 PHE B CA 1
ATOM 3249 C C . PHE B 1 32 ? 3.047 21.938 -6.16 1 97.81 32 PHE B C 1
ATOM 3251 O O . PHE B 1 32 ? 2.379 22.734 -6.828 1 97.81 32 PHE B O 1
ATOM 3258 N N . ASP B 1 33 ? 2.887 20.594 -6.191 1 97.19 33 ASP B N 1
ATOM 3259 C CA . ASP B 1 33 ? 1.886 19.969 -7.043 1 97.19 33 ASP B CA 1
ATOM 3260 C C . ASP B 1 33 ? 0.582 19.734 -6.281 1 97.19 33 ASP B C 1
ATOM 3262 O O . ASP B 1 33 ? 0.597 19.453 -5.082 1 97.19 33 ASP B O 1
ATOM 3266 N N . ALA B 1 34 ? -0.533 19.922 -6.93 1 98.19 34 ALA B N 1
ATOM 3267 C CA . ALA B 1 34 ? -1.857 19.641 -6.383 1 98.19 34 ALA B CA 1
ATOM 3268 C C . ALA B 1 34 ? -2.703 18.844 -7.379 1 98.19 34 ALA B C 1
ATOM 3270 O O . ALA B 1 34 ? -2.666 19.109 -8.578 1 98.19 34 ALA B O 1
ATOM 3271 N N . THR B 1 35 ? -3.393 17.859 -6.926 1 98.69 35 THR B N 1
ATOM 3272 C CA . THR B 1 35 ? -4.395 17.109 -7.676 1 98.69 35 THR B CA 1
ATOM 3273 C C . THR B 1 35 ? -5.801 17.531 -7.27 1 98.69 35 THR B C 1
ATOM 3275 O O . THR B 1 35 ? -6.125 17.562 -6.078 1 98.69 35 THR B O 1
ATOM 3278 N N . ILE B 1 36 ? -6.648 17.875 -8.258 1 98.88 36 ILE B N 1
ATOM 3279 C CA . ILE B 1 36 ? -8.023 18.266 -7.992 1 98.88 36 ILE B CA 1
ATOM 3280 C C . ILE B 1 36 ? -8.977 17.234 -8.586 1 98.88 36 ILE B C 1
ATOM 3282 O O . ILE B 1 36 ? -8.867 16.891 -9.766 1 98.88 36 ILE B O 1
ATOM 3286 N N . VAL B 1 37 ? -9.852 16.734 -7.801 1 98.94 37 VAL B N 1
ATOM 3287 C CA . VAL B 1 37 ? -10.906 15.812 -8.234 1 98.94 37 VAL B CA 1
ATOM 3288 C C . VAL B 1 37 ? -12.25 16.531 -8.203 1 98.94 37 VAL B C 1
ATOM 3290 O O . VAL B 1 37 ? -12.617 17.125 -7.191 1 98.94 37 VAL B O 1
ATOM 3293 N N . ARG B 1 38 ? -12.992 16.5 -9.312 1 98.88 38 ARG B N 1
ATOM 3294 C CA . ARG B 1 38 ? -14.344 17.016 -9.422 1 98.88 38 ARG B CA 1
ATOM 3295 C C . ARG B 1 38 ? -15.336 15.914 -9.758 1 98.88 38 ARG B C 1
ATOM 3297 O O . ARG B 1 38 ? -15.164 15.195 -10.75 1 98.88 38 ARG B O 1
ATOM 3304 N N . VAL B 1 39 ? -16.312 15.719 -8.961 1 98.94 39 VAL B N 1
ATOM 3305 C CA . VAL B 1 39 ? -17.422 14.805 -9.234 1 98.94 39 VAL B CA 1
ATOM 3306 C C . VAL B 1 39 ? -18.703 15.602 -9.477 1 98.94 39 VAL B C 1
ATOM 3308 O O . VAL B 1 39 ? -19.156 16.328 -8.594 1 98.94 39 VAL B O 1
ATOM 3311 N N . THR B 1 40 ? -19.234 15.461 -10.648 1 98.88 40 THR B N 1
ATOM 3312 C CA . THR B 1 40 ? -20.453 16.188 -11.008 1 98.88 40 THR B CA 1
ATOM 3313 C C . THR B 1 40 ? -21.656 15.234 -11.047 1 98.88 40 THR B C 1
ATOM 3315 O O . THR B 1 40 ? -21.578 14.148 -11.617 1 98.88 40 THR B O 1
ATOM 3318 N N . ASP B 1 41 ? -22.734 15.625 -10.398 1 98.5 41 ASP B N 1
ATOM 3319 C CA . ASP B 1 41 ? -23.922 14.797 -10.477 1 98.5 41 ASP B CA 1
ATOM 3320 C C . ASP B 1 41 ? -24.812 15.234 -11.633 1 98.5 41 ASP B C 1
ATOM 3322 O O . ASP B 1 41 ? -24.5 16.188 -12.344 1 98.5 41 ASP B O 1
ATOM 3326 N N . ASP B 1 42 ? -25.922 14.492 -11.883 1 98.12 42 ASP B N 1
ATOM 3327 C CA . ASP B 1 42 ? -26.781 14.695 -13.047 1 98.12 42 ASP B CA 1
ATOM 3328 C C . ASP B 1 42 ? -27.625 15.961 -12.891 1 98.12 42 ASP B C 1
ATOM 3330 O O . ASP B 1 42 ? -28.359 16.344 -13.805 1 98.12 42 ASP B O 1
ATOM 3334 N N . GLU B 1 43 ? -27.516 16.688 -11.789 1 98.06 43 GLU B N 1
ATOM 3335 C CA . GLU B 1 43 ? -28.188 17.969 -11.594 1 98.06 43 GLU B CA 1
ATOM 3336 C C . GLU B 1 43 ? -27.219 19.141 -11.672 1 98.06 43 GLU B C 1
ATOM 3338 O O . GLU B 1 43 ? -27.594 20.297 -11.469 1 98.06 43 GLU B O 1
ATOM 3343 N N . GLY B 1 44 ? -25.984 18.859 -11.812 1 98.06 44 GLY B N 1
ATOM 3344 C CA . GLY B 1 44 ? -24.984 19.891 -12.078 1 98.06 44 GLY B CA 1
ATOM 3345 C C . GLY B 1 44 ? -24.203 20.297 -10.852 1 98.06 44 GLY B C 1
ATOM 3346 O O . GLY B 1 44 ? -23.312 21.156 -10.93 1 98.06 44 GLY B O 1
ATOM 3347 N N . ARG B 1 45 ? -24.5 19.734 -9.68 1 98.31 45 ARG B N 1
ATOM 3348 C CA . ARG B 1 45 ? -23.703 20.016 -8.492 1 98.31 45 ARG B CA 1
ATOM 3349 C C . ARG B 1 45 ? -22.328 19.359 -8.586 1 98.31 45 ARG B C 1
ATOM 3351 O O . ARG B 1 45 ? -22.203 18.266 -9.133 1 98.31 45 ARG B O 1
ATOM 3358 N N . VAL B 1 46 ? -21.281 20 -8.023 1 98.81 46 VAL B N 1
ATOM 3359 C CA . VAL B 1 46 ? -19.906 19.531 -8.156 1 98.81 46 VAL B CA 1
ATOM 3360 C C . VAL B 1 46 ? -19.281 19.344 -6.77 1 98.81 46 VAL B C 1
ATOM 3362 O O . VAL B 1 46 ? -19.234 20.281 -5.977 1 98.81 46 VAL B O 1
ATOM 3365 N N . GLY B 1 47 ? -18.922 18.094 -6.477 1 98.88 47 GLY B N 1
ATOM 3366 C CA . GLY B 1 47 ? -18.078 17.828 -5.32 1 98.88 47 GLY B CA 1
ATOM 3367 C C . GLY B 1 47 ? -16.594 17.938 -5.629 1 98.88 47 GLY B C 1
ATOM 3368 O O . GLY B 1 47 ? -16.141 17.531 -6.699 1 98.88 47 GLY B O 1
ATOM 3369 N N . ILE B 1 48 ? -15.844 18.484 -4.637 1 98.94 48 ILE B N 1
ATOM 3370 C CA . ILE B 1 48 ? -14.43 18.75 -4.852 1 98.94 48 ILE B CA 1
ATOM 3371 C C . ILE B 1 48 ? -13.594 18.016 -3.803 1 98.94 48 ILE B C 1
ATOM 3373 O O . ILE B 1 48 ? -13.953 17.984 -2.623 1 98.94 48 ILE B O 1
ATOM 3377 N N . GLY B 1 49 ? -12.531 17.344 -4.211 1 98.81 49 GLY B N 1
ATOM 3378 C CA . GLY B 1 49 ? -11.5 16.766 -3.352 1 98.81 49 GLY B CA 1
ATOM 3379 C C . GLY B 1 49 ? -10.094 17.016 -3.857 1 98.81 49 GLY B C 1
ATOM 3380 O O . GLY B 1 49 ? -9.898 17.328 -5.035 1 98.81 49 GLY B O 1
ATOM 3381 N N . SER B 1 50 ? -9.133 16.953 -2.967 1 98.81 50 SER B N 1
ATOM 3382 C CA . SER B 1 50 ? -7.723 17.062 -3.32 1 98.81 50 SER B CA 1
ATOM 3383 C C . SER B 1 50 ? -6.852 16.219 -2.395 1 98.81 50 SER B C 1
ATOM 3385 O O . SER B 1 50 ? -7.242 15.93 -1.265 1 98.81 50 SER B O 1
ATOM 3387 N N . GLY B 1 51 ? -5.723 15.836 -2.826 1 96.38 51 GLY B N 1
ATOM 3388 C CA . GLY B 1 51 ? -4.789 15.008 -2.08 1 96.38 51 GLY B CA 1
ATOM 3389 C C . GLY B 1 51 ? -3.705 14.398 -2.949 1 96.38 51 GLY B C 1
ATOM 3390 O O . GLY B 1 51 ? -3.021 15.109 -3.688 1 96.38 51 GLY B O 1
ATOM 3391 N N . ASP B 1 52 ? -3.572 13.141 -2.812 1 94.25 52 ASP B N 1
ATOM 3392 C CA . ASP B 1 52 ? -2.508 12.445 -3.531 1 94.25 52 ASP B CA 1
ATOM 3393 C C . ASP B 1 52 ? -2.791 12.406 -5.031 1 94.25 52 ASP B C 1
ATOM 3395 O O . ASP B 1 52 ? -3.762 13 -5.5 1 94.25 52 ASP B O 1
ATOM 3399 N N . LEU B 1 53 ? -2.027 11.727 -5.867 1 94.94 53 LEU B N 1
ATOM 3400 C CA . LEU B 1 53 ? -1.917 11.867 -7.312 1 94.94 53 LEU B CA 1
ATOM 3401 C C . LEU B 1 53 ? -2.988 11.047 -8.023 1 94.94 53 LEU B C 1
ATOM 3403 O O . LEU B 1 53 ? -3.137 11.141 -9.242 1 94.94 53 LEU B O 1
ATOM 3407 N N . MET B 1 54 ? -3.754 10.273 -7.371 1 97 54 MET B N 1
ATOM 3408 C CA . MET B 1 54 ? -4.828 9.453 -7.922 1 97 54 MET B CA 1
ATOM 3409 C C . MET B 1 54 ? -4.277 8.414 -8.891 1 97 54 MET B C 1
ATOM 3411 O O . MET B 1 54 ? -4.922 8.078 -9.883 1 97 54 MET B O 1
ATOM 3415 N N . LYS B 1 55 ? -3.045 7.98 -8.625 1 94.69 55 LYS B N 1
ATOM 3416 C CA . LYS B 1 55 ? -2.457 6.945 -9.469 1 94.69 55 LYS B CA 1
ATOM 3417 C C . LYS B 1 55 ? -3.24 5.641 -9.367 1 94.69 55 LYS B C 1
ATOM 3419 O O . LYS B 1 55 ? -3.422 5.102 -8.273 1 94.69 55 LYS B O 1
ATOM 3424 N N . GLY B 1 56 ? -3.715 5.133 -10.539 1 94.38 56 GLY B N 1
ATOM 3425 C CA . GLY B 1 56 ? -4.441 3.873 -10.57 1 94.38 56 GLY B CA 1
ATOM 3426 C C . GLY B 1 56 ? -5.945 4.055 -10.641 1 94.38 56 GLY B C 1
ATOM 3427 O O . GLY B 1 56 ? -6.688 3.086 -10.828 1 94.38 56 GLY B O 1
ATOM 3428 N N . PHE B 1 57 ? -6.41 5.293 -10.555 1 97.44 57 PHE B N 1
ATOM 3429 C CA . PHE B 1 57 ? -7.848 5.531 -10.609 1 97.44 57 PHE B CA 1
ATOM 3430 C C . PHE B 1 57 ? -8.359 5.398 -12.039 1 97.44 57 PHE B C 1
ATOM 3432 O O . PHE B 1 57 ? -9.484 4.949 -12.258 1 97.44 57 PHE B O 1
ATOM 3439 N N . GLU B 1 58 ? -7.492 5.828 -13.016 1 95.06 58 GLU B N 1
ATOM 3440 C CA . GLU B 1 58 ? -7.891 5.809 -14.414 1 95.06 58 GLU B CA 1
ATOM 3441 C C . GLU B 1 58 ? -8.391 4.426 -14.828 1 95.06 58 GLU B C 1
ATOM 3443 O O . GLU B 1 58 ? -7.746 3.416 -14.539 1 95.06 58 GLU B O 1
ATOM 3448 N N . GLY B 1 59 ? -9.562 4.387 -15.453 1 94.62 59 GLY B N 1
ATOM 3449 C CA . GLY B 1 59 ? -10.141 3.129 -15.891 1 94.62 59 GLY B CA 1
ATOM 3450 C C . GLY B 1 59 ? -11.188 2.582 -14.938 1 94.62 59 GLY B C 1
ATOM 3451 O O . GLY B 1 59 ? -11.875 1.607 -15.258 1 94.62 59 GLY B O 1
ATOM 3452 N N . HIS B 1 60 ? -11.367 3.246 -13.805 1 97.5 60 HIS B N 1
ATOM 3453 C CA . HIS B 1 60 ? -12.328 2.754 -12.82 1 97.5 60 HIS B CA 1
ATOM 3454 C C . HIS B 1 60 ? -13.5 3.717 -12.672 1 97.5 60 HIS B C 1
ATOM 3456 O O . HIS B 1 60 ? -14.305 3.584 -11.75 1 97.5 60 HIS B O 1
ATOM 3462 N N . GLU B 1 61 ? -13.609 4.719 -13.531 1 98.12 61 GLU B N 1
ATOM 3463 C CA . GLU B 1 61 ? -14.672 5.719 -13.461 1 98.12 61 GLU B CA 1
ATOM 3464 C C . GLU B 1 61 ? -16.047 5.066 -13.508 1 98.12 61 GLU B C 1
ATOM 3466 O O . GLU B 1 61 ? -16.969 5.508 -12.82 1 98.12 61 GLU B O 1
ATOM 3471 N N . ASP B 1 62 ? -16.172 3.988 -14.289 1 97.38 62 ASP B N 1
ATOM 3472 C CA . ASP B 1 62 ? -17.469 3.346 -14.531 1 97.38 62 ASP B CA 1
ATOM 3473 C C . ASP B 1 62 ? -18.031 2.736 -13.242 1 97.38 62 ASP B C 1
ATOM 3475 O O . ASP B 1 62 ? -19.219 2.463 -13.148 1 97.38 62 ASP B O 1
ATOM 3479 N N . LEU B 1 63 ? -17.156 2.523 -12.281 1 97.94 63 LEU B N 1
ATOM 3480 C CA . LEU B 1 63 ? -17.609 1.951 -11.016 1 97.94 63 LEU B CA 1
ATOM 3481 C C . LEU B 1 63 ? -18.375 2.982 -10.195 1 97.94 63 LEU B C 1
ATOM 3483 O O . LEU B 1 63 ? -19.062 2.629 -9.234 1 97.94 63 LEU B O 1
ATOM 3487 N N . PHE B 1 64 ? -18.266 4.246 -10.57 1 98.62 64 PHE B N 1
ATOM 3488 C CA . PHE B 1 64 ? -18.906 5.336 -9.844 1 98.62 64 PHE B CA 1
ATOM 3489 C C . PHE B 1 64 ? -20.016 5.973 -10.688 1 98.62 64 PHE B C 1
ATOM 3491 O O . PHE B 1 64 ? -21.062 6.332 -10.164 1 98.62 64 PHE B O 1
ATOM 3498 N N . ILE B 1 65 ? -19.766 6.145 -11.992 1 98.62 65 ILE B N 1
ATOM 3499 C CA . ILE B 1 65 ? -20.719 6.805 -12.883 1 98.62 65 ILE B CA 1
ATOM 3500 C C . ILE B 1 65 ? -22.062 6.102 -12.812 1 98.62 65 ILE B C 1
ATOM 3502 O O . ILE B 1 65 ? -22.141 4.867 -12.844 1 98.62 65 ILE B O 1
ATOM 3506 N N . GLY B 1 66 ? -23.141 6.828 -12.664 1 98.44 66 GLY B N 1
ATOM 3507 C CA . GLY B 1 66 ? -24.484 6.293 -12.602 1 98.44 66 GLY B CA 1
ATOM 3508 C C . GLY B 1 66 ? -24.922 5.914 -11.195 1 98.44 66 GLY B C 1
ATOM 3509 O O . GLY B 1 66 ? -26.094 5.648 -10.953 1 98.44 66 GLY B O 1
ATOM 3510 N N . GLN B 1 67 ? -24 5.91 -10.211 1 98 67 GLN B N 1
ATOM 3511 C CA . GLN B 1 67 ? -24.312 5.594 -8.82 1 98 67 GLN B CA 1
ATOM 3512 C C . GLN B 1 67 ? -24.719 6.848 -8.047 1 98 67 GLN B C 1
ATOM 3514 O O . GLN B 1 67 ? -24.406 7.965 -8.461 1 98 67 GLN B O 1
ATOM 3519 N N . ASP B 1 68 ? -25.484 6.676 -6.977 1 98.38 68 ASP B N 1
ATOM 3520 C CA . ASP B 1 68 ? -25.766 7.754 -6.031 1 98.38 68 ASP B CA 1
ATOM 3521 C C . ASP B 1 68 ? -24.5 8.156 -5.266 1 98.38 68 ASP B C 1
ATOM 3523 O O . ASP B 1 68 ? -23.891 7.32 -4.598 1 98.38 68 ASP B O 1
ATOM 3527 N N . PRO B 1 69 ? -24.125 9.422 -5.449 1 98.38 69 PRO B N 1
ATOM 3528 C CA . PRO B 1 69 ? -22.906 9.836 -4.762 1 98.38 69 PRO B CA 1
ATOM 3529 C C . PRO B 1 69 ? -23 9.711 -3.244 1 98.38 69 PRO B C 1
ATOM 3531 O O . PRO B 1 69 ? -21.984 9.711 -2.551 1 98.38 69 PRO B O 1
ATOM 3534 N N . ARG B 1 70 ? -24.219 9.5 -2.668 1 97.62 70 ARG B N 1
ATOM 3535 C CA . ARG B 1 70 ? -24.438 9.453 -1.226 1 97.62 70 ARG B CA 1
ATOM 3536 C C . ARG B 1 70 ? -24.25 8.039 -0.689 1 97.62 70 ARG B C 1
ATOM 3538 O O . ARG B 1 70 ? -24.312 7.816 0.522 1 97.62 70 ARG B O 1
ATOM 3545 N N . HIS B 1 71 ? -23.922 7.062 -1.6 1 97.75 71 HIS B N 1
ATOM 3546 C CA . HIS B 1 71 ? -23.562 5.719 -1.146 1 97.75 71 HIS B CA 1
ATOM 3547 C C . HIS B 1 71 ? -22.094 5.645 -0.725 1 97.75 71 HIS B C 1
ATOM 3549 O O . HIS B 1 71 ? -21.344 4.82 -1.241 1 97.75 71 HIS B O 1
ATOM 3555 N N . LEU B 1 72 ? -21.766 6.422 0.254 1 97.62 72 LEU B N 1
ATOM 3556 C CA . LEU B 1 72 ? -20.391 6.699 0.655 1 97.62 72 LEU B CA 1
ATOM 3557 C C . LEU B 1 72 ? -19.688 5.418 1.09 1 97.62 72 LEU B C 1
ATOM 3559 O O . LEU B 1 72 ? -18.516 5.203 0.75 1 97.62 72 LEU B O 1
ATOM 3563 N N . GLU B 1 73 ? -20.344 4.52 1.826 1 96.69 73 GLU B N 1
ATOM 3564 C CA . GLU B 1 73 ? -19.719 3.285 2.289 1 96.69 73 GLU B CA 1
ATOM 3565 C C . GLU B 1 73 ? -19.391 2.359 1.12 1 96.69 73 GLU B C 1
ATOM 3567 O O . GLU B 1 73 ? -18.328 1.728 1.096 1 96.69 73 GLU B O 1
ATOM 3572 N N . ARG B 1 74 ? -20.328 2.242 0.186 1 96.38 74 ARG B N 1
ATOM 3573 C CA . ARG B 1 74 ? -20.062 1.452 -1.014 1 96.38 74 ARG B CA 1
ATOM 3574 C C . ARG B 1 74 ? -18.875 2.006 -1.785 1 96.38 74 ARG B C 1
ATOM 3576 O O . ARG B 1 74 ? -18 1.247 -2.217 1 96.38 74 ARG B O 1
ATOM 3583 N N . HIS B 1 75 ? -18.875 3.361 -1.983 1 98.38 75 HIS B N 1
ATOM 3584 C CA . HIS B 1 75 ? -17.781 4.004 -2.709 1 98.38 75 HIS B CA 1
ATOM 3585 C C . HIS B 1 75 ? -16.453 3.824 -1.981 1 98.38 75 HIS B C 1
ATOM 3587 O O . HIS B 1 75 ? -15.422 3.611 -2.615 1 98.38 75 HIS B O 1
ATOM 3593 N N . TYR B 1 76 ? -16.547 3.875 -0.649 1 98 76 TYR B N 1
ATOM 3594 C CA . TYR B 1 76 ? -15.352 3.643 0.152 1 98 76 TYR B CA 1
ATOM 3595 C C . TYR B 1 76 ? -14.789 2.25 -0.1 1 98 76 TYR B C 1
ATOM 3597 O O . TYR B 1 76 ? -13.57 2.074 -0.206 1 98 76 TYR B O 1
ATOM 3605 N N . GLU B 1 77 ? -15.594 1.243 -0.145 1 96.12 77 GLU B N 1
ATOM 3606 C CA . GLU B 1 77 ? -15.133 -0.122 -0.38 1 96.12 77 GLU B CA 1
ATOM 3607 C C . GLU B 1 77 ? -14.414 -0.24 -1.721 1 96.12 77 GLU B C 1
ATOM 3609 O O . GLU B 1 77 ? -13.344 -0.85 -1.809 1 96.12 77 GLU B O 1
ATOM 3614 N N . VAL B 1 78 ? -14.992 0.368 -2.748 1 97.62 78 VAL B N 1
ATOM 3615 C CA . VAL B 1 78 ? -14.367 0.371 -4.066 1 97.62 78 VAL B CA 1
ATOM 3616 C C . VAL B 1 78 ? -13 1.041 -3.992 1 97.62 78 VAL B C 1
ATOM 3618 O O . VAL B 1 78 ? -12.008 0.496 -4.48 1 97.62 78 VAL B O 1
ATOM 3621 N N . LEU B 1 79 ? -12.961 2.178 -3.34 1 98.5 79 LEU B N 1
ATOM 3622 C CA . LEU B 1 79 ? -11.719 2.938 -3.234 1 98.5 79 LEU B CA 1
ATOM 3623 C C . LEU B 1 79 ? -10.68 2.176 -2.418 1 98.5 79 LEU B C 1
ATOM 3625 O O . LEU B 1 79 ? -9.484 2.248 -2.703 1 98.5 79 LEU B O 1
ATOM 3629 N N . SER B 1 80 ? -11.164 1.506 -1.362 1 97.06 80 SER B N 1
ATOM 3630 C CA . SER B 1 80 ? -10.258 0.713 -0.537 1 97.06 80 SER B CA 1
ATOM 3631 C C . SER B 1 80 ? -9.594 -0.392 -1.351 1 97.06 80 SER B C 1
ATOM 3633 O O . SER B 1 80 ? -8.398 -0.665 -1.179 1 97.06 80 SER B O 1
ATOM 3635 N N . HIS B 1 81 ? -10.312 -1.002 -2.23 1 95.88 81 HIS B N 1
ATOM 3636 C CA . HIS B 1 81 ? -9.742 -2.025 -3.1 1 95.88 81 HIS B CA 1
ATOM 3637 C C . HIS B 1 81 ? -8.789 -1.412 -4.125 1 95.88 81 HIS B C 1
ATOM 3639 O O . HIS B 1 81 ? -7.73 -1.977 -4.41 1 95.88 81 HIS B O 1
ATOM 3645 N N . ILE B 1 82 ? -9.172 -0.247 -4.668 1 97.12 82 ILE B N 1
ATOM 3646 C CA . ILE B 1 82 ? -8.266 0.445 -5.582 1 97.12 82 ILE B CA 1
ATOM 3647 C C . ILE B 1 82 ? -6.961 0.771 -4.867 1 97.12 82 ILE B C 1
ATOM 3649 O O . ILE B 1 82 ? -5.875 0.56 -5.418 1 97.12 82 ILE B O 1
ATOM 3653 N N . ASN B 1 83 ? -7.086 1.284 -3.66 1 96.38 83 ASN B N 1
ATOM 3654 C CA . ASN B 1 83 ? -5.926 1.591 -2.834 1 96.38 83 ASN B CA 1
ATOM 3655 C C . ASN B 1 83 ? -5.027 0.372 -2.656 1 96.38 83 ASN B C 1
ATOM 3657 O O . ASN B 1 83 ? -3.799 0.488 -2.703 1 96.38 83 ASN B O 1
ATOM 3661 N N . PHE B 1 84 ? -5.559 -0.782 -2.438 1 94.56 84 PHE B N 1
ATOM 3662 C CA . PHE B 1 84 ? -4.809 -2.018 -2.236 1 94.56 84 PHE B CA 1
ATOM 3663 C C . PHE B 1 84 ? -4.047 -2.396 -3.498 1 94.56 84 PHE B C 1
ATOM 3665 O O . PHE B 1 84 ? -2.875 -2.775 -3.43 1 94.56 84 PHE B O 1
ATOM 3672 N N . HIS B 1 85 ? -4.664 -2.268 -4.664 1 94.62 85 HIS B N 1
ATOM 3673 C CA . HIS B 1 85 ? -4.09 -2.734 -5.926 1 94.62 85 HIS B CA 1
ATOM 3674 C C . HIS B 1 85 ? -3.152 -1.692 -6.523 1 94.62 85 HIS B C 1
ATOM 3676 O O . HIS B 1 85 ? -2.178 -2.041 -7.191 1 94.62 85 HIS B O 1
ATOM 3682 N N . TYR B 1 86 ? -3.457 -0.387 -6.293 1 94.88 86 TYR B N 1
ATOM 3683 C CA . TYR B 1 86 ? -2.785 0.674 -7.035 1 94.88 86 TYR B CA 1
ATOM 3684 C C . TYR B 1 86 ? -2.297 1.771 -6.098 1 94.88 86 TYR B C 1
ATOM 3686 O O . TYR B 1 86 ? -1.536 1.504 -5.164 1 94.88 86 TYR B O 1
ATOM 3694 N N . GLY B 1 87 ? -2.578 2.975 -6.391 1 94.44 87 GLY B N 1
ATOM 3695 C CA . GLY B 1 87 ? -2.162 4.09 -5.559 1 94.44 87 GLY B CA 1
ATOM 3696 C C . GLY B 1 87 ? -3.285 4.648 -4.703 1 94.44 87 GLY B C 1
ATOM 3697 O O . GLY B 1 87 ? -4.379 4.082 -4.66 1 94.44 87 GLY B O 1
ATOM 3698 N N . ARG B 1 88 ? -2.984 5.766 -3.938 1 96.69 88 ARG B N 1
ATOM 3699 C CA . ARG B 1 88 ? -3.928 6.434 -3.049 1 96.69 88 ARG B CA 1
ATOM 3700 C C . ARG B 1 88 ? -4.902 7.305 -3.838 1 96.69 88 ARG B C 1
ATOM 3702 O O . ARG B 1 88 ? -4.5 8.289 -4.465 1 96.69 88 ARG B O 1
ATOM 3709 N N . CYS B 1 89 ? -6.215 6.953 -3.738 1 98.25 89 CYS B N 1
ATOM 3710 C CA . CYS B 1 89 ? -7.211 7.711 -4.488 1 98.25 89 CYS B CA 1
ATOM 3711 C C . CYS B 1 89 ? -8.273 8.289 -3.561 1 98.25 89 CYS B C 1
ATOM 3713 O O . CYS B 1 89 ? -9.445 8.359 -3.922 1 98.25 89 CYS B O 1
ATOM 3715 N N . TRP B 1 90 ? -7.883 8.695 -2.438 1 98.62 90 TRP B N 1
ATOM 3716 C CA . TRP B 1 90 ? -8.789 9.086 -1.366 1 98.62 90 TRP B CA 1
ATOM 3717 C C . TRP B 1 90 ? -9.391 10.469 -1.638 1 98.62 90 TRP B C 1
ATOM 3719 O O . TRP B 1 90 ? -10.453 10.805 -1.105 1 98.62 90 TRP B O 1
ATOM 3729 N N . PRO B 1 91 ? -8.727 11.352 -2.502 1 98.75 91 PRO B N 1
ATOM 3730 C CA . PRO B 1 91 ? -9.414 12.594 -2.859 1 98.75 91 PRO B CA 1
ATOM 3731 C C . PRO B 1 91 ? -10.805 12.352 -3.455 1 98.75 91 PRO B C 1
ATOM 3733 O O . PRO B 1 91 ? -11.688 13.203 -3.34 1 98.75 91 PRO B O 1
ATOM 3736 N N . MET B 1 92 ? -11 11.172 -4.043 1 98.88 92 MET B N 1
ATOM 3737 C CA . MET B 1 92 ? -12.32 10.812 -4.555 1 98.88 92 MET B CA 1
ATOM 3738 C C . MET B 1 92 ? -13.336 10.727 -3.422 1 98.88 92 MET B C 1
ATOM 3740 O O . MET B 1 92 ? -14.469 11.195 -3.562 1 98.88 92 MET B O 1
ATOM 3744 N N . ASP B 1 93 ? -12.961 10.148 -2.293 1 98.94 93 ASP B N 1
ATOM 3745 C CA . ASP B 1 93 ? -13.82 10.086 -1.12 1 98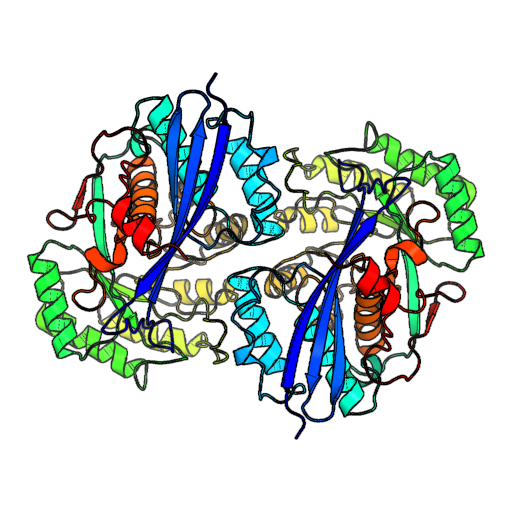.94 93 ASP B CA 1
ATOM 3746 C C . ASP B 1 93 ? -14.18 11.492 -0.628 1 98.94 93 ASP B C 1
ATOM 3748 O O . ASP B 1 93 ? -15.336 11.766 -0.296 1 98.94 93 ASP B O 1
ATOM 3752 N N . LEU B 1 94 ? -13.195 12.375 -0.634 1 98.94 94 LEU B N 1
ATOM 3753 C CA . LEU B 1 94 ? -13.422 13.75 -0.192 1 98.94 94 LEU B CA 1
ATOM 3754 C C . LEU B 1 94 ? -14.406 14.461 -1.114 1 98.94 94 LEU B C 1
ATOM 3756 O O . LEU B 1 94 ? -15.305 15.164 -0.646 1 98.94 94 LEU B O 1
ATOM 3760 N N . ALA B 1 95 ? -14.227 14.258 -2.402 1 98.94 95 ALA B N 1
ATOM 3761 C CA . ALA B 1 95 ? -15.133 14.875 -3.371 1 98.94 95 ALA B CA 1
ATOM 3762 C C . ALA B 1 95 ? -16.562 14.367 -3.186 1 98.94 95 ALA B C 1
ATOM 3764 O O . ALA B 1 95 ? -17.516 15.141 -3.309 1 98.94 95 ALA B O 1
ATOM 3765 N N . LEU B 1 96 ? -16.688 13.109 -2.879 1 98.94 96 LEU B N 1
ATOM 3766 C CA . LEU B 1 96 ? -18.016 12.523 -2.699 1 98.94 96 LEU B CA 1
ATOM 3767 C C . LEU B 1 96 ? -18.672 13.062 -1.434 1 98.94 96 LEU B C 1
ATOM 3769 O O . LEU B 1 96 ? -19.891 13.289 -1.411 1 98.94 96 LEU B O 1
ATOM 3773 N N . TRP B 1 97 ? -17.906 13.227 -0.386 1 98.94 97 TRP B N 1
ATOM 3774 C CA . TRP B 1 97 ? -18.438 13.836 0.827 1 98.94 97 TRP B CA 1
ATOM 3775 C C . TRP B 1 97 ? -18.859 15.281 0.569 1 98.94 97 TRP B C 1
ATOM 3777 O O . TRP B 1 97 ? -19.922 15.711 1.025 1 98.94 97 TRP B O 1
ATOM 3787 N N . ASP B 1 98 ? -18.047 16.016 -0.139 1 98.94 98 ASP B N 1
ATOM 3788 C CA . ASP B 1 98 ? -18.406 17.375 -0.502 1 98.94 98 ASP B CA 1
ATOM 3789 C C . ASP B 1 98 ? -19.703 17.406 -1.297 1 98.94 98 ASP B C 1
ATOM 3791 O O . ASP B 1 98 ? -20.609 18.188 -0.976 1 98.94 98 ASP B O 1
ATOM 3795 N N . LEU B 1 99 ? -19.797 16.562 -2.295 1 98.88 99 LEU B N 1
ATOM 3796 C CA . LEU B 1 99 ? -20.984 16.5 -3.141 1 98.88 99 LEU B CA 1
ATOM 3797 C C . LEU B 1 99 ? -22.203 16.109 -2.324 1 98.88 99 LEU B C 1
ATOM 3799 O O . LEU B 1 99 ? -23.281 16.688 -2.49 1 98.88 99 LEU B O 1
ATOM 3803 N N . SER B 1 100 ? -22.047 15.148 -1.439 1 98.75 100 SER B N 1
ATOM 3804 C CA . SER B 1 100 ? -23.156 14.711 -0.589 1 98.75 100 SER B CA 1
ATOM 3805 C C . SER B 1 100 ? -23.672 15.859 0.27 1 98.75 100 SER B C 1
ATOM 3807 O O . SER B 1 100 ? -24.891 16.016 0.447 1 98.75 100 SER B O 1
ATOM 3809 N N . GLY B 1 101 ? -22.734 16.609 0.829 1 98.75 101 GLY B N 1
ATOM 3810 C CA . GLY B 1 101 ? -23.141 17.781 1.587 1 98.75 101 GLY B CA 1
ATOM 3811 C C . GLY B 1 101 ? -23.891 18.812 0.75 1 98.75 101 GLY B C 1
ATOM 3812 O O . GLY B 1 101 ? -24.875 19.391 1.21 1 98.75 101 GLY B O 1
ATOM 3813 N N . LYS B 1 102 ? -23.484 19 -0.467 1 98.62 102 LYS B N 1
ATOM 3814 C CA . LYS B 1 102 ? -24.125 19.953 -1.363 1 98.62 102 LYS B CA 1
ATOM 3815 C C . LYS B 1 102 ? -25.5 19.453 -1.791 1 98.62 102 LYS B C 1
ATOM 3817 O O . LYS B 1 102 ? -26.422 20.25 -1.982 1 98.62 102 LYS B O 1
ATOM 3822 N N . ILE B 1 103 ? -25.641 18.172 -1.959 1 98.38 103 ILE B N 1
ATOM 3823 C CA . ILE B 1 103 ? -26.922 17.578 -2.303 1 98.38 103 ILE B CA 1
ATOM 3824 C C . ILE B 1 103 ? -27.906 17.75 -1.137 1 98.38 103 ILE B C 1
ATOM 3826 O O . ILE B 1 103 ? -29.062 18.094 -1.337 1 98.38 103 ILE B O 1
ATOM 3830 N N . THR B 1 104 ? -27.438 17.578 0.123 1 97.38 104 THR B N 1
ATOM 3831 C CA . THR B 1 104 ? -28.297 17.578 1.3 1 97.38 104 THR B CA 1
ATOM 3832 C C . THR B 1 104 ? -28.438 18.969 1.874 1 97.38 104 THR B C 1
ATOM 3834 O O . THR B 1 104 ? -29.312 19.219 2.707 1 97.38 104 THR B O 1
ATOM 3837 N N . GLY B 1 105 ? -27.609 19.828 1.497 1 98.06 105 GLY B N 1
ATOM 3838 C CA . GLY B 1 105 ? -27.656 21.203 1.987 1 98.06 105 GLY B CA 1
ATOM 3839 C C . GLY B 1 105 ? -27.016 21.359 3.359 1 98.06 105 GLY B C 1
ATOM 3840 O O . GLY B 1 105 ? -27.406 22.25 4.121 1 98.06 105 GLY B O 1
ATOM 3841 N N . GLU B 1 106 ? -26.094 20.469 3.732 1 98.38 106 GLU B N 1
ATOM 3842 C CA . GLU B 1 106 ? -25.469 20.484 5.051 1 98.38 106 GLU B CA 1
ATOM 3843 C C . GLU B 1 106 ? -23.953 20.5 4.941 1 98.38 106 GLU B C 1
ATOM 3845 O O . GLU B 1 106 ? -23.375 19.906 4.027 1 98.38 106 GLU B O 1
ATOM 3850 N N . PRO B 1 107 ? -23.312 21.234 5.883 1 98.69 107 PRO B N 1
ATOM 3851 C CA . PRO B 1 107 ? -21.859 21.062 5.941 1 98.69 107 PRO B CA 1
ATOM 3852 C C . PRO B 1 107 ? -21.453 19.672 6.379 1 98.69 107 PRO B C 1
ATOM 3854 O O . PRO B 1 107 ? -22.141 19.031 7.172 1 98.69 107 PRO B O 1
ATOM 3857 N N . VAL B 1 108 ? -20.297 19.219 5.934 1 98.69 108 VAL B N 1
ATOM 3858 C CA . VAL B 1 108 ? -19.844 17.844 6.184 1 98.69 108 VAL B CA 1
ATOM 3859 C C . VAL B 1 108 ? -19.656 17.641 7.684 1 98.69 108 VAL B C 1
ATOM 3861 O O . VAL B 1 108 ? -19.953 16.562 8.203 1 98.69 108 VAL B O 1
ATOM 3864 N N . TRP B 1 109 ? -19.125 18.625 8.445 1 98.25 109 TRP B N 1
ATOM 3865 C CA . TRP B 1 109 ? -18.922 18.453 9.875 1 98.25 109 TRP B CA 1
ATOM 3866 C C . TRP B 1 109 ? -20.25 18.125 10.578 1 98.25 109 TRP B C 1
ATOM 3868 O O . TRP B 1 109 ? -20.266 17.312 11.516 1 98.25 109 TRP B O 1
ATOM 3878 N N . ARG B 1 110 ? -21.328 18.688 10.172 1 98.06 110 ARG B N 1
ATOM 3879 C CA . ARG B 1 110 ? -22.625 18.406 10.766 1 98.06 110 ARG B CA 1
ATOM 3880 C C . ARG B 1 110 ? -23.125 17.016 10.352 1 98.06 110 ARG B C 1
ATOM 3882 O O . ARG B 1 110 ? -23.688 16.281 11.164 1 98.06 110 ARG B O 1
ATOM 3889 N N . MET B 1 111 ? -22.844 16.656 9.094 1 97.69 111 MET B N 1
ATOM 3890 C CA . MET B 1 111 ? -23.203 15.32 8.609 1 97.69 111 MET B CA 1
ATOM 3891 C C . MET B 1 111 ? -22.484 14.242 9.414 1 97.69 111 MET B C 1
ATOM 3893 O O . MET B 1 111 ? -23 13.141 9.586 1 97.69 111 MET B O 1
ATOM 3897 N N . LEU B 1 112 ? -21.328 14.539 9.945 1 97.5 112 LEU B N 1
ATOM 3898 C CA . LEU B 1 112 ? -20.484 13.562 10.625 1 97.5 112 LEU B CA 1
ATOM 3899 C C . LEU B 1 112 ? -20.844 13.461 12.102 1 97.5 112 LEU B C 1
ATOM 3901 O O . LEU B 1 112 ? -20.406 12.539 12.789 1 97.5 112 LEU B O 1
ATOM 3905 N N . GLY B 1 113 ? -21.578 14.367 12.68 1 93.75 113 GLY B N 1
ATOM 3906 C CA . GLY B 1 113 ? -21.984 14.312 14.078 1 93.75 113 GLY B CA 1
ATOM 3907 C C . GLY B 1 113 ? -22.156 15.68 14.711 1 93.75 113 GLY B C 1
ATOM 3908 O O . GLY B 1 113 ? -22.797 15.82 15.742 1 93.75 113 GLY B O 1
ATOM 3909 N N . GLY B 1 114 ? -21.516 16.719 14.133 1 93 114 GLY B N 1
ATOM 3910 C CA . GLY B 1 114 ? -21.75 18.109 14.492 1 93 114 GLY B CA 1
ATOM 3911 C C . GLY B 1 114 ? -21.312 18.453 15.906 1 93 114 GLY B C 1
ATOM 3912 O O . GLY B 1 114 ? -22.047 19.109 16.641 1 93 114 GLY B O 1
ATOM 3913 N N . ARG B 1 115 ? -20.203 17.938 16.281 1 90.5 115 ARG B N 1
ATOM 3914 C CA . ARG B 1 115 ? -19.688 18.234 17.609 1 90.5 115 ARG B CA 1
ATOM 3915 C C . ARG B 1 115 ? -19.375 19.734 17.75 1 90.5 115 ARG B C 1
ATOM 3917 O O . ARG B 1 115 ? -19.547 20.312 18.828 1 90.5 115 ARG B O 1
ATOM 3924 N N . SER B 1 116 ? -18.906 20.266 16.672 1 93.69 116 SER B N 1
ATOM 3925 C CA . SER B 1 116 ? -18.516 21.672 16.625 1 93.69 116 SER B CA 1
ATOM 3926 C C . SER B 1 116 ? -18.562 22.203 15.203 1 93.69 116 SER B C 1
ATOM 3928 O O . SER B 1 116 ? -18.609 21.438 14.242 1 93.69 116 SER B O 1
ATOM 3930 N N . ASP B 1 117 ? -18.547 23.5 15.117 1 96.12 117 ASP B N 1
ATOM 3931 C CA . ASP B 1 117 ? -18.453 24.156 13.812 1 96.12 117 ASP B CA 1
ATOM 3932 C C . ASP B 1 117 ? -17.094 24.812 13.617 1 96.12 117 ASP B C 1
ATOM 3934 O O . ASP B 1 117 ? -16.891 25.562 12.664 1 96.12 117 ASP B O 1
ATOM 3938 N N . ARG B 1 118 ? -16.203 24.547 14.516 1 96.75 118 ARG B N 1
ATOM 3939 C CA . ARG B 1 118 ? -14.844 25.078 14.445 1 96.75 118 ARG B CA 1
ATOM 3940 C C . ARG B 1 118 ? -13.844 24.109 15.062 1 96.75 118 ARG B C 1
ATOM 3942 O O . ARG B 1 118 ? -14.242 23.172 15.766 1 96.75 118 ARG B O 1
ATOM 3949 N N . VAL B 1 119 ? -12.578 24.266 14.766 1 97.88 119 VAL B N 1
ATOM 3950 C CA . VAL B 1 119 ? -11.523 23.438 15.344 1 97.88 119 VAL B CA 1
ATOM 3951 C C . VAL B 1 119 ? -10.375 24.328 15.828 1 97.88 119 VAL B C 1
ATOM 3953 O O . VAL B 1 119 ? -10.086 25.359 15.211 1 97.88 119 VAL B O 1
ATOM 3956 N N . ARG B 1 120 ? -9.789 23.969 16.969 1 98 120 ARG B N 1
ATOM 3957 C CA . ARG B 1 120 ? -8.562 24.609 17.453 1 98 120 ARG B CA 1
ATOM 3958 C C . ARG B 1 120 ? -7.348 24.109 16.672 1 98 120 ARG B C 1
ATOM 3960 O O . ARG B 1 120 ? -7.309 22.953 16.25 1 98 120 ARG B O 1
ATOM 3967 N N . LEU B 1 121 ? -6.383 25.016 16.453 1 98.56 121 LEU B N 1
ATOM 3968 C CA . LEU B 1 121 ? -5.27 24.672 15.586 1 98.56 121 LEU B CA 1
ATOM 3969 C C . LEU B 1 121 ? -3.947 24.719 16.344 1 98.56 121 LEU B C 1
ATOM 3971 O O . LEU B 1 121 ? -3.803 25.469 17.312 1 98.56 121 LEU B O 1
ATOM 3975 N N . TYR B 1 122 ? -3.055 23.922 15.961 1 98.56 122 TYR B N 1
ATOM 3976 C CA . TYR B 1 122 ? -1.656 24.203 16.266 1 98.56 122 TYR B CA 1
ATOM 3977 C C . TYR B 1 122 ? -0.881 24.547 15.008 1 98.56 122 TYR B C 1
ATOM 3979 O O . TYR B 1 122 ? -1.159 24.031 13.93 1 98.56 122 TYR B O 1
ATOM 3987 N N . ALA B 1 123 ? 0.092 25.469 15.125 1 98.31 123 ALA B N 1
ATOM 3988 C CA . ALA B 1 123 ? 0.971 25.828 14.008 1 98.31 123 ALA B CA 1
ATOM 3989 C C . ALA B 1 123 ? 1.991 24.719 13.75 1 98.31 123 ALA B C 1
ATOM 3991 O O . ALA B 1 123 ? 2.686 24.281 14.664 1 98.31 123 ALA B O 1
ATOM 3992 N N . SER B 1 124 ? 2.014 24.281 12.555 1 98.06 124 SER B N 1
ATOM 3993 C CA . SER B 1 124 ? 2.939 23.219 12.156 1 98.06 124 SER B CA 1
ATOM 3994 C C . SER B 1 124 ? 4.016 23.75 11.219 1 98.06 124 SER B C 1
ATOM 3996 O O . SER B 1 124 ? 3.725 24.156 10.086 1 98.06 124 SER B O 1
ATOM 3998 N N . SER B 1 125 ? 5.211 23.656 11.656 1 94.69 125 SER B N 1
ATOM 3999 C CA . SER B 1 125 ? 6.324 24.156 10.852 1 94.69 125 SER B CA 1
ATOM 4000 C C . SER B 1 125 ? 6.781 23.109 9.844 1 94.69 125 SER B C 1
ATOM 4002 O O . SER B 1 125 ? 6.41 21.938 9.945 1 94.69 125 SER B O 1
ATOM 4004 N N . GLY B 1 126 ? 7.594 23.625 8.844 1 93.5 126 GLY B N 1
ATOM 4005 C CA . GLY B 1 126 ? 8.078 22.703 7.82 1 93.5 126 GLY B CA 1
ATOM 4006 C C . GLY B 1 126 ? 9.578 22.781 7.617 1 93.5 126 GLY B C 1
ATOM 4007 O O . GLY B 1 126 ? 10.18 21.875 7.051 1 93.5 126 GLY B O 1
ATOM 4008 N N . VAL B 1 127 ? 10.172 23.875 8.016 1 92.56 127 VAL B N 1
ATOM 4009 C CA . VAL B 1 127 ? 11.586 24.062 7.719 1 92.56 127 VAL B CA 1
ATOM 4010 C C . VAL B 1 127 ? 12.383 24.156 9.016 1 92.56 127 VAL B C 1
ATOM 4012 O O . VAL B 1 127 ? 11.82 24.438 10.078 1 92.56 127 VAL B O 1
ATOM 4015 N N . LEU B 1 128 ? 13.633 23.922 8.883 1 91.75 128 LEU B N 1
ATOM 4016 C CA . LEU B 1 128 ? 14.57 24.125 9.984 1 91.75 128 LEU B CA 1
ATOM 4017 C C . LEU B 1 128 ? 15.055 25.578 10.016 1 91.75 128 LEU B C 1
ATOM 4019 O O . LEU B 1 128 ? 15.289 26.172 8.969 1 91.75 128 LEU B O 1
ATOM 4023 N N . ARG B 1 129 ? 15.172 26.109 11.211 1 92.44 129 ARG B N 1
ATOM 4024 C CA . ARG B 1 129 ? 15.68 27.469 11.414 1 92.44 129 ARG B CA 1
ATOM 4025 C C . ARG B 1 129 ? 16.688 27.5 12.562 1 92.44 129 ARG B C 1
ATOM 4027 O O . ARG B 1 129 ? 16.75 26.578 13.375 1 92.44 129 ARG B O 1
ATOM 4034 N N . GLU B 1 130 ? 17.453 28.609 12.508 1 93.38 130 GLU B N 1
ATOM 4035 C CA . GLU B 1 130 ? 18.328 28.844 13.656 1 93.38 130 GLU B CA 1
ATOM 4036 C C . GLU B 1 130 ? 17.516 29.016 14.938 1 93.38 130 GLU B C 1
ATOM 4038 O O . GLU B 1 130 ? 16.406 29.516 14.914 1 93.38 130 GLU B O 1
ATOM 4043 N N . PRO B 1 131 ? 18.172 28.656 16.078 1 95.44 131 PRO B N 1
ATOM 4044 C CA . PRO B 1 131 ? 17.469 28.672 17.359 1 95.44 131 PRO B CA 1
ATOM 4045 C C . PRO B 1 131 ? 16.828 30.031 17.641 1 95.44 131 PRO B C 1
ATOM 4047 O O . PRO B 1 131 ? 15.664 30.078 18.078 1 95.44 131 PRO B O 1
ATOM 4050 N N . SER B 1 132 ? 17.5 31.078 17.375 1 96.5 132 SER B N 1
ATOM 4051 C CA . SER B 1 132 ? 16.938 32.406 17.656 1 96.5 132 SER B CA 1
ATOM 4052 C C . SER B 1 132 ? 15.727 32.688 16.797 1 96.5 132 SER B C 1
ATOM 4054 O O . SER B 1 132 ? 14.75 33.281 17.266 1 96.5 132 SER B O 1
ATOM 4056 N N . ALA B 1 133 ? 15.812 32.281 15.594 1 95.88 133 ALA B N 1
ATOM 4057 C CA . ALA B 1 133 ? 14.695 32.469 14.672 1 95.88 133 ALA B CA 1
ATOM 4058 C C . ALA B 1 133 ? 13.492 31.641 15.094 1 95.88 133 ALA B C 1
ATOM 4060 O O . ALA B 1 133 ? 12.344 32.094 14.961 1 95.88 133 ALA B O 1
ATOM 4061 N N . MET B 1 134 ? 13.75 30.516 15.594 1 95.5 134 MET B N 1
ATOM 4062 C CA . MET B 1 134 ? 12.672 29.656 16.062 1 95.5 134 MET B CA 1
ATOM 4063 C C . MET B 1 134 ? 11.984 30.266 17.281 1 95.5 134 MET B C 1
ATOM 4065 O O . MET B 1 134 ? 10.766 30.203 17.406 1 95.5 134 MET B O 1
ATOM 4069 N N . ALA B 1 135 ? 12.781 30.781 18.141 1 97.38 135 ALA B N 1
ATOM 4070 C CA . ALA B 1 135 ? 12.242 31.438 19.328 1 97.38 135 ALA B CA 1
ATOM 4071 C C . ALA B 1 135 ? 11.352 32.625 18.953 1 97.38 135 ALA B C 1
ATOM 4073 O O . ALA B 1 135 ? 10.289 32.812 19.547 1 97.38 135 ALA B O 1
ATOM 4074 N N . GLU B 1 136 ? 11.836 33.375 18 1 97.31 136 GLU B N 1
ATOM 4075 C CA . GLU B 1 136 ? 11.047 34.5 17.531 1 97.31 136 GLU B CA 1
ATOM 4076 C C . GLU B 1 136 ? 9.734 34.062 16.906 1 97.31 136 GLU B C 1
ATOM 4078 O O . GLU B 1 136 ? 8.695 34.656 17.109 1 97.31 136 GLU B O 1
ATOM 4083 N N . GLN B 1 137 ? 9.805 33.062 16.156 1 96.62 137 GLN B N 1
ATOM 4084 C CA . GLN B 1 137 ? 8.617 32.5 15.508 1 96.62 137 GLN B CA 1
ATOM 4085 C C . GLN B 1 137 ? 7.598 32.031 16.547 1 96.62 137 GLN B C 1
ATOM 4087 O O . GLN B 1 137 ? 6.395 32.25 16.375 1 96.62 137 GLN B O 1
ATOM 4092 N N . ALA B 1 138 ? 8.047 31.375 17.562 1 97.94 138 ALA B N 1
ATOM 4093 C CA . ALA B 1 138 ? 7.16 30.906 18.625 1 97.94 138 ALA B CA 1
ATOM 4094 C C . ALA B 1 138 ? 6.414 32.062 19.266 1 97.94 138 ALA B C 1
ATOM 4096 O O . ALA B 1 138 ? 5.215 31.969 19.531 1 97.94 138 ALA B O 1
ATOM 4097 N N . GLU B 1 139 ? 7.148 33.125 19.5 1 97.88 139 GLU B N 1
ATOM 4098 C CA . GLU B 1 139 ? 6.527 34.312 20.078 1 97.88 139 GLU B CA 1
ATOM 4099 C C . GLU B 1 139 ? 5.445 34.875 19.172 1 97.88 139 GLU B C 1
ATOM 4101 O O . GLU B 1 139 ? 4.375 35.281 19.625 1 97.88 139 GLU B O 1
ATOM 4106 N N . ARG B 1 140 ? 5.762 34.906 17.922 1 97.5 140 ARG B N 1
ATOM 4107 C CA . ARG B 1 140 ? 4.793 35.375 16.953 1 97.5 140 ARG B CA 1
ATOM 4108 C C . ARG B 1 140 ? 3.537 34.531 16.953 1 97.5 140 ARG B C 1
ATOM 4110 O O . ARG B 1 140 ? 2.42 35.031 16.875 1 97.5 140 ARG B O 1
ATOM 4117 N N . TYR B 1 141 ? 3.672 33.25 17 1 98.12 141 TYR B N 1
ATOM 4118 C CA . TYR B 1 141 ? 2.531 32.312 16.953 1 98.12 141 TYR B CA 1
ATOM 4119 C C . TYR B 1 141 ? 1.68 32.469 18.219 1 98.12 141 TYR B C 1
ATOM 4121 O O . TYR B 1 141 ? 0.452 32.375 18.156 1 98.12 141 TYR B O 1
ATOM 4129 N N . ILE B 1 142 ? 2.316 32.719 19.359 1 98.38 142 ILE B N 1
ATOM 4130 C CA . ILE B 1 142 ? 1.575 33 20.594 1 98.38 142 ILE B CA 1
ATOM 4131 C C . ILE B 1 142 ? 0.734 34.281 20.391 1 98.38 142 ILE B C 1
ATOM 4133 O O . ILE B 1 142 ? -0.454 34.281 20.719 1 98.38 142 ILE B O 1
ATOM 4137 N N . ASP B 1 143 ? 1.386 35.219 19.828 1 98.31 143 ASP B N 1
ATOM 4138 C CA . ASP B 1 143 ? 0.699 36.5 19.609 1 98.31 143 ASP B CA 1
ATOM 4139 C C . ASP B 1 143 ? -0.481 36.312 18.656 1 98.31 143 ASP B C 1
ATOM 4141 O O . ASP B 1 143 ? -1.494 37 18.781 1 98.31 143 ASP B O 1
ATOM 4145 N N . GLU B 1 144 ? -0.338 35.438 17.719 1 98.06 144 GLU B N 1
ATOM 4146 C CA . GLU B 1 144 ? -1.395 35.188 16.75 1 98.06 144 GLU B CA 1
ATOM 4147 C C . GLU B 1 144 ? -2.514 34.344 17.359 1 98.06 144 GLU B C 1
ATOM 4149 O O . GLU B 1 144 ? -3.596 34.219 16.781 1 98.06 144 GLU B O 1
ATOM 4154 N N . GLY B 1 145 ? -2.211 33.719 18.5 1 98.44 145 GLY B N 1
ATOM 4155 C CA . GLY B 1 145 ? -3.262 33.031 19.25 1 98.44 145 GLY B CA 1
ATOM 4156 C C . GLY B 1 145 ? -3.166 31.516 19.172 1 98.44 145 GLY B C 1
ATOM 4157 O O . GLY B 1 145 ? -4.059 30.812 19.641 1 98.44 145 GLY B O 1
ATOM 4158 N N . PHE B 1 146 ? -2.088 30.984 18.625 1 98.56 146 PHE B N 1
ATOM 4159 C CA . PHE B 1 146 ? -1.924 29.547 18.562 1 98.56 146 PHE B CA 1
ATOM 4160 C C . PHE B 1 146 ? -1.623 28.984 19.953 1 98.56 146 PHE B C 1
ATOM 4162 O O . PHE B 1 146 ? -0.762 29.5 20.656 1 98.56 146 PHE B O 1
ATOM 4169 N N . PRO B 1 147 ? -2.287 27.922 20.281 1 98.25 147 PRO B N 1
ATOM 4170 C CA . PRO B 1 147 ? -2.025 27.281 21.578 1 98.25 147 PRO B CA 1
ATOM 4171 C C . PRO B 1 147 ? -0.821 26.344 21.547 1 98.25 147 PRO B C 1
ATOM 4173 O O . PRO B 1 147 ? -0.297 25.969 22.594 1 98.25 147 PRO B O 1
ATOM 4176 N N . ALA B 1 148 ? -0.429 25.922 20.406 1 98.56 148 ALA B N 1
ATOM 4177 C CA . ALA B 1 148 ? 0.608 24.906 20.281 1 98.56 148 ALA B CA 1
ATOM 4178 C C . ALA B 1 148 ? 1.384 25.062 18.969 1 98.56 148 ALA B C 1
ATOM 4180 O O . ALA B 1 148 ? 0.893 25.688 18.016 1 98.56 148 ALA B O 1
ATOM 4181 N N . LEU B 1 149 ? 2.605 24.531 18.984 1 98.44 149 LEU B N 1
ATOM 4182 C CA . LEU B 1 149 ? 3.543 24.594 17.875 1 98.44 149 LEU B CA 1
ATOM 4183 C C . LEU B 1 149 ? 4.285 23.281 17.703 1 98.44 149 LEU B C 1
ATOM 4185 O O . LEU B 1 149 ? 4.816 22.734 18.688 1 98.44 149 LEU B O 1
ATOM 4189 N N . LYS B 1 150 ? 4.238 22.734 16.484 1 98.31 150 LYS B N 1
ATOM 4190 C CA . LYS B 1 150 ? 5.074 21.578 16.172 1 98.31 150 LYS B CA 1
ATOM 4191 C C . LYS B 1 150 ? 6.332 22 15.43 1 98.31 150 LYS B C 1
ATOM 4193 O O . LYS B 1 150 ? 6.254 22.641 14.383 1 98.31 150 LYS B O 1
ATOM 4198 N N . VAL B 1 151 ? 7.402 21.547 15.992 1 96.12 151 VAL B N 1
ATOM 4199 C CA . VAL B 1 151 ? 8.711 21.859 15.43 1 96.12 151 VAL B CA 1
ATOM 4200 C C . VAL B 1 151 ? 9.297 20.625 14.742 1 96.12 151 VAL B C 1
ATOM 4202 O O . VAL B 1 151 ? 9.062 19.5 15.188 1 96.12 151 VAL B O 1
ATOM 4205 N N . ARG B 1 152 ? 10.07 20.891 13.68 1 94.19 152 ARG B N 1
ATOM 4206 C CA . ARG B 1 152 ? 10.656 19.797 12.891 1 94.19 152 ARG B CA 1
ATOM 4207 C C . ARG B 1 152 ? 12.07 19.484 13.367 1 94.19 152 ARG B C 1
ATOM 4209 O O . ARG B 1 152 ? 12.828 20.391 13.711 1 94.19 152 ARG B O 1
ATOM 4216 N N . PHE B 1 153 ? 12.359 18.234 13.312 1 92 153 PHE B N 1
ATOM 4217 C CA . PHE B 1 153 ? 13.727 17.766 13.484 1 92 153 PHE B CA 1
ATOM 4218 C C . PHE B 1 153 ? 14.359 17.422 12.141 1 92 153 PHE B C 1
ATOM 4220 O O . PHE B 1 153 ? 13.656 17.234 11.148 1 92 153 PHE B O 1
ATOM 4227 N N . SER B 1 154 ? 15.688 17.422 12.227 1 85.19 154 SER B N 1
ATOM 4228 C CA . SER B 1 154 ? 16.438 16.984 11.055 1 85.19 154 SER B CA 1
ATOM 4229 C C . SER B 1 154 ? 16.094 15.555 10.664 1 85.19 154 SER B C 1
ATOM 4231 O O . SER B 1 154 ? 15.828 14.719 11.531 1 85.19 154 SER B O 1
ATOM 4233 N N . SER B 1 155 ? 15.953 15.453 9.367 1 76.38 155 SER B N 1
ATOM 4234 C CA . SER B 1 155 ? 15.781 14.102 8.844 1 76.38 155 SER B CA 1
ATOM 4235 C C . SER B 1 155 ? 17.109 13.5 8.414 1 76.38 155 SER B C 1
ATOM 4237 O O . SER B 1 155 ? 18.156 14.164 8.469 1 76.38 155 SER B O 1
ATOM 4239 N N . SER B 1 156 ? 17.062 12.242 8.117 1 64.19 156 SER B N 1
ATOM 4240 C CA . SER B 1 156 ? 18.266 11.523 7.68 1 64.19 156 SER B CA 1
ATOM 4241 C C . SER B 1 156 ? 18.859 12.156 6.422 1 64.19 156 SER B C 1
ATOM 4243 O O . SER B 1 156 ? 20.047 12.039 6.168 1 64.19 156 SER B O 1
ATOM 4245 N N . SER B 1 157 ? 18.062 12.758 5.641 1 63.31 157 SER B N 1
ATOM 4246 C CA . SER B 1 157 ? 18.531 13.18 4.328 1 63.31 157 SER B CA 1
ATOM 4247 C C . SER B 1 157 ? 18.859 14.664 4.309 1 63.31 157 SER B C 1
ATOM 4249 O O . SER B 1 157 ? 19.266 15.203 3.275 1 63.31 157 SER B O 1
ATOM 4251 N N . GLY B 1 158 ? 18.688 15.305 5.5 1 64.88 158 GLY B N 1
ATOM 4252 C CA . GLY B 1 158 ? 19.031 16.719 5.484 1 64.88 158 GLY B CA 1
ATOM 4253 C C . GLY B 1 158 ? 18.75 17.406 6.805 1 64.88 158 GLY B C 1
ATOM 4254 O O . GLY B 1 158 ? 18.125 16.828 7.699 1 64.88 158 GLY B O 1
ATOM 4255 N N . GLY B 1 159 ? 19.359 18.391 6.914 1 65.56 159 GLY B N 1
ATOM 4256 C CA . GLY B 1 159 ? 19.125 19.25 8.062 1 65.56 159 GLY B CA 1
ATOM 4257 C C . GLY B 1 159 ? 20.391 19.609 8.812 1 65.56 159 GLY B C 1
ATOM 4258 O O . GLY B 1 159 ? 21.375 20.062 8.211 1 65.56 159 GLY B O 1
ATOM 4259 N N . ARG B 1 160 ? 20.219 19.5 10.031 1 73.88 160 ARG B N 1
ATOM 4260 C CA . ARG B 1 160 ? 21.297 19.875 10.93 1 73.88 160 ARG B CA 1
ATOM 4261 C C . ARG B 1 160 ? 22.266 18.719 11.133 1 73.88 160 ARG B C 1
ATOM 4263 O O . ARG B 1 160 ? 22.062 17.625 10.594 1 73.88 160 ARG B O 1
ATOM 4270 N N . ASN B 1 161 ? 23.312 18.938 11.789 1 76.69 161 ASN B N 1
ATOM 4271 C CA . ASN B 1 161 ? 24.375 17.953 11.977 1 76.69 161 ASN B CA 1
ATOM 4272 C C . ASN B 1 161 ? 23.953 16.828 12.914 1 76.69 161 ASN B C 1
ATOM 4274 O O . ASN B 1 161 ? 24.391 15.688 12.773 1 76.69 161 ASN B O 1
ATOM 4278 N N . SER B 1 162 ? 23.172 17.203 13.859 1 84.19 162 SER B N 1
ATOM 4279 C CA . SER B 1 162 ? 22.75 16.219 14.852 1 84.19 162 SER B CA 1
ATOM 4280 C C . SER B 1 162 ? 21.438 16.609 15.508 1 84.19 162 SER B C 1
ATOM 4282 O O . SER B 1 162 ? 21.062 17.781 15.5 1 84.19 162 SER B O 1
ATOM 4284 N N . TRP B 1 163 ? 20.75 15.578 16.078 1 89.5 163 TRP B N 1
ATOM 4285 C CA . TRP B 1 163 ? 19.516 15.852 16.828 1 89.5 163 TRP B CA 1
ATOM 4286 C C . TRP B 1 163 ? 19.797 16.781 18 1 89.5 163 TRP B C 1
ATOM 4288 O O . TRP B 1 163 ? 18.891 17.438 18.516 1 89.5 163 TRP B O 1
ATOM 4298 N N . ARG B 1 164 ? 21.047 16.891 18.516 1 91.69 164 ARG B N 1
ATOM 4299 C CA . ARG B 1 164 ? 21.406 17.812 19.594 1 91.69 164 ARG B CA 1
ATOM 4300 C C . ARG B 1 164 ? 21.203 19.266 19.172 1 91.69 164 ARG B C 1
ATOM 4302 O O . ARG B 1 164 ? 20.828 20.094 19.984 1 91.69 164 ARG B O 1
ATOM 4309 N N . ASP B 1 165 ? 21.484 19.469 17.875 1 92 165 ASP B N 1
ATOM 4310 C CA . ASP B 1 165 ? 21.234 20.812 17.344 1 92 165 ASP B CA 1
ATOM 4311 C C . ASP B 1 165 ? 19.734 21.109 17.266 1 92 165 ASP B C 1
ATOM 4313 O O . ASP B 1 165 ? 19.312 22.25 17.438 1 92 165 ASP B O 1
ATOM 4317 N N . ASP B 1 166 ? 18.953 20.109 17 1 93.75 166 ASP B N 1
ATOM 4318 C CA . ASP B 1 166 ? 17.5 20.281 16.984 1 93.75 166 ASP B CA 1
ATOM 4319 C C . ASP B 1 166 ? 16.969 20.609 18.375 1 93.75 166 ASP B C 1
ATOM 4321 O O . ASP B 1 166 ? 16.078 21.438 18.516 1 93.75 166 ASP B O 1
ATOM 4325 N N . VAL B 1 167 ? 17.578 20 19.375 1 95.69 167 VAL B N 1
ATOM 4326 C CA . VAL B 1 167 ? 17.172 20.234 20.75 1 95.69 167 VAL B CA 1
ATOM 4327 C C . VAL B 1 167 ? 17.5 21.672 21.141 1 95.69 167 VAL B C 1
ATOM 4329 O O . VAL B 1 167 ? 16.75 22.297 21.906 1 95.69 167 VAL B O 1
ATOM 4332 N N . LYS B 1 168 ? 18.562 22.234 20.594 1 95.25 168 LYS B N 1
ATOM 4333 C CA . LYS B 1 168 ? 18.938 23.609 20.891 1 95.25 168 LYS B CA 1
ATOM 4334 C C . LYS B 1 168 ? 17.844 24.578 20.453 1 95.25 168 LYS B C 1
ATOM 4336 O O . LYS B 1 168 ? 17.625 25.609 21.094 1 95.25 168 LYS B O 1
ATOM 4341 N N . ALA B 1 169 ? 17.25 24.266 19.375 1 94.81 169 ALA B N 1
ATOM 4342 C CA . ALA B 1 169 ? 16.141 25.094 18.906 1 94.81 169 ALA B CA 1
ATOM 4343 C C . ALA B 1 169 ? 14.992 25.094 19.906 1 94.81 169 ALA B C 1
ATOM 4345 O O . ALA B 1 169 ? 14.391 26.141 20.172 1 94.81 169 ALA B O 1
ATOM 4346 N N . LEU B 1 170 ? 14.688 23.984 20.438 1 97.44 170 LEU B N 1
ATOM 4347 C CA . LEU B 1 170 ? 13.633 23.859 21.438 1 97.44 170 LEU B CA 1
ATOM 4348 C C . LEU B 1 170 ? 13.992 24.594 22.719 1 97.44 170 LEU B C 1
ATOM 4350 O O . LEU B 1 170 ? 13.141 25.234 23.328 1 97.44 170 LEU B O 1
ATOM 4354 N N . GLU B 1 171 ? 15.258 24.469 23.109 1 98.06 171 GLU B N 1
ATOM 4355 C CA . GLU B 1 171 ? 15.742 25.188 24.281 1 98.06 171 GLU B CA 1
ATOM 4356 C C . GLU B 1 171 ? 15.578 26.688 24.125 1 98.06 171 GLU B C 1
ATOM 4358 O O . GLU B 1 171 ? 15.195 27.391 25.062 1 98.06 171 GLU B O 1
ATOM 4363 N N . ALA B 1 172 ? 15.883 27.094 22.953 1 98.12 172 ALA B N 1
ATOM 4364 C CA . ALA B 1 172 ? 15.766 28.531 22.672 1 98.12 172 ALA B CA 1
ATOM 4365 C C . ALA B 1 172 ? 14.312 28.984 22.766 1 98.12 172 ALA B C 1
ATOM 4367 O O . ALA B 1 172 ? 14.031 30.078 23.281 1 98.12 172 ALA B O 1
ATOM 4368 N N . ILE B 1 173 ? 13.406 28.219 22.25 1 98.31 173 ILE B N 1
ATOM 4369 C CA . ILE B 1 173 ? 11.984 28.547 22.328 1 98.31 173 ILE B CA 1
ATOM 4370 C C . ILE B 1 173 ? 11.555 28.625 23.797 1 98.31 173 ILE B C 1
ATOM 4372 O O . ILE B 1 173 ? 10.93 29.594 24.219 1 98.31 173 ILE B O 1
ATOM 4376 N N . ARG B 1 174 ? 11.914 27.641 24.609 1 98.31 174 ARG B N 1
ATOM 4377 C CA . ARG B 1 174 ? 11.555 27.594 26.031 1 98.31 174 ARG B CA 1
ATOM 4378 C C . ARG B 1 174 ? 12.133 28.797 26.766 1 98.31 174 ARG B C 1
ATOM 4380 O O . ARG B 1 174 ? 11.469 29.391 27.625 1 98.31 174 ARG B O 1
ATOM 4387 N N . ALA B 1 175 ? 13.32 29.078 26.453 1 98.12 175 ALA B N 1
ATOM 4388 C CA . ALA B 1 175 ? 13.961 30.219 27.109 1 98.12 175 ALA B CA 1
ATOM 4389 C C . ALA B 1 175 ? 13.203 31.516 26.812 1 98.12 175 ALA B C 1
ATOM 4391 O O . ALA B 1 175 ? 13.117 32.406 27.672 1 98.12 175 ALA B O 1
ATOM 4392 N N . ARG B 1 176 ? 12.719 31.562 25.625 1 97.88 176 ARG B N 1
ATOM 4393 C CA . ARG B 1 176 ? 12.086 32.781 25.156 1 97.88 176 ARG B CA 1
ATOM 4394 C C . ARG B 1 176 ? 10.648 32.875 25.672 1 97.88 176 ARG B C 1
ATOM 4396 O O . ARG B 1 176 ? 10.203 33.969 26.062 1 97.88 176 ARG B O 1
ATOM 4403 N N . VAL B 1 177 ? 9.867 31.797 25.641 1 97.94 177 VAL B N 1
ATOM 4404 C CA . VAL B 1 177 ? 8.43 31.938 25.828 1 97.94 177 VAL B CA 1
ATOM 4405 C C . VAL B 1 177 ? 7.965 31.078 26.984 1 97.94 177 VAL B C 1
ATOM 4407 O O . VAL B 1 177 ? 6.777 31.047 27.328 1 97.94 177 VAL B O 1
ATOM 4410 N N . GLY B 1 178 ? 8.82 30.391 27.656 1 97.38 178 GLY B N 1
ATOM 4411 C CA . GLY B 1 178 ? 8.445 29.516 28.75 1 97.38 178 GLY B CA 1
ATOM 4412 C C . GLY B 1 178 ? 7.434 28.453 28.344 1 97.38 178 GLY B C 1
ATOM 4413 O O . GLY B 1 178 ? 7.613 27.766 27.344 1 97.38 178 GLY B O 1
ATOM 4414 N N . ASP B 1 179 ? 6.402 28.391 29.172 1 97.06 179 ASP B N 1
ATOM 4415 C CA . ASP B 1 179 ? 5.387 27.359 28.953 1 97.06 179 ASP B CA 1
ATOM 4416 C C . ASP B 1 179 ? 4.141 27.969 28.312 1 97.06 179 ASP B C 1
ATOM 4418 O O . ASP B 1 179 ? 3.059 27.375 28.375 1 97.06 179 ASP B O 1
ATOM 4422 N N . ARG B 1 180 ? 4.242 29.078 27.672 1 98 180 ARG B N 1
ATOM 4423 C CA . ARG B 1 180 ? 3.09 29.812 27.156 1 98 180 ARG B CA 1
ATOM 4424 C C . ARG B 1 180 ? 2.531 29.141 25.906 1 98 180 ARG B C 1
ATOM 4426 O O . ARG B 1 180 ? 1.428 29.469 25.469 1 98 180 ARG B O 1
ATOM 4433 N N . ILE B 1 181 ? 3.27 28.219 25.359 1 98 181 ILE B N 1
ATOM 4434 C CA . ILE B 1 181 ? 2.818 27.469 24.188 1 98 181 ILE B CA 1
ATOM 4435 C C . ILE B 1 181 ? 3.176 26 24.344 1 98 181 ILE B C 1
ATOM 4437 O O . ILE B 1 181 ? 4.25 25.656 24.844 1 98 181 ILE B O 1
ATOM 4441 N N . GLU B 1 182 ? 2.24 25.125 24 1 98.31 182 GLU B N 1
ATOM 4442 C CA . GLU B 1 182 ? 2.557 23.703 23.938 1 98.31 182 GLU B CA 1
ATOM 4443 C C . GLU B 1 182 ? 3.471 23.391 22.766 1 98.31 182 GLU B C 1
ATOM 4445 O O . GLU B 1 182 ? 3.279 23.906 21.672 1 98.31 182 GLU B O 1
ATOM 4450 N N . LEU B 1 183 ? 4.504 22.578 23.031 1 98.44 183 LEU B N 1
ATOM 4451 C CA . LEU B 1 183 ? 5.461 22.25 21.984 1 98.44 183 LEU B CA 1
ATOM 4452 C C . LEU B 1 183 ? 5.402 20.766 21.656 1 98.44 183 LEU B C 1
ATOM 4454 O O . LEU B 1 183 ? 5.297 19.922 22.547 1 98.44 183 LEU B O 1
ATOM 4458 N N . MET B 1 184 ? 5.359 20.453 20.391 1 98.44 184 MET B N 1
ATOM 4459 C CA . MET B 1 184 ? 5.488 19.094 19.859 1 98.44 184 MET B CA 1
ATOM 4460 C C . MET B 1 184 ? 6.641 19.016 18.859 1 98.44 184 MET B C 1
ATOM 4462 O O . MET B 1 184 ? 7.105 20.031 18.359 1 98.44 184 MET B O 1
ATOM 4466 N N . VAL B 1 185 ? 7.07 17.797 18.625 1 97.75 185 VAL B N 1
ATOM 4467 C CA . VAL B 1 185 ? 8.156 17.625 17.656 1 97.75 185 VAL B CA 1
ATOM 4468 C C . VAL B 1 185 ? 7.797 16.516 16.672 1 97.75 185 VAL B C 1
ATOM 4470 O O . VAL B 1 185 ? 7.109 15.555 17.031 1 97.75 185 VAL B O 1
ATOM 4473 N N . ASP B 1 186 ? 8.227 16.672 15.453 1 97.25 186 ASP B N 1
ATOM 4474 C CA . ASP B 1 186 ? 8.25 15.609 14.445 1 97.25 186 ASP B CA 1
ATOM 4475 C C . ASP B 1 186 ? 9.68 15.195 14.117 1 97.25 186 ASP B C 1
ATOM 4477 O O . ASP B 1 186 ? 10.453 15.992 13.586 1 97.25 186 ASP B O 1
ATOM 4481 N N . CYS B 1 187 ? 9.945 13.938 14.391 1 95.12 187 CYS B N 1
ATOM 4482 C CA . CYS B 1 187 ? 11.312 13.453 14.242 1 95.12 187 CYS B CA 1
ATOM 4483 C C . CYS B 1 187 ? 11.594 13.039 12.797 1 95.12 187 CYS B C 1
ATOM 4485 O O . CYS B 1 187 ? 12.742 12.812 12.43 1 95.12 187 CYS B O 1
ATOM 4487 N N . ASN B 1 188 ? 10.586 12.836 12 1 92.19 188 ASN B N 1
ATOM 4488 C CA . ASN B 1 188 ? 10.688 12.539 10.57 1 92.19 188 ASN B CA 1
ATOM 4489 C C . ASN B 1 188 ? 11.406 11.219 10.32 1 92.19 188 ASN B C 1
ATOM 4491 O O . ASN B 1 188 ? 12.234 11.125 9.414 1 92.19 188 ASN B O 1
ATOM 4495 N N . GLN B 1 189 ? 11.133 10.219 11.133 1 89.5 189 GLN B N 1
ATOM 4496 C CA . GLN B 1 189 ? 11.773 8.922 10.969 1 89.5 189 GLN B CA 1
ATOM 4497 C C . GLN B 1 189 ? 10.789 7.898 10.398 1 89.5 189 GLN B C 1
ATOM 4499 O O . GLN B 1 189 ? 11.188 6.793 10.023 1 89.5 189 GLN B O 1
ATOM 4504 N N . GLY B 1 190 ? 9.539 8.211 10.352 1 91.62 190 GLY B N 1
ATOM 4505 C CA . GLY B 1 190 ? 8.484 7.246 10.078 1 91.62 190 GLY B CA 1
ATOM 4506 C C . GLY B 1 190 ? 8.484 6.754 8.641 1 91.62 190 GLY B C 1
ATOM 4507 O O . GLY B 1 190 ? 8.266 5.57 8.383 1 91.62 190 GLY B O 1
ATOM 4508 N N . TRP B 1 191 ? 8.633 7.602 7.695 1 90.38 191 TRP B N 1
ATOM 4509 C CA . TRP B 1 191 ? 8.703 7.301 6.27 1 90.38 191 TRP B CA 1
ATOM 4510 C C . TRP B 1 191 ? 9.805 8.109 5.598 1 90.38 191 TRP B C 1
ATOM 4512 O O . TRP B 1 191 ? 10.367 9.031 6.199 1 90.38 191 TRP B O 1
ATOM 4522 N N . ARG B 1 192 ? 10.148 7.664 4.332 1 90.81 192 ARG B N 1
ATOM 4523 C CA . ARG B 1 192 ? 11.25 8.297 3.607 1 90.81 192 ARG B CA 1
ATOM 4524 C C . ARG B 1 192 ? 10.828 8.664 2.189 1 90.81 192 ARG B C 1
ATOM 4526 O O . ARG B 1 192 ? 10 7.98 1.581 1 90.81 192 ARG B O 1
ATOM 4533 N N . MET B 1 193 ? 11.461 9.766 1.754 1 92.12 193 MET B N 1
ATOM 4534 C CA . MET B 1 193 ? 11.367 10.039 0.324 1 92.12 193 MET B CA 1
ATOM 4535 C C . MET B 1 193 ? 12.062 8.961 -0.489 1 92.12 193 MET B C 1
ATOM 4537 O O . MET B 1 193 ? 13.008 8.328 -0.008 1 92.12 193 MET B O 1
ATOM 4541 N N . PRO B 1 194 ? 11.703 8.773 -1.762 1 93.12 194 PRO B N 1
ATOM 4542 C CA . PRO B 1 194 ? 12.266 7.688 -2.566 1 93.12 194 PRO B CA 1
ATOM 4543 C C . PRO B 1 194 ? 13.789 7.742 -2.643 1 93.12 194 PRO B C 1
ATOM 4545 O O . PRO B 1 194 ? 14.445 6.699 -2.684 1 93.12 194 PRO B O 1
ATOM 4548 N N . TRP B 1 195 ? 14.391 8.93 -2.58 1 91.94 195 TRP B N 1
ATOM 4549 C CA . TRP B 1 195 ? 15.828 9.078 -2.789 1 91.94 195 TRP B CA 1
ATOM 4550 C C . TRP B 1 195 ? 16.594 8.938 -1.475 1 91.94 195 TRP B C 1
ATOM 4552 O O . TRP B 1 195 ? 17.828 8.961 -1.458 1 91.94 195 TRP B O 1
ATOM 4562 N N . ASP B 1 196 ? 15.891 8.844 -0.329 1 90.75 196 ASP B N 1
ATOM 4563 C CA . ASP B 1 196 ? 16.531 8.781 0.979 1 90.75 196 ASP B CA 1
ATOM 4564 C C . ASP B 1 196 ? 16.734 7.332 1.426 1 90.75 196 ASP B C 1
ATOM 4566 O O . ASP B 1 196 ? 15.828 6.734 2.021 1 90.75 196 ASP B O 1
ATOM 4570 N N . THR B 1 197 ? 17.938 6.773 1.271 1 89 197 THR B N 1
ATOM 4571 C CA . THR B 1 197 ? 18.203 5.387 1.628 1 89 197 THR B CA 1
ATOM 4572 C C . THR B 1 197 ? 18.984 5.309 2.941 1 89 197 THR B C 1
ATOM 4574 O O . THR B 1 197 ? 19.625 4.301 3.223 1 89 197 THR B O 1
ATOM 4577 N N . THR B 1 198 ? 18.953 6.402 3.691 1 86.88 198 THR B N 1
ATOM 4578 C CA . THR B 1 198 ? 19.656 6.406 4.965 1 86.88 198 THR B CA 1
ATOM 4579 C C . THR B 1 198 ? 18.891 5.598 6.012 1 86.88 198 THR B C 1
ATOM 4581 O O . THR B 1 198 ? 17.688 5.402 5.891 1 86.88 198 THR B O 1
ATOM 4584 N N . LEU B 1 199 ? 19.625 5.145 7.012 1 87.06 199 LEU B N 1
ATOM 4585 C CA . LEU B 1 199 ? 19.031 4.352 8.078 1 87.06 199 LEU B CA 1
ATOM 4586 C C . LEU B 1 199 ? 18.234 5.238 9.039 1 87.06 199 LEU B C 1
ATOM 4588 O O . LEU B 1 199 ? 18.672 6.344 9.367 1 87.06 199 LEU B O 1
ATOM 4592 N N . PRO B 1 200 ? 17.125 4.758 9.531 1 90.88 200 PRO B N 1
ATOM 4593 C CA . PRO B 1 200 ? 16.391 5.477 10.578 1 90.88 200 PRO B CA 1
ATOM 4594 C C . PRO B 1 200 ? 17.047 5.336 11.953 1 90.88 200 PRO B C 1
ATOM 4596 O O . PRO B 1 200 ? 17.969 4.539 12.125 1 90.88 200 PRO B O 1
ATOM 4599 N N . TRP B 1 201 ? 16.531 6.105 12.898 1 93.25 201 TRP B N 1
ATOM 4600 C CA . TRP B 1 201 ? 16.969 5.965 14.289 1 93.25 201 TRP B CA 1
ATOM 4601 C C . TRP B 1 201 ? 16.656 4.57 14.812 1 93.25 201 TRP B C 1
ATOM 4603 O O . TRP B 1 201 ? 15.617 3.998 14.5 1 93.25 201 TRP B O 1
ATOM 4613 N N . THR B 1 202 ? 17.625 4.078 15.617 1 94.38 202 THR B N 1
ATOM 4614 C CA . THR B 1 202 ? 17.328 2.902 16.422 1 94.38 202 THR B CA 1
ATOM 4615 C C . THR B 1 202 ? 16.5 3.285 17.656 1 94.38 202 THR B C 1
ATOM 4617 O O . THR B 1 202 ? 16.328 4.473 17.953 1 94.38 202 THR B O 1
ATOM 4620 N N . PHE B 1 203 ? 16.016 2.289 18.375 1 96.75 203 PHE B N 1
ATOM 4621 C CA . PHE B 1 203 ? 15.305 2.527 19.625 1 96.75 203 PHE B CA 1
ATOM 4622 C C . PHE B 1 203 ? 16.141 3.355 20.594 1 96.75 203 PHE B C 1
ATOM 4624 O O . PHE B 1 203 ? 15.656 4.305 21.203 1 96.75 203 PHE B O 1
ATOM 4631 N N . LYS B 1 204 ? 17.391 2.994 20.719 1 96.62 204 LYS B N 1
ATOM 4632 C CA . LYS B 1 204 ? 18.25 3.664 21.688 1 96.62 204 LYS B CA 1
ATOM 4633 C C . LYS B 1 204 ? 18.531 5.105 21.266 1 96.62 204 LYS B C 1
ATOM 4635 O O . LYS B 1 204 ? 18.672 5.988 22.125 1 96.62 204 LYS B O 1
ATOM 4640 N N . ASP B 1 205 ? 18.609 5.363 19.938 1 94.19 205 ASP B N 1
ATOM 4641 C CA . ASP B 1 205 ? 18.703 6.738 19.453 1 94.19 205 ASP B CA 1
ATOM 4642 C C . ASP B 1 205 ? 17.469 7.551 19.859 1 94.19 205 ASP B C 1
ATOM 4644 O O . ASP B 1 205 ? 17.594 8.648 20.406 1 94.19 205 ASP B O 1
ATOM 4648 N N . ALA B 1 206 ? 16.344 6.98 19.578 1 97.12 206 ALA B N 1
ATOM 4649 C CA . ALA B 1 206 ? 15.078 7.656 19.844 1 97.12 206 ALA B CA 1
ATOM 4650 C C . ALA B 1 206 ? 14.906 7.902 21.344 1 97.12 206 ALA B C 1
ATOM 4652 O O . ALA B 1 206 ? 14.414 8.961 21.75 1 97.12 206 ALA B O 1
ATOM 4653 N N . LEU B 1 207 ? 15.281 6.922 22.109 1 97.94 207 LEU B N 1
ATOM 4654 C CA . LEU B 1 207 ? 15.156 7.047 23.547 1 97.94 207 LEU B CA 1
ATOM 4655 C C . LEU B 1 207 ? 16.031 8.18 24.078 1 97.94 207 LEU B C 1
ATOM 4657 O O . LEU B 1 207 ? 15.625 8.922 24.969 1 97.94 207 LEU B O 1
ATOM 4661 N N . ALA B 1 208 ? 17.234 8.289 23.578 1 96.81 208 ALA B N 1
ATOM 4662 C CA . ALA B 1 208 ? 18.125 9.375 23.984 1 96.81 208 ALA B CA 1
ATOM 4663 C C . ALA B 1 208 ? 17.5 10.734 23.688 1 96.81 208 ALA B C 1
ATOM 4665 O O . ALA B 1 208 ? 17.562 11.648 24.5 1 96.81 208 ALA B O 1
ATOM 4666 N N . VAL B 1 209 ? 16.906 10.859 22.562 1 97.25 209 VAL B N 1
ATOM 4667 C CA . VAL B 1 209 ? 16.234 12.094 22.188 1 97.25 209 VAL B CA 1
ATOM 4668 C C . VAL B 1 209 ? 15.031 12.328 23.094 1 97.25 209 VAL B C 1
ATOM 4670 O O . VAL B 1 209 ? 14.82 13.438 23.578 1 97.25 209 VAL B O 1
ATOM 4673 N N . ALA B 1 210 ? 14.289 11.297 23.328 1 98.44 210 ALA B N 1
ATOM 4674 C CA . ALA B 1 210 ? 13.086 11.391 24.156 1 98.44 210 ALA B CA 1
ATOM 4675 C C . ALA B 1 210 ? 13.422 11.93 25.547 1 98.44 210 ALA B C 1
ATOM 4677 O O . ALA B 1 210 ? 12.68 12.75 26.094 1 98.44 210 ALA B O 1
ATOM 4678 N N . ARG B 1 211 ? 14.523 11.531 26.094 1 98 211 ARG B N 1
ATOM 4679 C CA . ARG B 1 211 ? 14.93 11.977 27.422 1 98 211 ARG B CA 1
ATOM 4680 C C . ARG B 1 211 ? 15.18 13.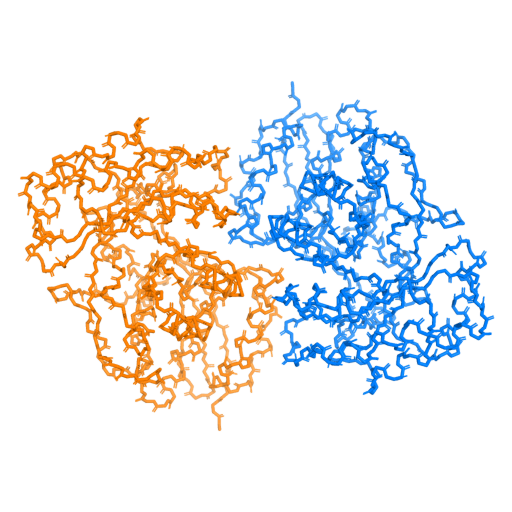477 27.453 1 98 211 ARG B C 1
ATOM 4682 O O . ARG B 1 211 ? 14.82 14.156 28.406 1 98 211 ARG B O 1
ATOM 4689 N N . GLU B 1 212 ? 15.75 13.969 26.422 1 97.81 212 GLU B N 1
ATOM 4690 C CA . GLU B 1 212 ? 15.961 15.414 26.328 1 97.81 212 GLU B CA 1
ATOM 4691 C C . GLU B 1 212 ? 14.633 16.156 26.172 1 97.81 212 GLU B C 1
ATOM 4693 O O . GLU B 1 212 ? 14.445 17.234 26.75 1 97.81 212 GLU B O 1
ATOM 4698 N N . LEU B 1 213 ? 13.758 15.586 25.422 1 98.44 213 LEU B N 1
ATOM 4699 C CA . LEU B 1 213 ? 12.461 16.219 25.172 1 98.44 213 LEU B CA 1
ATOM 4700 C C . LEU B 1 213 ? 11.633 16.25 26.453 1 98.44 213 LEU B C 1
ATOM 4702 O O . LEU B 1 213 ? 10.883 17.203 26.688 1 98.44 213 LEU B O 1
ATOM 4706 N N . GLU B 1 214 ? 11.766 15.25 27.25 1 98.06 214 GLU B N 1
ATOM 4707 C CA . GLU B 1 214 ? 11.07 15.211 28.531 1 98.06 214 GLU B CA 1
ATOM 4708 C C . GLU B 1 214 ? 11.477 16.391 29.422 1 98.06 214 GLU B C 1
ATOM 4710 O O . GLU B 1 214 ? 10.633 17.016 30.062 1 98.06 214 GLU B O 1
ATOM 4715 N N . LYS B 1 215 ? 12.727 16.688 29.438 1 97.62 215 LYS B N 1
ATOM 4716 C CA . LYS B 1 215 ? 13.242 17.781 30.25 1 97.62 215 LYS B CA 1
ATOM 4717 C C . LYS B 1 215 ? 12.633 19.109 29.828 1 97.62 215 LYS B C 1
ATOM 4719 O O . LYS B 1 215 ? 12.531 20.047 30.625 1 97.62 215 LYS B O 1
ATOM 4724 N N . LEU B 1 216 ? 12.227 19.156 28.578 1 97.94 216 LEU B N 1
ATOM 4725 C CA . LEU B 1 216 ? 11.75 20.406 28.016 1 97.94 216 LEU B CA 1
ATOM 4726 C C . LEU B 1 216 ? 10.227 20.469 28.016 1 97.94 216 LEU B C 1
ATOM 4728 O O . LEU B 1 216 ? 9.641 21.422 27.5 1 97.94 216 LEU B O 1
ATOM 4732 N N . GLY B 1 217 ? 9.586 19.469 28.5 1 97.69 217 GLY B N 1
ATOM 4733 C CA . GLY B 1 217 ? 8.133 19.453 28.609 1 97.69 217 GLY B CA 1
ATOM 4734 C C . GLY B 1 217 ? 7.449 19.344 27.25 1 97.69 217 GLY B C 1
ATOM 4735 O O . GLY B 1 217 ? 6.41 19.969 27.031 1 97.69 217 GLY B O 1
ATOM 4736 N N . ILE B 1 218 ? 7.98 18.625 26.344 1 98.38 218 ILE B N 1
ATOM 4737 C CA . ILE B 1 218 ? 7.414 18.453 25.016 1 98.38 218 ILE B CA 1
ATOM 4738 C C . ILE B 1 218 ? 6.156 17.578 25.109 1 98.38 218 ILE B C 1
ATOM 4740 O O . ILE B 1 218 ? 6.125 16.594 25.844 1 98.38 218 ILE B O 1
ATOM 4744 N N . TYR B 1 219 ? 5.156 17.938 24.359 1 98.38 219 TYR B N 1
ATOM 4745 C CA . TYR B 1 219 ? 3.834 17.328 24.484 1 98.38 219 TYR B CA 1
ATOM 4746 C C . TYR B 1 219 ? 3.779 15.992 23.766 1 98.38 219 TYR B C 1
ATOM 4748 O O . TYR B 1 219 ? 3.27 15.008 24.312 1 98.38 219 TYR B O 1
ATOM 4756 N N . TRP B 1 220 ? 4.277 15.93 22.484 1 98.56 220 TRP B N 1
ATOM 4757 C CA . TRP B 1 220 ? 4.398 14.633 21.828 1 98.56 220 TRP B CA 1
ATOM 4758 C C . TRP B 1 220 ? 5.648 14.578 20.953 1 98.56 220 TRP B C 1
ATOM 4760 O O . TRP B 1 220 ? 6.195 15.617 20.578 1 98.56 220 TRP B O 1
ATOM 4770 N N . MET B 1 221 ? 6.168 13.391 20.828 1 98.56 221 MET B N 1
ATOM 4771 C CA . MET B 1 221 ? 7.23 13 19.906 1 98.56 221 MET B CA 1
ATOM 4772 C C . MET B 1 221 ? 6.668 12.203 18.734 1 98.56 221 MET B C 1
ATOM 4774 O O . MET B 1 221 ? 6.234 11.062 18.906 1 98.56 221 MET B O 1
ATOM 4778 N N . GLU B 1 222 ? 6.703 12.875 17.594 1 98.38 222 GLU B N 1
ATOM 4779 C CA . GLU B 1 222 ? 6.066 12.281 16.438 1 98.38 222 GLU B CA 1
ATOM 4780 C C . GLU B 1 222 ? 7.074 11.5 15.594 1 98.38 222 GLU B C 1
ATOM 4782 O O . GLU B 1 222 ? 8.18 11.984 15.336 1 98.38 222 GLU B O 1
ATOM 4787 N N . GLU B 1 223 ? 6.668 10.289 15.203 1 97.06 223 GLU B N 1
ATOM 4788 C CA . GLU B 1 223 ? 7.355 9.383 14.281 1 97.06 223 GLU B CA 1
ATOM 4789 C C . GLU B 1 223 ? 8.836 9.273 14.625 1 97.06 223 GLU B C 1
ATOM 4791 O O . GLU B 1 223 ? 9.695 9.477 13.758 1 97.06 223 GLU B O 1
ATOM 4796 N N . PRO B 1 224 ? 9.156 8.844 15.797 1 97.25 224 PRO B N 1
ATOM 4797 C CA . PRO B 1 224 ? 10.547 8.703 16.25 1 97.25 224 PRO B CA 1
ATOM 4798 C C . PRO B 1 224 ? 11.234 7.48 15.648 1 97.25 224 PRO B C 1
ATOM 4800 O O . PRO B 1 224 ? 12.469 7.41 15.633 1 97.25 224 PRO B O 1
ATOM 4803 N N . LEU B 1 225 ? 10.445 6.516 15.219 1 97.06 225 LEU B N 1
ATOM 4804 C CA . LEU B 1 225 ? 10.984 5.297 14.617 1 97.06 225 LEU B CA 1
ATOM 4805 C C . LEU B 1 225 ? 10.336 5.027 13.266 1 97.06 225 LEU B C 1
ATOM 4807 O O . LEU B 1 225 ? 9.32 5.637 12.922 1 97.06 225 LEU B O 1
ATOM 4811 N N . PHE B 1 226 ? 10.945 4.094 12.531 1 94.81 226 PHE B N 1
ATOM 4812 C CA . PHE B 1 226 ? 10.469 3.713 11.203 1 94.81 226 PHE B CA 1
ATOM 4813 C C . PHE B 1 226 ? 9.07 3.1 11.289 1 94.81 226 PHE B C 1
ATOM 4815 O O . PHE B 1 226 ? 8.734 2.455 12.281 1 94.81 226 PHE B O 1
ATOM 4822 N N . ARG B 1 227 ? 8.32 3.275 10.273 1 92.56 227 ARG B N 1
ATOM 4823 C CA . ARG B 1 227 ? 6.914 2.885 10.227 1 92.56 227 ARG B CA 1
ATOM 4824 C C . ARG B 1 227 ? 6.754 1.391 10.484 1 92.56 227 ARG B C 1
ATOM 4826 O O . ARG B 1 227 ? 5.715 0.952 10.992 1 92.56 227 ARG B O 1
ATOM 4833 N N . SER B 1 228 ? 7.742 0.604 10.188 1 92.12 228 SER B N 1
ATOM 4834 C CA . SER B 1 228 ? 7.641 -0.843 10.352 1 92.12 228 SER B CA 1
ATOM 4835 C C . SER B 1 228 ? 7.852 -1.25 11.805 1 92.12 228 SER B C 1
ATOM 4837 O O . SER B 1 228 ? 7.566 -2.389 12.18 1 92.12 228 SER B O 1
ATOM 4839 N N . ASP B 1 229 ? 8.266 -0.355 12.688 1 95.31 229 ASP B N 1
ATOM 4840 C CA . ASP B 1 229 ? 8.695 -0.714 14.031 1 95.31 229 ASP B CA 1
ATOM 4841 C C . ASP B 1 229 ? 7.625 -0.374 15.062 1 95.31 229 ASP B C 1
ATOM 4843 O O . ASP B 1 229 ? 7.883 0.356 16.016 1 95.31 229 ASP B O 1
ATOM 4847 N N . ARG B 1 230 ? 6.492 -1.028 14.875 1 95.44 230 ARG B N 1
ATOM 4848 C CA . ARG B 1 230 ? 5.371 -0.837 15.789 1 95.44 230 ARG B CA 1
ATOM 4849 C C . ARG B 1 230 ? 5.746 -1.269 17.203 1 95.44 230 ARG B C 1
ATOM 4851 O O . ARG B 1 230 ? 5.398 -0.593 18.172 1 95.44 230 ARG B O 1
ATOM 4858 N N . LYS B 1 231 ? 6.465 -2.355 17.359 1 95.38 231 LYS B N 1
ATOM 4859 C CA . LYS B 1 231 ? 6.895 -2.838 18.656 1 95.38 231 LYS B CA 1
ATOM 4860 C C . LYS B 1 231 ? 7.84 -1.847 19.328 1 95.38 231 LYS B C 1
ATOM 4862 O O . LYS B 1 231 ? 7.77 -1.631 20.547 1 95.38 231 LYS B O 1
ATOM 4867 N N . GLY B 1 232 ? 8.734 -1.285 18.5 1 97.19 232 GLY B N 1
ATOM 4868 C CA . GLY B 1 232 ? 9.625 -0.262 19.016 1 97.19 232 GLY B CA 1
ATOM 4869 C C . GLY B 1 232 ? 8.891 0.984 19.484 1 97.19 232 GLY B C 1
ATOM 4870 O O . GLY B 1 232 ? 9.25 1.573 20.5 1 97.19 232 GLY B O 1
ATOM 4871 N N . MET B 1 233 ? 7.879 1.337 18.781 1 97.88 233 MET B N 1
ATOM 4872 C CA . MET B 1 233 ? 7.086 2.5 19.156 1 97.88 233 MET B CA 1
ATOM 4873 C C . MET B 1 233 ? 6.398 2.27 20.5 1 97.88 233 MET B C 1
ATOM 4875 O O . MET B 1 233 ? 6.391 3.15 21.359 1 97.88 233 MET B O 1
ATOM 4879 N N . LYS B 1 234 ? 5.816 1.123 20.641 1 97.75 234 LYS B N 1
ATOM 4880 C CA . LYS B 1 234 ? 5.188 0.779 21.922 1 97.75 234 LYS B CA 1
ATOM 4881 C C . LYS B 1 234 ? 6.203 0.809 23.062 1 97.75 234 LYS B C 1
ATOM 4883 O O . LYS B 1 234 ? 5.926 1.356 24.125 1 97.75 234 LYS B O 1
ATOM 4888 N N . ARG B 1 235 ? 7.312 0.19 22.828 1 98 235 ARG B N 1
ATOM 4889 C CA . ARG B 1 235 ? 8.383 0.156 23.812 1 98 235 ARG B CA 1
ATOM 4890 C C . ARG B 1 235 ? 8.797 1.565 24.219 1 98 235 ARG B C 1
ATOM 4892 O O . ARG B 1 235 ? 9.031 1.834 25.406 1 98 235 ARG B O 1
ATOM 4899 N N . LEU B 1 236 ? 8.891 2.436 23.203 1 98.31 236 LEU B N 1
ATOM 4900 C CA . LEU B 1 236 ? 9.273 3.818 23.469 1 98.31 236 LEU B CA 1
ATOM 4901 C C . LEU B 1 236 ? 8.195 4.531 24.281 1 98.31 236 LEU B C 1
ATOM 4903 O O . LEU B 1 236 ? 8.508 5.277 25.219 1 98.31 236 LEU B O 1
ATOM 4907 N N . SER B 1 237 ? 6.973 4.344 23.969 1 97.88 237 SER B N 1
ATOM 4908 C CA . SER B 1 237 ? 5.855 4.922 24.719 1 97.88 237 SER B CA 1
ATOM 4909 C C . SER B 1 237 ? 5.883 4.488 26.172 1 97.88 237 SER B C 1
ATOM 4911 O O . SER B 1 237 ? 5.641 5.297 27.078 1 97.88 237 SER B O 1
ATOM 4913 N N . ASP B 1 238 ? 6.211 3.275 26.438 1 97.44 238 ASP B N 1
ATOM 4914 C CA . ASP B 1 238 ? 6.266 2.727 27.781 1 97.44 238 ASP B CA 1
ATOM 4915 C C . ASP B 1 238 ? 7.461 3.279 28.562 1 97.44 238 ASP B C 1
ATOM 4917 O O . ASP B 1 238 ? 7.426 3.377 29.781 1 97.44 238 ASP B O 1
ATOM 4921 N N . ALA B 1 239 ? 8.445 3.643 27.859 1 97.81 239 ALA B N 1
ATOM 4922 C CA . ALA B 1 239 ? 9.727 3.951 28.484 1 97.81 239 ALA B CA 1
ATOM 4923 C C . ALA B 1 239 ? 9.836 5.438 28.797 1 97.81 239 ALA B C 1
ATOM 4925 O O . ALA B 1 239 ? 10.766 5.867 29.484 1 97.81 239 ALA B O 1
ATOM 4926 N N . THR B 1 240 ? 8.891 6.238 28.312 1 97.62 240 THR B N 1
ATOM 4927 C CA . THR B 1 240 ? 8.992 7.684 28.469 1 97.62 240 THR B CA 1
ATOM 4928 C C . THR B 1 240 ? 7.652 8.281 28.875 1 97.62 240 THR B C 1
ATOM 4930 O O . THR B 1 240 ? 6.605 7.656 28.688 1 97.62 240 THR B O 1
ATOM 4933 N N . ASP B 1 241 ? 7.707 9.492 29.328 1 96.25 241 ASP B N 1
ATOM 4934 C CA . ASP B 1 241 ? 6.488 10.219 29.672 1 96.25 241 ASP B CA 1
ATOM 4935 C C . ASP B 1 241 ? 5.922 10.945 28.453 1 96.25 241 ASP B C 1
ATOM 4937 O O . ASP B 1 241 ? 4.82 11.5 28.516 1 96.25 241 ASP B O 1
ATOM 4941 N N . LEU B 1 242 ? 6.609 10.898 27.375 1 97.69 242 LEU B N 1
ATOM 4942 C CA . LEU B 1 242 ? 6.18 11.578 26.156 1 97.69 242 LEU B CA 1
ATOM 4943 C C . LEU B 1 242 ? 5.059 10.797 25.469 1 97.69 242 LEU B C 1
ATOM 4945 O O . LEU B 1 242 ? 5.074 9.562 25.453 1 97.69 242 LEU B O 1
ATOM 4949 N N . ARG B 1 243 ? 4.164 11.523 24.969 1 98.38 243 ARG B N 1
ATOM 4950 C CA . ARG B 1 243 ? 3.234 10.898 24.031 1 98.38 243 ARG B CA 1
ATOM 4951 C C . ARG B 1 243 ? 3.914 10.586 22.703 1 98.38 243 ARG B C 1
ATOM 4953 O O . ARG B 1 243 ? 4.535 11.469 22.109 1 98.38 243 ARG B O 1
ATOM 4960 N N . ILE B 1 244 ? 3.826 9.367 22.281 1 98.69 244 ILE B N 1
ATOM 4961 C CA . ILE B 1 244 ? 4.34 8.977 20.969 1 98.69 244 ILE B CA 1
ATOM 4962 C C . ILE B 1 244 ? 3.234 9.086 19.922 1 98.69 244 ILE B C 1
ATOM 4964 O O . ILE B 1 244 ? 2.146 8.531 20.109 1 98.69 244 ILE B O 1
ATOM 4968 N N . ALA B 1 245 ? 3.514 9.867 18.828 1 98.5 245 ALA B N 1
ATOM 4969 C CA . ALA B 1 245 ? 2.506 10.172 17.812 1 98.5 245 ALA B CA 1
ATOM 4970 C C . ALA B 1 245 ? 2.945 9.672 16.438 1 98.5 245 ALA B C 1
ATOM 4972 O O . ALA B 1 245 ? 4.141 9.492 16.188 1 98.5 245 ALA B O 1
ATOM 4973 N N . GLY B 1 246 ? 1.943 9.383 15.594 1 98.06 246 GLY B N 1
ATOM 4974 C CA . GLY B 1 246 ? 2.336 9.016 14.242 1 98.06 246 GLY B CA 1
ATOM 4975 C C . GLY B 1 246 ? 1.205 8.398 13.438 1 98.06 246 GLY B C 1
ATOM 4976 O O . GLY B 1 246 ? 0.036 8.523 13.805 1 98.06 246 GLY B O 1
ATOM 4977 N N . GLY B 1 247 ? 1.619 7.887 12.227 1 97.25 247 GLY B N 1
ATOM 4978 C CA . GLY B 1 247 ? 0.729 7.125 11.359 1 97.25 247 GLY B CA 1
ATOM 4979 C C . GLY B 1 247 ? 0.186 7.938 10.203 1 97.25 247 GLY B C 1
ATOM 4980 O O . GLY B 1 247 ? -0.788 7.535 9.562 1 97.25 247 GLY B O 1
ATOM 4981 N N . GLU B 1 248 ? 0.698 9.031 9.82 1 96.94 248 GLU B N 1
ATOM 4982 C CA . GLU B 1 248 ? 0.11 10.023 8.922 1 96.94 248 GLU B CA 1
ATOM 4983 C C . GLU B 1 248 ? -0.111 9.445 7.527 1 96.94 248 GLU B C 1
ATOM 4985 O O . GLU B 1 248 ? -1.048 9.836 6.828 1 96.94 248 GLU B O 1
ATOM 4990 N N . MET B 1 249 ? 0.765 8.5 7.117 1 95.81 249 MET B N 1
ATOM 4991 C CA . MET B 1 249 ? 0.682 8.008 5.746 1 95.81 249 MET B CA 1
ATOM 4992 C C . MET B 1 249 ? 0.467 6.5 5.723 1 95.81 249 MET B C 1
ATOM 4994 O O . MET B 1 249 ? 0.76 5.84 4.723 1 95.81 249 MET B O 1
ATOM 4998 N N . THR B 1 250 ? -0.006 5.973 6.863 1 95.31 250 THR B N 1
ATOM 4999 C CA . THR B 1 250 ? -0.286 4.543 6.926 1 95.31 250 THR B CA 1
ATOM 5000 C C . THR B 1 250 ? -1.221 4.125 5.797 1 95.31 250 THR B C 1
ATOM 5002 O O . THR B 1 250 ? -2.246 4.766 5.559 1 95.31 250 THR B O 1
ATOM 5005 N N . ARG B 1 251 ? -0.889 3.102 5.113 1 92.5 251 ARG B N 1
ATOM 5006 C CA . ARG B 1 251 ? -1.542 2.773 3.852 1 92.5 251 ARG B CA 1
ATOM 5007 C C . ARG B 1 251 ? -2.914 2.152 4.09 1 92.5 251 ARG B C 1
ATOM 5009 O O . ARG B 1 251 ? -3.896 2.545 3.457 1 92.5 251 ARG B O 1
ATOM 5016 N N . GLU B 1 252 ? -2.932 1.133 4.969 1 93.69 252 GLU B N 1
ATOM 5017 C CA . GLU B 1 252 ? -4.184 0.411 5.18 1 93.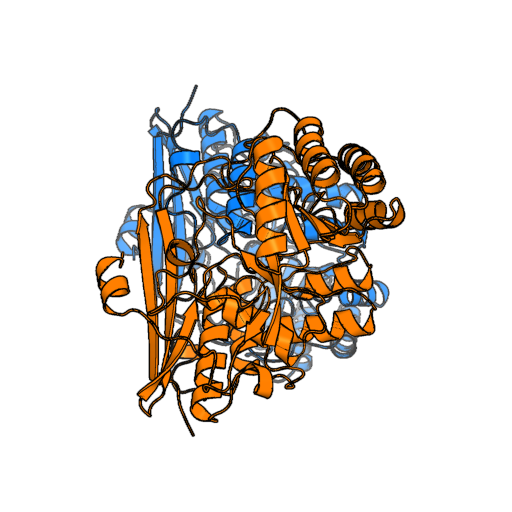69 252 GLU B CA 1
ATOM 5018 C C . GLU B 1 252 ? -4.812 0.777 6.52 1 93.69 252 GLU B C 1
ATOM 5020 O O . GLU B 1 252 ? -4.113 0.871 7.535 1 93.69 252 GLU B O 1
ATOM 5025 N N . LEU B 1 253 ? -6.09 0.9 6.504 1 93.5 253 LEU B N 1
ATOM 5026 C CA . LEU B 1 253 ? -6.824 1.314 7.695 1 93.5 253 LEU B CA 1
ATOM 5027 C C . LEU B 1 253 ? -6.688 0.279 8.805 1 93.5 253 LEU B C 1
ATOM 5029 O O . LEU B 1 253 ? -6.637 0.631 9.984 1 93.5 253 LEU B O 1
ATOM 5033 N N . TYR B 1 254 ? -6.613 -0.999 8.453 1 93.88 254 TYR B N 1
ATOM 5034 C CA . TYR B 1 254 ? -6.594 -2.037 9.477 1 93.88 254 TYR B CA 1
ATOM 5035 C C . TYR B 1 254 ? -5.297 -1.984 10.281 1 93.88 254 TYR B C 1
ATOM 5037 O O . TYR B 1 254 ? -5.227 -2.512 11.391 1 93.88 254 TYR B O 1
ATOM 5045 N N . GLU B 1 255 ? -4.289 -1.387 9.734 1 95.25 255 GLU B N 1
ATOM 5046 C CA . GLU B 1 255 ? -3.064 -1.195 10.508 1 95.25 255 GLU B CA 1
ATOM 5047 C C . GLU B 1 255 ? -3.309 -0.296 11.711 1 95.25 255 GLU B C 1
ATOM 5049 O O . GLU B 1 255 ? -2.719 -0.502 12.781 1 95.25 255 GLU B O 1
ATOM 5054 N N . PHE B 1 256 ? -4.176 0.694 11.547 1 96.31 256 PHE B N 1
ATOM 5055 C CA . PHE B 1 256 ? -4.508 1.559 12.672 1 96.31 256 PHE B CA 1
ATOM 5056 C C . PHE B 1 256 ? -5.25 0.78 13.75 1 96.31 256 PHE B C 1
ATOM 5058 O O . PHE B 1 256 ? -5.098 1.061 14.945 1 96.31 256 PHE B O 1
ATOM 5065 N N . ARG B 1 257 ? -6.016 -0.164 13.312 1 93.62 257 ARG B N 1
ATOM 5066 C CA . ARG B 1 257 ? -6.652 -1.021 14.305 1 93.62 257 ARG B CA 1
ATOM 5067 C C . ARG B 1 257 ? -5.617 -1.684 15.203 1 93.62 257 ARG B C 1
ATOM 5069 O O . ARG B 1 257 ? -5.738 -1.647 16.438 1 93.62 257 ARG B O 1
ATOM 5076 N N . ASP B 1 258 ? -4.598 -2.23 14.625 1 94.25 258 ASP B N 1
ATOM 5077 C CA . ASP B 1 258 ? -3.541 -2.881 15.398 1 94.25 258 ASP B CA 1
ATOM 5078 C C . ASP B 1 258 ? -2.793 -1.87 16.266 1 94.25 258 ASP B C 1
ATOM 5080 O O . ASP B 1 258 ? -2.494 -2.145 17.422 1 94.25 258 ASP B O 1
ATOM 5084 N N . ILE B 1 259 ? -2.508 -0.722 15.711 1 96.69 259 ILE B N 1
ATOM 5085 C CA . ILE B 1 259 ? -1.795 0.347 16.406 1 96.69 259 ILE B CA 1
ATOM 5086 C C . ILE B 1 259 ? -2.576 0.767 17.641 1 96.69 259 ILE B C 1
ATOM 5088 O O . ILE B 1 259 ? -2 0.922 18.719 1 96.69 259 ILE B O 1
ATOM 5092 N N . ILE B 1 260 ? -3.881 0.905 17.5 1 96.88 260 ILE B N 1
ATOM 5093 C CA . ILE B 1 260 ? -4.738 1.355 18.578 1 96.88 260 ILE B CA 1
ATOM 5094 C C . ILE B 1 260 ? -4.871 0.25 19.625 1 96.88 260 ILE B C 1
ATOM 5096 O O . ILE B 1 260 ? -4.723 0.5 20.828 1 96.88 260 ILE B O 1
ATOM 5100 N N . GLU B 1 261 ? -5.043 -0.984 19.172 1 94.06 261 GLU B N 1
ATOM 5101 C CA . GLU B 1 261 ? -5.211 -2.117 20.078 1 94.06 261 GLU B CA 1
ATOM 5102 C C . GLU B 1 261 ? -3.957 -2.344 20.922 1 94.06 261 GLU B C 1
ATOM 5104 O O . GLU B 1 261 ? -4.047 -2.646 22.109 1 94.06 261 GLU B O 1
ATOM 5109 N N . GLU B 1 262 ? -2.846 -2.109 20.328 1 94.31 262 GLU B N 1
ATOM 5110 C CA . GLU B 1 262 ? -1.578 -2.373 21 1 94.31 262 GLU B CA 1
ATOM 5111 C C . GLU B 1 262 ? -1.078 -1.136 21.75 1 94.31 262 GLU B C 1
ATOM 5113 O O . GLU B 1 262 ? -0.091 -1.202 22.484 1 94.31 262 GLU B O 1
ATOM 5118 N N . ARG B 1 263 ? -1.731 -0.048 21.484 1 95.06 263 ARG B N 1
ATOM 5119 C CA . ARG B 1 263 ? -1.31 1.234 22.031 1 95.06 263 ARG B CA 1
ATOM 5120 C C . ARG B 1 263 ? 0.13 1.552 21.641 1 95.06 263 ARG B C 1
ATOM 5122 O O . ARG B 1 263 ? 0.939 1.936 22.484 1 95.06 263 ARG B O 1
ATOM 5129 N N . ALA B 1 264 ? 0.386 1.266 20.391 1 96.44 264 ALA B N 1
ATOM 5130 C CA . ALA B 1 264 ? 1.723 1.557 19.891 1 96.44 264 ALA B CA 1
ATOM 5131 C C . ALA B 1 264 ? 1.966 3.062 19.812 1 96.44 264 ALA B C 1
ATOM 5133 O O . ALA B 1 264 ? 3.104 3.52 19.938 1 96.44 264 ALA B O 1
ATOM 5134 N N . PHE B 1 265 ? 0.945 3.814 19.578 1 97.81 265 PHE B N 1
ATOM 5135 C CA . PHE B 1 265 ? 0.946 5.273 19.641 1 97.81 265 PHE B CA 1
ATOM 5136 C C . PHE B 1 265 ? 0.016 5.773 20.734 1 97.81 265 PHE B C 1
ATOM 5138 O O . PHE B 1 265 ? -1.034 5.176 20.984 1 97.81 265 PHE B O 1
ATOM 5145 N N . ASP B 1 266 ? 0.414 6.836 21.312 1 98.19 266 ASP B N 1
ATOM 5146 C CA . ASP B 1 266 ? -0.472 7.574 22.219 1 98.19 266 ASP B CA 1
ATOM 5147 C C . ASP B 1 266 ? -1.371 8.531 21.438 1 98.19 266 ASP B C 1
ATOM 5149 O O . ASP B 1 266 ? -2.449 8.898 21.906 1 98.19 266 ASP B O 1
ATOM 5153 N N . VAL B 1 267 ? -0.91 8.961 20.266 1 98.19 267 VAL B N 1
ATOM 5154 C CA . VAL B 1 267 ? -1.607 9.883 19.375 1 98.19 267 VAL B CA 1
ATOM 5155 C C . VAL B 1 267 ? -1.569 9.344 17.953 1 98.19 267 VAL B C 1
ATOM 5157 O O . VAL B 1 267 ? -0.493 9.156 17.375 1 98.19 267 VAL B O 1
ATOM 5160 N N . ILE B 1 268 ? -2.756 9.039 17.359 1 98.19 268 ILE B N 1
ATOM 5161 C CA . ILE B 1 268 ? -2.783 8.641 15.953 1 98.19 268 ILE B CA 1
ATOM 5162 C C . ILE B 1 268 ? -3.135 9.844 15.086 1 98.19 268 ILE B C 1
ATOM 5164 O O . ILE B 1 268 ? -3.994 10.656 15.445 1 98.19 268 ILE B O 1
ATOM 5168 N N . GLN B 1 269 ? -2.441 9.953 13.969 1 98.31 269 GLN B N 1
ATOM 5169 C CA . GLN B 1 269 ? -2.557 11.148 13.141 1 98.31 269 GLN B CA 1
ATOM 5170 C C . GLN B 1 269 ? -2.842 10.789 11.688 1 98.31 269 GLN B C 1
ATOM 5172 O O . GLN B 1 269 ? -2.156 11.266 10.773 1 98.31 269 GLN B O 1
ATOM 5177 N N . PRO B 1 270 ? -3.916 9.969 11.406 1 97.94 270 PRO B N 1
ATOM 5178 C CA . PRO B 1 270 ? -4.246 9.688 10.008 1 97.94 270 PRO B CA 1
ATOM 5179 C C . PRO B 1 270 ? -4.652 10.945 9.234 1 97.94 270 PRO B C 1
ATOM 5181 O O . PRO B 1 270 ? -5.258 11.852 9.805 1 97.94 270 PRO B O 1
ATOM 5184 N N . ASP B 1 271 ? -4.309 11.039 7.984 1 98.44 271 ASP B N 1
ATOM 5185 C CA . ASP B 1 271 ? -4.711 12.102 7.066 1 98.44 271 ASP B CA 1
ATOM 5186 C C . ASP B 1 271 ? -5.805 11.617 6.117 1 98.44 271 ASP B C 1
ATOM 5188 O O . ASP B 1 271 ? -5.586 10.703 5.324 1 98.44 271 ASP B O 1
ATOM 5192 N N . VAL B 1 272 ? -6.941 12.289 6.062 1 98.44 272 VAL B N 1
ATOM 5193 C CA . VAL B 1 272 ? -8.07 11.812 5.27 1 98.44 272 VAL B CA 1
ATOM 5194 C C . VAL B 1 272 ? -7.699 11.805 3.791 1 98.44 272 VAL B C 1
ATOM 5196 O O . VAL B 1 272 ? -8.266 11.039 3.006 1 98.44 272 VAL B O 1
ATOM 5199 N N . ALA B 1 273 ? -6.75 12.625 3.41 1 98.25 273 ALA B N 1
ATOM 5200 C CA . ALA B 1 273 ? -6.371 12.711 2.002 1 98.25 273 ALA B CA 1
ATOM 5201 C C . ALA B 1 273 ? -5.422 11.578 1.619 1 98.25 273 ALA B C 1
ATOM 5203 O O . ALA B 1 273 ? -5.199 11.32 0.433 1 98.25 273 ALA B O 1
ATOM 5204 N N . LEU B 1 274 ? -4.859 10.812 2.625 1 97.69 274 LEU B N 1
ATOM 5205 C CA . LEU B 1 274 ? -3.779 9.875 2.332 1 97.69 274 LEU B CA 1
ATOM 5206 C C . LEU B 1 274 ? -4.109 8.484 2.863 1 97.69 274 LEU B C 1
ATOM 5208 O O . LEU B 1 274 ? -3.516 7.492 2.432 1 97.69 274 LEU B O 1
ATOM 5212 N N . VAL B 1 275 ? -4.961 8.203 3.838 1 95.19 275 VAL B N 1
ATOM 5213 C CA . VAL B 1 275 ? -5.039 6.938 4.566 1 95.19 275 VAL B CA 1
ATOM 5214 C C . VAL B 1 275 ? -6.406 6.293 4.34 1 95.19 275 VAL B C 1
ATOM 5216 O O . VAL B 1 275 ? -6.5 5.082 4.129 1 95.19 275 VAL B O 1
ATOM 5219 N N . GLY B 1 276 ? -7.527 7.016 4.066 1 97.06 276 GLY B N 1
ATOM 5220 C CA . GLY B 1 276 ? -8.82 6.348 4.004 1 97.06 276 GLY B CA 1
ATOM 5221 C C . GLY B 1 276 ? -9.977 7.309 3.805 1 97.06 276 GLY B C 1
ATOM 5222 O O . GLY B 1 276 ? -11.133 6.949 4.039 1 97.06 276 GLY B O 1
ATOM 5223 N N . GLY B 1 277 ? -9.719 8.469 3.459 1 98.56 277 GLY B N 1
ATOM 5224 C CA . GLY B 1 277 ? -10.805 9.422 3.316 1 98.56 277 GLY B CA 1
ATOM 5225 C C . GLY B 1 277 ? -11.492 9.742 4.629 1 98.56 277 GLY B C 1
ATOM 5226 O O . GLY B 1 277 ? -11.039 9.32 5.695 1 98.56 277 GLY B O 1
ATOM 5227 N N . ILE B 1 278 ? -12.492 10.531 4.496 1 98.75 278 ILE B N 1
ATOM 5228 C CA . ILE B 1 278 ? -13.328 10.836 5.656 1 98.75 278 ILE B CA 1
ATOM 5229 C C . ILE B 1 278 ? -14.039 9.57 6.125 1 98.75 278 ILE B C 1
ATOM 5231 O O . ILE B 1 278 ? -14.102 9.297 7.328 1 98.75 278 ILE B O 1
ATOM 5235 N N . THR B 1 279 ? -14.477 8.742 5.18 1 98.56 279 THR B N 1
ATOM 5236 C CA . THR B 1 279 ? -15.242 7.539 5.473 1 98.56 279 THR B CA 1
ATOM 5237 C C . THR B 1 279 ? -14.43 6.57 6.332 1 98.56 279 THR B C 1
ATOM 5239 O O . THR B 1 279 ? -14.922 6.074 7.348 1 98.56 279 THR B O 1
ATOM 5242 N N . GLY B 1 280 ? -13.242 6.328 5.961 1 98.06 280 GLY B N 1
ATOM 5243 C CA . GLY B 1 280 ? -12.406 5.418 6.727 1 98.06 280 GLY B CA 1
ATOM 5244 C C . GLY B 1 280 ? -11.914 6.016 8.031 1 98.06 280 GLY B C 1
ATOM 5245 O O . GLY B 1 280 ? -11.953 5.359 9.07 1 98.06 280 GLY B O 1
ATOM 5246 N N . CYS B 1 281 ? -11.508 7.242 8.031 1 98.06 281 CYS B N 1
ATOM 5247 C CA . CYS B 1 281 ? -10.875 7.859 9.195 1 98.06 281 CYS B CA 1
ATOM 5248 C C . CYS B 1 281 ? -11.898 8.141 10.289 1 98.06 281 CYS B C 1
ATOM 5250 O O . CYS B 1 281 ? -11.555 8.188 11.469 1 98.06 281 CYS B O 1
ATOM 5252 N N . ARG B 1 282 ? -13.164 8.305 9.922 1 97.56 282 ARG B N 1
ATOM 5253 C CA . ARG B 1 282 ? -14.172 8.484 10.961 1 97.56 282 ARG B CA 1
ATOM 5254 C C . ARG B 1 282 ? -14.258 7.25 11.859 1 97.56 282 ARG B C 1
ATOM 5256 O O . ARG B 1 282 ? -14.5 7.367 13.055 1 97.56 282 ARG B O 1
ATOM 5263 N N . ARG B 1 283 ? -14.016 6.094 11.289 1 96.5 283 ARG B N 1
ATOM 5264 C CA . ARG B 1 283 ? -13.992 4.863 12.07 1 96.5 283 ARG B CA 1
ATOM 5265 C C . ARG B 1 283 ? -12.844 4.871 13.07 1 96.5 283 ARG B C 1
ATOM 5267 O O . ARG B 1 283 ? -13 4.438 14.219 1 96.5 283 ARG B O 1
ATOM 5274 N N . LEU B 1 284 ? -11.766 5.391 12.641 1 97.31 284 LEU B N 1
ATOM 5275 C CA . LEU B 1 284 ? -10.594 5.457 13.516 1 97.31 284 LEU B CA 1
ATOM 5276 C C . LEU B 1 284 ? -10.836 6.406 14.68 1 97.31 284 LEU B C 1
ATOM 5278 O O . LEU B 1 284 ? -10.359 6.168 15.789 1 97.31 284 LEU B O 1
ATOM 5282 N N . ALA B 1 285 ? -11.539 7.512 14.375 1 96.44 285 ALA B N 1
ATOM 5283 C CA . ALA B 1 285 ? -11.852 8.461 15.445 1 96.44 285 ALA B CA 1
ATOM 5284 C C . ALA B 1 285 ? -12.617 7.785 16.578 1 96.44 285 ALA B C 1
ATOM 5286 O O . ALA B 1 285 ? -12.281 7.961 17.75 1 96.44 285 ALA B O 1
ATOM 5287 N N . TYR B 1 286 ? -13.562 6.949 16.266 1 95.25 286 TYR B N 1
ATOM 5288 C CA . TYR B 1 286 ? -14.344 6.242 17.266 1 95.25 286 TYR B CA 1
ATOM 5289 C C . TYR B 1 286 ? -13.5 5.195 17.984 1 95.25 286 TYR B C 1
ATOM 5291 O O . TYR B 1 286 ? -13.578 5.059 19.203 1 95.25 286 TYR B O 1
ATOM 5299 N N . GLN B 1 287 ? -12.734 4.484 17.219 1 95.94 287 GLN B N 1
ATOM 5300 C CA . GLN B 1 287 ? -11.883 3.451 17.812 1 95.94 287 GLN B CA 1
ATOM 5301 C C . GLN B 1 287 ? -10.891 4.051 18.797 1 95.94 287 GLN B C 1
ATOM 5303 O O . GLN B 1 287 ? -10.688 3.506 19.891 1 95.94 287 GLN B O 1
ATOM 5308 N N . ALA B 1 288 ? -10.344 5.125 18.391 1 96.62 288 ALA B N 1
ATOM 5309 C CA . ALA B 1 288 ? -9.367 5.797 19.25 1 96.62 288 ALA B CA 1
ATOM 5310 C C . ALA B 1 288 ? -10.008 6.289 20.547 1 96.62 288 ALA B C 1
ATOM 5312 O O . ALA B 1 288 ? -9.453 6.105 21.625 1 96.62 288 ALA B O 1
ATOM 5313 N N . ARG B 1 289 ? -11.141 6.875 20.469 1 94 289 ARG B N 1
ATOM 5314 C CA . ARG B 1 289 ? -11.867 7.375 21.641 1 94 289 ARG B CA 1
ATOM 5315 C C . ARG B 1 289 ? -12.141 6.25 22.641 1 94 289 ARG B C 1
ATOM 5317 O O . ARG B 1 289 ? -11.859 6.387 23.828 1 94 289 ARG B O 1
ATOM 5324 N N . GLU B 1 290 ? -12.609 5.168 22.172 1 94.38 290 GLU B N 1
ATOM 5325 C CA . GLU B 1 290 ? -12.969 4.039 23.031 1 94.38 290 GLU B CA 1
ATOM 5326 C C . GLU B 1 290 ? -11.727 3.416 23.656 1 94.38 290 GLU B C 1
ATOM 5328 O O . GLU B 1 290 ? -11.805 2.861 24.766 1 94.38 290 GLU B O 1
ATOM 5333 N N . ALA B 1 291 ? -10.633 3.568 22.984 1 95.31 291 ALA B N 1
ATOM 5334 C CA . ALA B 1 291 ? -9.391 2.967 23.469 1 95.31 291 ALA B CA 1
ATOM 5335 C C . ALA B 1 291 ? -8.609 3.945 24.344 1 95.31 291 ALA B C 1
ATOM 5337 O O . ALA B 1 291 ? -7.586 3.586 24.922 1 95.31 291 ALA B O 1
ATOM 5338 N N . GLY B 1 292 ? -9.07 5.211 24.359 1 95.19 292 GLY B N 1
ATOM 5339 C CA . GLY B 1 292 ? -8.336 6.215 25.109 1 95.19 292 GLY B CA 1
ATOM 5340 C C . GLY B 1 292 ? -7.07 6.676 24.422 1 95.19 292 GLY B C 1
ATOM 5341 O O . GLY B 1 292 ? -6.082 7.023 25.062 1 95.19 292 GLY B O 1
ATOM 5342 N N . VAL B 1 293 ? -7.016 6.559 23.125 1 96.81 293 VAL B N 1
ATOM 5343 C CA . VAL B 1 293 ? -5.934 7.039 22.281 1 96.81 293 VAL B CA 1
ATOM 5344 C C . VAL B 1 293 ? -6.32 8.383 21.656 1 96.81 293 VAL B C 1
ATOM 5346 O O . VAL B 1 293 ? -7.453 8.562 21.203 1 96.81 293 VAL B O 1
ATOM 5349 N N . MET B 1 294 ? -5.434 9.297 21.703 1 97.38 294 MET B N 1
ATOM 5350 C CA . MET B 1 294 ? -5.727 10.609 21.141 1 97.38 294 MET B CA 1
ATOM 5351 C C . MET B 1 294 ? -5.777 10.555 19.609 1 97.38 294 MET B C 1
ATOM 5353 O O . MET B 1 294 ? -4.973 9.867 18.984 1 97.38 294 MET B O 1
ATOM 5357 N N . PHE B 1 295 ? -6.742 11.234 19.109 1 97.38 295 PHE B N 1
ATOM 5358 C CA . PHE B 1 295 ? -6.934 11.352 17.672 1 97.38 295 PHE B CA 1
ATOM 5359 C C . PHE B 1 295 ? -6.766 12.797 17.219 1 97.38 295 PHE B C 1
ATOM 5361 O O . PHE B 1 295 ? -7.496 13.68 17.672 1 97.38 295 PHE B O 1
ATOM 5368 N N . THR B 1 296 ? -5.824 13.102 16.312 1 97.56 296 THR B N 1
ATOM 5369 C CA . THR B 1 296 ? -5.629 14.398 15.688 1 97.56 296 THR B CA 1
ATOM 5370 C C . THR B 1 296 ? -5.008 14.242 14.297 1 97.56 296 THR B C 1
ATOM 5372 O O . THR B 1 296 ? -3.805 14.016 14.172 1 97.56 296 THR B O 1
ATOM 5375 N N . PRO B 1 297 ? -5.66 14.523 13.242 1 97.38 297 PRO B N 1
ATOM 5376 C CA . PRO B 1 297 ? -5.199 14.211 11.883 1 97.38 297 PRO B CA 1
ATOM 5377 C C . PRO B 1 297 ? -3.984 15.039 11.469 1 97.38 297 PRO B C 1
ATOM 5379 O O . PRO B 1 297 ? -3.879 16.219 11.836 1 97.38 297 PRO B O 1
ATOM 5382 N N . HIS B 1 298 ? -3.096 14.359 10.766 1 97.94 298 HIS B N 1
ATOM 5383 C CA . HIS B 1 298 ? -2.129 15.047 9.914 1 97.94 298 HIS B CA 1
ATOM 5384 C C . HIS B 1 298 ? -2.826 15.789 8.781 1 97.94 298 HIS B C 1
ATOM 5386 O O . HIS B 1 298 ? -3.885 15.367 8.312 1 97.94 298 HIS B O 1
ATOM 5392 N N . SER B 1 299 ? -2.225 16.984 8.273 1 97.75 299 SER B N 1
ATOM 5393 C CA . SER B 1 299 ? -2.975 17.75 7.277 1 97.75 299 SER B CA 1
ATOM 5394 C C . SER B 1 299 ? -2.041 18.562 6.391 1 97.75 299 SER B C 1
ATOM 5396 O O . SER B 1 299 ? -2.295 19.75 6.137 1 97.75 299 SER B O 1
ATOM 5398 N N . TRP B 1 300 ? -0.981 18.047 5.812 1 95.5 300 TRP B N 1
ATOM 5399 C CA . TRP B 1 300 ? 0.005 18.797 5.035 1 95.5 300 TRP B CA 1
ATOM 5400 C C . TRP B 1 300 ? -0.256 18.641 3.541 1 95.5 300 TRP B C 1
ATOM 5402 O O . TRP B 1 300 ? 0.611 18.953 2.721 1 95.5 300 TRP B O 1
ATOM 5412 N N . THR B 1 301 ? -1.341 18.219 3.016 1 94.19 301 THR B N 1
ATOM 5413 C CA . THR B 1 301 ? -1.598 18.094 1.584 1 94.19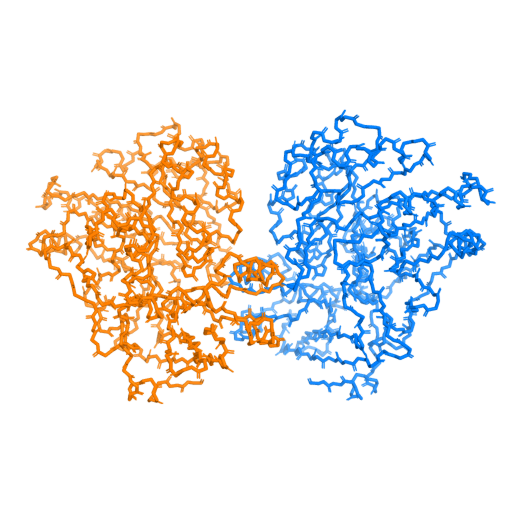 301 THR B CA 1
ATOM 5414 C C . THR B 1 301 ? -1.811 19.469 0.961 1 94.19 301 THR B C 1
ATOM 5416 O O . THR B 1 301 ? -0.926 20 0.278 1 94.19 301 THR B O 1
ATOM 5419 N N . ASN B 1 302 ? -2.877 20.234 1.07 1 97.19 302 ASN B N 1
ATOM 5420 C CA . ASN B 1 302 ? -3.203 21.625 0.75 1 97.19 302 ASN B CA 1
ATOM 5421 C C . ASN B 1 302 ? -4.438 22.094 1.514 1 97.19 302 ASN B C 1
ATOM 5423 O O . ASN B 1 302 ? -4.918 21.406 2.414 1 97.19 302 ASN B O 1
ATOM 5427 N N . GLY B 1 303 ? -4.879 23.297 1.19 1 98.12 303 GLY B N 1
ATOM 5428 C CA . GLY B 1 303 ? -5.988 23.875 1.936 1 98.12 303 GLY B CA 1
ATOM 5429 C C . GLY B 1 303 ? -7.242 23.016 1.884 1 98.12 303 GLY B C 1
ATOM 5430 O O . GLY B 1 303 ? -8.016 22.984 2.842 1 98.12 303 GLY B O 1
ATOM 5431 N N . ILE B 1 304 ? -7.469 22.344 0.811 1 98.56 304 ILE B N 1
ATOM 5432 C CA . ILE B 1 304 ? -8.633 21.469 0.669 1 98.56 304 ILE B CA 1
ATOM 5433 C C . ILE B 1 304 ? -8.492 20.281 1.604 1 98.56 304 ILE B C 1
ATOM 5435 O O . ILE B 1 304 ? -9.461 19.875 2.264 1 98.56 304 ILE B O 1
ATOM 5439 N N . GLY B 1 305 ? -7.262 19.734 1.677 1 98.38 305 GLY B N 1
ATOM 5440 C CA . GLY B 1 305 ? -7.004 18.672 2.635 1 98.38 305 GLY B CA 1
ATOM 5441 C C . GLY B 1 305 ? -7.148 19.125 4.078 1 98.38 305 GLY B C 1
ATOM 5442 O O . GLY B 1 305 ? -7.68 18.375 4.91 1 98.38 305 GLY B O 1
ATOM 5443 N N . VAL B 1 306 ? -6.684 20.297 4.383 1 98.5 306 VAL B N 1
ATOM 5444 C CA . VAL B 1 306 ? -6.852 20.844 5.723 1 98.5 306 VAL B CA 1
ATOM 5445 C C . VAL B 1 306 ? -8.336 20.922 6.066 1 98.5 306 VAL B C 1
ATOM 5447 O O . VAL B 1 306 ? -8.758 20.5 7.145 1 98.5 306 VAL B O 1
ATOM 5450 N N . LEU B 1 307 ? -9.094 21.438 5.16 1 98.31 307 LEU B N 1
ATOM 5451 C CA . LEU B 1 307 ? -10.531 21.609 5.379 1 98.31 307 LEU B CA 1
ATOM 5452 C C . LEU B 1 307 ? -11.203 20.25 5.609 1 98.31 307 LEU B C 1
ATOM 5454 O O . LEU B 1 307 ? -12.047 20.125 6.5 1 98.31 307 LEU B O 1
ATOM 5458 N N . ALA B 1 308 ? -10.867 19.297 4.805 1 98.75 308 ALA B N 1
ATOM 5459 C CA . ALA B 1 308 ? -11.461 17.969 4.953 1 98.75 308 ALA B CA 1
ATOM 5460 C C . ALA B 1 308 ? -11.141 17.375 6.32 1 98.75 308 ALA B C 1
ATOM 5462 O O . ALA B 1 308 ? -12.023 16.828 6.984 1 98.75 308 ALA B O 1
ATOM 5463 N N . ASN B 1 309 ? -9.922 17.484 6.75 1 98.75 309 ASN B N 1
ATOM 5464 C CA . ASN B 1 309 ? -9.539 17 8.078 1 98.75 309 ASN B CA 1
ATOM 5465 C C . ASN B 1 309 ? -10.227 17.797 9.18 1 98.75 309 ASN B C 1
ATOM 5467 O O . ASN B 1 309 ? -10.57 17.25 10.227 1 98.75 309 ASN B O 1
ATOM 5471 N N . ALA B 1 310 ? -10.398 19.062 8.945 1 98.56 310 ALA B N 1
ATOM 5472 C CA . ALA B 1 310 ? -11.086 19.906 9.922 1 98.56 310 ALA B CA 1
ATOM 5473 C C . ALA B 1 310 ? -12.539 19.484 10.086 1 98.56 310 ALA B C 1
ATOM 5475 O O . ALA B 1 310 ? -13.062 19.438 11.203 1 98.56 310 ALA B O 1
ATOM 5476 N N . HIS B 1 311 ? -13.18 19.188 8.961 1 98.62 311 HIS B N 1
ATOM 5477 C CA . HIS B 1 311 ? -14.57 18.734 9.031 1 98.62 311 HIS B CA 1
ATOM 5478 C C . HIS B 1 311 ? -14.688 17.422 9.797 1 98.62 311 HIS B C 1
ATOM 5480 O O . HIS B 1 311 ? -15.594 17.25 10.609 1 98.62 311 HIS B O 1
ATOM 5486 N N . LEU B 1 312 ? -13.773 16.531 9.531 1 98.44 312 LEU B N 1
ATOM 5487 C CA . LEU B 1 312 ? -13.773 15.281 10.281 1 98.44 312 LEU B CA 1
ATOM 5488 C C . LEU B 1 312 ? -13.578 15.539 11.773 1 98.44 312 LEU B C 1
ATOM 5490 O O . LEU B 1 312 ? -14.297 14.992 12.602 1 98.44 312 LEU B O 1
ATOM 5494 N N . THR B 1 313 ? -12.602 16.375 12.102 1 98.12 313 THR B N 1
ATOM 5495 C CA . THR B 1 313 ? -12.258 16.672 13.492 1 98.12 313 THR B CA 1
ATOM 5496 C C . THR B 1 313 ? -13.43 17.344 14.203 1 98.12 313 THR B C 1
ATOM 5498 O O . THR B 1 313 ? -13.797 16.938 15.312 1 98.12 313 THR B O 1
ATOM 5501 N N . ALA B 1 314 ? -14.031 18.281 13.555 1 97.44 314 ALA B N 1
ATOM 5502 C CA . ALA B 1 314 ? -15.156 19.016 14.125 1 97.44 314 ALA B CA 1
ATOM 5503 C C . ALA B 1 314 ? -16.375 18.109 14.266 1 97.44 314 ALA B C 1
ATOM 5505 O O . ALA B 1 314 ? -17.172 18.266 15.203 1 97.44 314 ALA B O 1
ATOM 5506 N N . GLY B 1 315 ? -16.516 17.25 13.328 1 96.88 315 GLY B N 1
ATOM 5507 C CA . GLY B 1 315 ? -17.703 16.391 13.312 1 96.88 315 GLY B CA 1
ATOM 5508 C C . GLY B 1 315 ? -17.656 15.289 14.352 1 96.88 315 GLY B C 1
ATOM 5509 O O . GLY B 1 315 ? -18.594 15.125 15.133 1 96.88 315 GLY B O 1
ATOM 5510 N N . VAL B 1 316 ? -16.562 14.617 14.312 1 93.38 316 VAL B N 1
ATOM 5511 C CA . VAL B 1 316 ? -16.547 13.422 15.156 1 93.38 316 VAL B CA 1
ATOM 5512 C C . VAL B 1 316 ? -15.258 13.383 15.969 1 93.38 316 VAL B C 1
ATOM 5514 O O . VAL B 1 316 ? -15.164 12.648 16.953 1 93.38 316 VAL B O 1
ATOM 5517 N N . GLY B 1 317 ? -14.398 14.234 15.531 1 82.12 317 GLY B N 1
ATOM 5518 C CA . GLY B 1 317 ? -13.117 14.156 16.203 1 82.12 317 GLY B CA 1
ATOM 5519 C C . GLY B 1 317 ? -13.094 14.883 17.531 1 82.12 317 GLY B C 1
ATOM 5520 O O . GLY B 1 317 ? -13.914 15.773 17.766 1 82.12 317 GLY B O 1
ATOM 5521 N N . ASP B 1 318 ? -12.523 14.484 18.609 1 81.69 318 ASP B N 1
ATOM 5522 C CA . ASP B 1 318 ? -12.273 15.117 19.891 1 81.69 318 ASP B CA 1
ATOM 5523 C C . ASP B 1 318 ? -10.789 15.414 20.078 1 81.69 318 ASP B C 1
ATOM 5525 O O . ASP B 1 318 ? -10.188 15.023 21.078 1 81.69 318 ASP B O 1
ATOM 5529 N N . ALA B 1 319 ? -10.336 16.188 19.031 1 92 319 ALA B N 1
ATOM 5530 C CA . ALA B 1 319 ? -8.906 16.5 19.078 1 92 319 ALA B CA 1
ATOM 5531 C C . ALA B 1 319 ? -8.656 17.797 19.844 1 92 319 ALA B C 1
ATOM 5533 O O . ALA B 1 319 ? -9.422 18.75 19.734 1 92 319 ALA B O 1
ATOM 5534 N N . PRO B 1 320 ? -7.625 17.844 20.609 1 92.75 320 PRO B N 1
ATOM 5535 C CA . PRO B 1 320 ? -7.312 19.125 21.25 1 92.75 320 PRO B CA 1
ATOM 5536 C C . PRO B 1 320 ? -6.984 20.234 20.25 1 92.75 320 PRO B C 1
ATOM 5538 O O . PRO B 1 320 ? -7.402 21.375 20.438 1 92.75 320 PRO B O 1
ATOM 5541 N N . TRP B 1 321 ? -6.281 19.922 19.25 1 95.81 321 TRP B N 1
ATOM 5542 C CA . TRP B 1 321 ? -5.984 20.828 18.156 1 95.81 321 TRP B CA 1
ATOM 5543 C C . TRP B 1 321 ? -5.707 20.047 16.875 1 95.81 321 TRP B C 1
ATOM 5545 O O . TRP B 1 321 ? -5.25 18.891 16.922 1 95.81 321 TRP B O 1
ATOM 5555 N N . LEU B 1 322 ? -6.02 20.656 15.75 1 97.94 322 LEU B N 1
ATOM 5556 C CA . LEU B 1 322 ? -5.734 20.125 14.414 1 97.94 322 LEU B CA 1
ATOM 5557 C C . LEU B 1 322 ? -4.477 20.766 13.836 1 97.94 322 LEU B C 1
ATOM 5559 O O . LEU B 1 322 ? -4.227 21.953 14.047 1 97.94 322 LEU B O 1
ATOM 5563 N N . GLU B 1 323 ? -3.803 19.969 13.117 1 98.69 323 GLU B N 1
ATOM 5564 C CA . GLU B 1 323 ? -2.598 20.453 12.453 1 98.69 323 GLU B CA 1
ATOM 5565 C C . GLU B 1 323 ? -2.932 21.531 11.414 1 98.69 323 GLU B C 1
ATOM 5567 O O . GLU B 1 323 ? -3.828 21.328 10.586 1 98.69 323 GLU B O 1
ATOM 5572 N N . TYR B 1 324 ? -2.256 22.625 11.492 1 98.62 324 TYR B N 1
ATOM 5573 C CA . TYR B 1 324 ? -2.355 23.703 10.531 1 98.62 324 TYR B CA 1
ATOM 5574 C C . TYR B 1 324 ? -0.988 24.047 9.945 1 98.62 324 TYR B C 1
ATOM 5576 O O . TYR B 1 324 ? -0.192 24.75 10.57 1 98.62 324 TYR B O 1
ATOM 5584 N N . PRO B 1 325 ? -0.7 23.5 8.703 1 98.25 325 PRO B N 1
ATOM 5585 C CA . PRO B 1 325 ? 0.589 23.844 8.102 1 98.25 325 PRO B CA 1
ATOM 5586 C C . PRO B 1 325 ? 0.762 25.344 7.895 1 98.25 325 PRO B C 1
ATOM 5588 O O . PRO B 1 325 ? 0.056 25.938 7.078 1 98.25 325 PRO B O 1
ATOM 5591 N N . TYR B 1 326 ? 1.575 25.906 8.609 1 96.75 326 TYR B N 1
ATOM 5592 C CA . TYR B 1 326 ? 1.745 27.359 8.727 1 96.75 326 TYR B CA 1
ATOM 5593 C C . TYR B 1 326 ? 3.164 27.703 9.164 1 96.75 326 TYR B C 1
ATOM 5595 O O . TYR B 1 326 ? 3.482 27.672 10.352 1 96.75 326 TYR B O 1
ATOM 5603 N N . ASP B 1 327 ? 3.936 28.047 8.188 1 96.25 327 ASP B N 1
ATOM 5604 C CA . ASP B 1 327 ? 5.352 28.297 8.422 1 96.25 327 ASP B CA 1
ATOM 5605 C C . ASP B 1 327 ? 5.844 29.484 7.59 1 96.25 327 ASP B C 1
ATOM 5607 O O . ASP B 1 327 ? 6.785 29.344 6.809 1 96.25 327 ASP B O 1
ATOM 5611 N N . ASN B 1 328 ? 5.355 30.594 7.875 1 92.81 328 ASN B N 1
ATOM 5612 C CA . ASN B 1 328 ? 5.699 31.797 7.129 1 92.81 328 ASN B CA 1
ATOM 5613 C C . ASN B 1 328 ? 7.141 32.219 7.387 1 92.81 328 ASN B C 1
ATOM 5615 O O . ASN B 1 328 ? 7.625 32.156 8.516 1 92.81 328 ASN B O 1
ATOM 5619 N N . PRO B 1 329 ? 7.824 32.719 6.438 1 93.12 329 PRO B N 1
ATOM 5620 C CA . PRO B 1 329 ? 7.309 32.969 5.09 1 93.12 329 PRO B CA 1
ATOM 5621 C C . PRO B 1 329 ? 7.5 31.75 4.168 1 93.12 329 PRO B C 1
ATOM 5623 O O . PRO B 1 329 ? 7.035 31.766 3.023 1 93.12 329 PRO B O 1
ATOM 5626 N N . GLU B 1 330 ? 8.195 30.75 4.605 1 93.88 330 GLU B N 1
ATOM 5627 C CA . GLU B 1 330 ? 8.609 29.641 3.738 1 93.88 330 GLU B CA 1
ATOM 5628 C C . GLU B 1 330 ? 7.398 28.859 3.227 1 93.88 330 GLU B C 1
ATOM 5630 O O . GLU B 1 330 ? 7.387 28.422 2.078 1 93.88 330 GLU B O 1
ATOM 5635 N N . TRP B 1 331 ? 6.449 28.719 4.039 1 96.25 331 TRP B N 1
ATOM 5636 C CA . TRP B 1 331 ? 5.219 28.031 3.674 1 96.25 331 TRP B CA 1
ATOM 5637 C C . TRP B 1 331 ? 3.994 28.828 4.102 1 96.25 331 TRP B C 1
ATOM 5639 O O . TRP B 1 331 ? 3.412 28.562 5.156 1 96.25 331 TRP B O 1
ATOM 5649 N N . SER B 1 332 ? 3.523 29.641 3.209 1 95 332 SER B N 1
ATOM 5650 C CA . SER B 1 332 ? 2.42 30.562 3.473 1 95 332 SER B CA 1
ATOM 5651 C C . SER B 1 332 ? 1.08 29.922 3.098 1 95 332 SER B C 1
ATOM 5653 O O . SER B 1 332 ? 1.035 28.953 2.344 1 95 332 SER B O 1
ATOM 5655 N N . GLU B 1 333 ? 0.054 30.547 3.607 1 96.38 333 GLU B N 1
ATOM 5656 C CA . GLU B 1 333 ? -1.294 30.125 3.244 1 96.38 333 GLU B CA 1
ATOM 5657 C C . GLU B 1 333 ? -1.532 30.266 1.745 1 96.38 333 GLU B C 1
ATOM 5659 O O . GLU B 1 333 ? -2.215 29.438 1.138 1 96.38 333 GLU B O 1
ATOM 5664 N N . ALA B 1 334 ? -0.933 31.25 1.151 1 95.75 334 ALA B N 1
ATOM 5665 C CA . ALA B 1 334 ? -1.09 31.484 -0.281 1 95.75 334 ALA B CA 1
ATOM 5666 C C . ALA B 1 334 ? -0.461 30.359 -1.094 1 95.75 334 ALA B C 1
ATOM 5668 O O . ALA B 1 334 ? -1.027 29.922 -2.096 1 95.75 334 ALA B O 1
ATOM 5669 N N . ARG B 1 335 ? 0.716 29.922 -0.656 1 97.06 335 ARG B N 1
ATOM 5670 C CA . ARG B 1 335 ? 1.37 28.797 -1.317 1 97.06 335 ARG B CA 1
ATOM 5671 C C . ARG B 1 335 ? 0.572 27.5 -1.127 1 97.06 335 ARG B C 1
ATOM 5673 O O . ARG B 1 335 ? 0.283 26.797 -2.096 1 97.06 335 ARG B O 1
ATOM 5680 N N . ARG B 1 336 ? 0.159 27.281 0.061 1 97.56 336 ARG B N 1
ATOM 5681 C CA . ARG B 1 336 ? -0.522 26.062 0.461 1 97.56 336 ARG B CA 1
ATOM 5682 C C . ARG B 1 336 ? -1.856 25.906 -0.263 1 97.56 336 ARG B C 1
ATOM 5684 O O . ARG B 1 336 ? -2.203 24.812 -0.72 1 97.56 336 ARG B O 1
ATOM 5691 N N . ASP B 1 337 ? -2.57 27.078 -0.429 1 98.44 337 ASP B N 1
ATOM 5692 C CA . ASP B 1 337 ? -3.975 27.016 -0.825 1 98.44 337 ASP B CA 1
ATOM 5693 C C . ASP B 1 337 ? -4.172 27.609 -2.223 1 98.44 337 ASP B C 1
ATOM 5695 O O . ASP B 1 337 ? -5.262 28.078 -2.553 1 98.44 337 ASP B O 1
ATOM 5699 N N . TYR B 1 338 ? -3.139 27.5 -3.07 1 98.19 338 TYR B N 1
ATOM 5700 C CA . TYR B 1 338 ? -3.162 28.172 -4.363 1 98.19 338 TYR B CA 1
ATOM 5701 C C . TYR B 1 338 ? -4.305 27.656 -5.23 1 98.19 338 TYR B C 1
ATOM 5703 O O . TYR B 1 338 ? -4.816 28.375 -6.09 1 98.19 338 TYR B O 1
ATOM 5711 N N . PRO B 1 339 ? -4.809 26.422 -5.051 1 98.44 339 PRO B N 1
ATOM 5712 C CA . PRO B 1 339 ? -5.945 25.984 -5.863 1 98.44 339 PRO B CA 1
ATOM 5713 C C . PRO B 1 339 ? -7.254 26.672 -5.469 1 98.44 339 PRO B C 1
ATOM 5715 O O . PRO B 1 339 ? -8.242 26.578 -6.199 1 98.44 339 PRO B O 1
ATOM 5718 N N . MET B 1 340 ? -7.312 27.297 -4.352 1 98.62 340 MET B N 1
ATOM 5719 C CA . MET B 1 340 ? -8.547 27.844 -3.809 1 98.62 340 MET B CA 1
ATOM 5720 C C . MET B 1 340 ? -8.672 29.328 -4.133 1 98.62 340 MET B C 1
ATOM 5722 O O . MET B 1 340 ? -7.66 30.016 -4.316 1 98.62 340 MET B O 1
ATOM 5726 N N . ALA B 1 341 ? -9.922 29.828 -4.164 1 98.31 341 ALA B N 1
ATOM 5727 C CA . ALA B 1 341 ? -10.195 31.234 -4.465 1 98.31 341 ALA B CA 1
ATOM 5728 C C . ALA B 1 341 ? -9.656 32.125 -3.363 1 98.31 341 ALA B C 1
ATOM 5730 O O . ALA B 1 341 ? -9.25 33.281 -3.631 1 98.31 341 ALA B O 1
ATOM 5731 N N . ALA B 1 342 ? -9.703 31.688 -2.145 1 96.81 342 ALA B N 1
ATOM 5732 C CA . ALA B 1 342 ? -9.109 32.344 -0.989 1 96.81 342 ALA B CA 1
ATOM 5733 C C . ALA B 1 342 ? -8.453 31.344 -0.052 1 96.81 342 ALA B C 1
ATOM 5735 O O . ALA B 1 342 ? -8.992 30.266 0.179 1 96.81 342 ALA B O 1
ATOM 5736 N N . PRO B 1 343 ? -7.293 31.734 0.412 1 97.5 343 PRO B N 1
ATOM 5737 C CA . PRO B 1 343 ? -6.66 30.812 1.356 1 97.5 343 PRO B CA 1
ATOM 5738 C C . PRO B 1 343 ? -7.426 30.703 2.674 1 97.5 343 PRO B C 1
ATOM 5740 O O . PRO B 1 343 ? -8.148 31.625 3.053 1 97.5 343 PRO B O 1
ATOM 5743 N N . LEU B 1 344 ? -7.277 29.594 3.328 1 97.56 344 LEU B N 1
ATOM 5744 C CA . LEU B 1 344 ? -7.777 29.453 4.691 1 97.56 344 LEU B CA 1
ATOM 5745 C C . LEU B 1 344 ? -7.098 30.438 5.625 1 97.56 344 LEU B C 1
ATOM 5747 O O . LEU B 1 344 ? -5.898 30.703 5.496 1 97.56 344 LEU B O 1
ATOM 5751 N N . LYS B 1 345 ? -7.867 30.984 6.484 1 96.81 345 LYS B N 1
ATOM 5752 C CA . LYS B 1 345 ? -7.344 31.875 7.512 1 96.81 345 LYS B CA 1
ATOM 5753 C C . LYS B 1 345 ? -7.797 31.453 8.906 1 96.81 345 LYS B C 1
ATOM 5755 O O . LYS B 1 345 ? -8.953 31.062 9.094 1 96.81 345 LYS B O 1
ATOM 5760 N N . HIS B 1 346 ? -6.859 31.438 9.773 1 97.69 346 HIS B N 1
ATOM 5761 C CA . HIS B 1 346 ? -7.242 31.172 11.156 1 97.69 346 HIS B CA 1
ATOM 5762 C C . HIS B 1 346 ? -7.586 32.469 11.883 1 97.69 346 HIS B C 1
ATOM 5764 O O . HIS B 1 346 ? -7.16 33.562 11.469 1 97.69 346 HIS B O 1
ATOM 5770 N N . ASN B 1 347 ? -8.438 32.375 12.844 1 97.81 347 ASN B N 1
ATOM 5771 C CA . ASN B 1 347 ? -8.734 33.469 13.773 1 97.81 347 ASN B CA 1
ATOM 5772 C C . ASN B 1 347 ? -8.266 33.125 15.188 1 97.81 347 ASN B C 1
ATOM 5774 O O . ASN B 1 347 ? -8.984 32.469 15.945 1 97.81 347 ASN B O 1
ATOM 5778 N N . ARG B 1 348 ? -7.113 33.719 15.539 1 98.12 348 ARG B N 1
ATOM 5779 C CA . ARG B 1 348 ? -6.504 33.5 16.844 1 98.12 348 ARG B CA 1
ATOM 5780 C C . ARG B 1 348 ? -6.379 32 17.156 1 98.12 348 ARG B C 1
ATOM 5782 O O . ARG B 1 348 ? -6.781 31.562 18.219 1 98.12 348 ARG B O 1
ATOM 5789 N N . GLY B 1 349 ? -5.992 31.297 16.141 1 98.06 349 GLY B N 1
ATOM 5790 C CA . GLY B 1 349 ? -5.711 29.891 16.312 1 98.06 349 GLY B CA 1
ATOM 5791 C C . GLY B 1 349 ? -6.938 29.016 16.141 1 98.06 349 GLY B C 1
ATOM 5792 O O . GLY B 1 349 ? -6.918 27.828 16.484 1 98.06 349 GLY B O 1
ATOM 5793 N N . TRP B 1 350 ? -8.023 29.547 15.656 1 98.38 350 TRP B N 1
ATOM 5794 C CA . TRP B 1 350 ? -9.234 28.781 15.375 1 98.38 350 TRP B CA 1
ATOM 5795 C C . TRP B 1 350 ? -9.562 28.812 13.883 1 98.38 350 TRP B C 1
ATOM 5797 O O . TRP B 1 350 ? -9.352 29.828 13.219 1 98.38 350 TRP B O 1
ATOM 5807 N N . LEU B 1 351 ? -10.023 27.688 13.383 1 98.12 351 LEU B N 1
ATOM 5808 C CA . LEU B 1 351 ? -10.594 27.625 12.039 1 98.12 351 LEU B CA 1
ATOM 5809 C C . LEU B 1 351 ? -12.102 27.453 12.094 1 98.12 351 LEU B C 1
ATOM 5811 O O . LEU B 1 351 ? -12.594 26.438 12.602 1 98.12 351 LEU B O 1
ATOM 5815 N N . ASP B 1 352 ? -12.812 28.422 11.633 1 98.06 352 ASP B N 1
ATOM 5816 C CA . ASP B 1 352 ? -14.273 28.344 11.539 1 98.06 352 ASP B CA 1
ATOM 5817 C C . ASP B 1 352 ? -14.703 27.688 10.234 1 98.06 352 ASP B C 1
ATOM 5819 O O . ASP B 1 352 ? -14.242 28.062 9.156 1 98.06 352 ASP B O 1
ATOM 5823 N N . LEU B 1 353 ? -15.539 26.719 10.289 1 97.81 353 LEU B N 1
ATOM 5824 C CA . LEU B 1 353 ? -15.898 25.938 9.109 1 97.81 353 LEU B CA 1
ATOM 5825 C C . LEU B 1 353 ? -17.188 26.453 8.492 1 97.81 353 LEU B C 1
ATOM 5827 O O . LEU B 1 353 ? -17.5 26.141 7.332 1 97.81 353 LEU B O 1
ATOM 5831 N N . GLY B 1 354 ? -17.938 27.203 9.266 1 95.69 354 GLY B N 1
ATOM 5832 C CA . GLY B 1 354 ? -19.172 27.781 8.758 1 95.69 354 GLY B CA 1
ATOM 5833 C C . GLY B 1 354 ? -20.25 26.734 8.492 1 95.69 354 GLY B C 1
ATOM 5834 O O . GLY B 1 354 ? -20.172 25.609 8.992 1 95.69 354 GLY B O 1
ATOM 5835 N N . GLU B 1 355 ? -21.297 27.188 7.645 1 97 355 GLU B N 1
ATOM 5836 C CA . GLU B 1 355 ? -22.453 26.312 7.418 1 97 355 GLU B CA 1
ATOM 5837 C C . GLU B 1 355 ? -22.672 26.062 5.93 1 97 355 GLU B C 1
ATOM 5839 O O . GLU B 1 355 ? -23.688 25.5 5.531 1 97 355 GLU B O 1
ATOM 5844 N N . ALA B 1 356 ? -21.672 26.484 5.137 1 97.44 356 ALA B N 1
ATOM 5845 C CA . ALA B 1 356 ? -21.781 26.219 3.709 1 97.44 356 ALA B CA 1
ATOM 5846 C C . ALA B 1 356 ? -21.891 24.719 3.443 1 97.44 356 ALA B C 1
ATOM 5848 O O . ALA B 1 356 ? -21.203 23.922 4.086 1 97.44 356 ALA B O 1
ATOM 5849 N N . PRO B 1 357 ? -22.797 24.328 2.512 1 98.44 357 PRO B N 1
ATOM 5850 C CA . PRO B 1 357 ? -22.922 22.891 2.203 1 98.44 357 PRO B CA 1
ATOM 5851 C C . PRO B 1 357 ? -21.625 22.281 1.708 1 98.44 357 PRO B C 1
ATOM 5853 O O . PRO B 1 357 ? -20.875 22.922 0.964 1 98.44 357 PRO B O 1
ATOM 5856 N N . GLY B 1 358 ? -21.406 21.016 2.105 1 98.75 358 GLY B N 1
ATOM 5857 C CA . GLY B 1 358 ? -20.188 20.344 1.711 1 98.75 358 GLY B CA 1
ATOM 5858 C C . GLY B 1 358 ? -18.969 20.766 2.518 1 98.75 358 GLY B C 1
ATOM 5859 O O . GLY B 1 358 ? -19.078 21 3.723 1 98.75 358 GLY B O 1
ATOM 5860 N N . LEU B 1 359 ? -17.828 20.781 1.886 1 98.69 359 LEU B N 1
ATOM 5861 C CA . LEU B 1 359 ? -16.578 21.125 2.553 1 98.69 359 LEU B CA 1
ATOM 5862 C C . LEU B 1 359 ? -16.328 22.625 2.498 1 98.69 359 LEU B C 1
ATOM 5864 O O . LEU B 1 359 ? -15.359 23.109 3.09 1 98.69 359 LEU B O 1
ATOM 5868 N N . GLY B 1 360 ? -17.094 23.328 1.79 1 97.69 360 GLY B N 1
ATOM 5869 C CA . GLY B 1 360 ? -16.953 24.766 1.69 1 97.69 360 GLY B CA 1
ATOM 5870 C C . GLY B 1 360 ? -15.82 25.188 0.774 1 97.69 360 GLY B C 1
ATOM 5871 O O . GLY B 1 360 ? -15.297 26.312 0.895 1 97.69 360 GLY B O 1
ATOM 5872 N N . VAL B 1 361 ? -15.43 24.359 -0.139 1 97.44 361 VAL B N 1
ATOM 5873 C CA . VAL B 1 361 ? -14.305 24.625 -1.036 1 97.44 361 VAL B CA 1
ATOM 5874 C C . VAL B 1 361 ? -14.773 25.469 -2.215 1 97.44 361 VAL B C 1
ATOM 5876 O O . VAL B 1 361 ? -15.789 25.172 -2.84 1 97.44 361 VAL B O 1
ATOM 5879 N N . VAL B 1 362 ? -14.125 26.516 -2.488 1 97.94 362 VAL B N 1
ATOM 5880 C CA . VAL B 1 362 ? -14.289 27.297 -3.713 1 97.94 362 VAL B CA 1
ATOM 5881 C C . VAL B 1 362 ? -12.953 27.391 -4.453 1 97.94 362 VAL B C 1
ATOM 5883 O O . VAL B 1 362 ? -11.969 27.891 -3.91 1 97.94 362 VAL B O 1
ATOM 5886 N N . LEU B 1 363 ? -12.953 26.938 -5.684 1 98.75 363 LEU B N 1
ATOM 5887 C CA . LEU B 1 363 ? -11.719 26.844 -6.457 1 98.75 363 LEU B CA 1
ATOM 5888 C C . LEU B 1 363 ? -11.43 28.156 -7.176 1 98.75 363 LEU B C 1
ATOM 5890 O O . LEU B 1 363 ? -12.352 28.891 -7.516 1 98.75 363 LEU B O 1
ATOM 5894 N N . ASP B 1 364 ? -10.164 28.453 -7.32 1 98.75 364 ASP B N 1
ATOM 5895 C CA . ASP B 1 364 ? -9.727 29.516 -8.227 1 98.75 364 ASP B CA 1
ATOM 5896 C C . ASP B 1 364 ? -9.531 28.984 -9.641 1 98.75 364 ASP B C 1
ATOM 5898 O O . ASP B 1 364 ? -8.414 28.609 -10.023 1 98.75 364 ASP B O 1
ATOM 5902 N N . GLU B 1 365 ? -10.547 29.125 -10.414 1 98.56 365 GLU B N 1
ATOM 5903 C CA . GLU B 1 365 ? -10.555 28.5 -11.727 1 98.56 365 GLU B CA 1
ATOM 5904 C C . GLU B 1 365 ? -9.5 29.109 -12.641 1 98.56 365 GLU B C 1
ATOM 5906 O O . GLU B 1 365 ? -8.883 28.406 -13.445 1 98.56 365 GLU B O 1
ATOM 5911 N N . ASP B 1 366 ? -9.281 30.375 -12.547 1 98.44 366 ASP B N 1
ATOM 5912 C CA . ASP B 1 366 ? -8.273 31.047 -13.367 1 98.44 366 ASP B CA 1
ATOM 5913 C C . ASP B 1 366 ? -6.867 30.547 -13.016 1 98.44 366 ASP B C 1
ATOM 5915 O O . ASP B 1 366 ? -6.062 30.266 -13.906 1 98.44 366 ASP B O 1
ATOM 5919 N N . ARG B 1 367 ? -6.633 30.469 -11.789 1 98.12 367 ARG B N 1
ATOM 5920 C CA . ARG B 1 367 ? -5.328 29.984 -11.352 1 98.12 367 ARG B CA 1
ATOM 5921 C C . ARG B 1 367 ? -5.125 28.531 -11.734 1 98.12 367 ARG B C 1
ATOM 5923 O O . ARG B 1 367 ? -4.027 28.125 -12.125 1 98.12 367 ARG B O 1
ATOM 5930 N N . LEU B 1 368 ? -6.125 27.719 -11.57 1 98.56 368 LEU B N 1
ATOM 5931 C CA . LEU B 1 368 ? -6.031 26.312 -11.938 1 98.56 368 LEU B CA 1
ATOM 5932 C C . LEU B 1 368 ? -5.766 26.156 -13.43 1 98.56 368 LEU B C 1
ATOM 5934 O O . LEU B 1 368 ? -4.992 25.297 -13.844 1 98.56 368 LEU B O 1
ATOM 5938 N N . LYS B 1 369 ? -6.391 26.984 -14.219 1 98.5 369 LYS B N 1
ATOM 5939 C CA . LYS B 1 369 ? -6.109 26.969 -15.656 1 98.5 369 LYS B CA 1
ATOM 5940 C C . LYS B 1 369 ? -4.648 27.297 -15.93 1 98.5 369 LYS B C 1
ATOM 5942 O O . LYS B 1 369 ? -4.012 26.672 -16.781 1 98.5 369 LYS B O 1
ATOM 5947 N N . ALA B 1 370 ? -4.141 28.25 -15.211 1 98.25 370 ALA B N 1
ATOM 5948 C CA . ALA B 1 370 ? -2.783 28.75 -15.422 1 98.25 370 ALA B CA 1
ATOM 5949 C C . ALA B 1 370 ? -1.745 27.734 -14.938 1 98.25 370 ALA B C 1
ATOM 5951 O O . ALA B 1 370 ? -0.6 27.75 -15.391 1 98.25 370 ALA B O 1
ATOM 5952 N N . THR B 1 371 ? -2.143 26.859 -14.016 1 98.38 371 THR B N 1
ATOM 5953 C CA . THR B 1 371 ? -1.161 26 -13.375 1 98.38 371 THR B CA 1
ATOM 5954 C C . THR B 1 371 ? -1.354 24.547 -13.805 1 98.38 371 THR B C 1
ATOM 5956 O O . THR B 1 371 ? -0.699 23.641 -13.281 1 98.38 371 THR B O 1
ATOM 5959 N N . ARG B 1 372 ? -2.215 24.281 -14.742 1 98.19 372 ARG B N 1
ATOM 5960 C CA . ARG B 1 372 ? -2.514 22.922 -15.148 1 98.19 372 ARG B CA 1
ATOM 5961 C C . ARG B 1 372 ? -1.323 22.281 -15.867 1 98.19 372 ARG B C 1
ATOM 5963 O O . ARG B 1 372 ? -0.674 22.938 -16.688 1 98.19 372 ARG B O 1
ATOM 5970 N N . VAL B 1 373 ? -1.054 21.125 -15.547 1 96.88 373 VAL B N 1
ATOM 5971 C CA . VAL B 1 373 ? 0.037 20.406 -16.188 1 96.88 373 VAL B CA 1
ATOM 5972 C C . VAL B 1 373 ? -0.477 19.078 -16.75 1 96.88 373 VAL B C 1
ATOM 5974 O O . VAL B 1 373 ? -1.459 18.516 -16.25 1 96.88 373 VAL B O 1
#

pLDDT: mean 95.97, std 4.77, range [63.25, 98.94]

Radius of gyration: 26.73 Å; Cα contacts (8 Å, |Δi|>4): 1814; chains: 2; bounding box: 64×78×63 Å

Secondary structure (DSSP, 8-state):
---EEEEEEEEEEEEEEEEE--TT-SS-EEEEEEEEEEEEETTS-EEEEEES--TT-TT-GGGTTTS-TT-HHHHHHHHHHHHHHSS--THHHHHHHHHHHHHHT-BHHHHHT-S-SEEEEEEE--S---HHHHHHHHHHHHHHT-SEEEEEPPBTTBS-S-HHHHHHHHHHHHHHHTTSSEEEEE---S---TT--PPPPPHHHHHHHHHHHHHTT-SEEE--S-TT-HHHHHHHHHHSSSEEEE-TT-S-HHHHHHHHHHT--SEE---IIIIIHHHHHHHHHHHHHHHT-EE-----S-HHHHHHHHHHHHHT---S-EEEE-BTTTB-HHHHTTTBSS----BTTEEE--S-SBT---B-HHHHHHHB-/---EEEEEEEEEEEEEEEEE--TT-SS-EEEEEEEEEEEEETTS-EEEEEES--TT-TT-GGGTTTS-TT-HHHHHHHHHHHHHHS---THHHHHHHHHHHHHHT-BHHHHHT-S-SEEEEEEE--S---HHHHHHHHHHHHHHT-SEEEEEPPBTTBS-S-HHHHHHHHHHHHHHHTTSSEEEEE---S---TT--PPPPPHHHHHHHHHHHHHTT-SEEE--S-TT-HHHHHHHHHHSSSEEEE-TT-S-HHHHHHHHHHT--SEE---IIIIIHHHHHHHHHHHHHHHT-EE-----S-HHHHHHHHHHHHHT---S-EEEE-BTTTB-HHHHTTTBSS----SSSEEE--S-SBT---B-HHHHHHHB-

Sequence (746 aa):
MSKIDSIEITHHRLPLDPPFKASWDGRARRHFDATIVRVTDDEGRVGIGSGDLMKGFEGHEDLFIGQDPRHLERHYEVLSHINFHYGRCWPMDLALWDLSGKITGEPVWRMLGGRSDRVRLYASSGVLREPSAMAEQAERYIDEGFPALKVRFSSSSGGRNSWRDDVKALEAIRARVGDRIELMVDCNQGWRMPWDTTLPWTFKDALAVARELEKLGIYWMEEPLFRSDRKGMKRLSDATDLRIAGGEMTRELYEFRDIIEERAFDVIQPDVALVGGITGCRRLAYQAREAGVMFTPHSWTNGIGVLANAHLTAGVGDAPWLEYPYDNPEWSEARRDYPMAAPLKHNRGWLDLGEAPGLGVVLDEDRLKATRVMSKIDSIEITHHRLPLDPPFKASWDGRARRHFDATIVRVTDDEGRVGIGSGDLMKGFEGHEDLFIGQDPRHLERHYEVLSHINFHYGRCWPMDLALWDLSGKITGEPVWRMLGGRSDRVRLYASSGVLREPSAMAEQAERYIDEGFPALKVRFSSSSGGRNSWRDDVKALEAIRARVGDRIELMVDCNQGWRMPWDTTLPWTFKDALAVARELEKLGIYWMEEPLFRSDRKGMKRLSDATDLRIAGGEMTRELYEFRDIIEERAFDVIQPDVALVGGITGCRRLAYQAREAGVMFTPHSWTNGIGVLANAHLTAGVGDAPWLEYPYDNPEWSEARRDYPMAAPLKHNRGWLDLGEAPGLGVVLDEDRLKATRV

Solvent-accessible surface area (backbone atoms only — not comparable to full-atom values): 37029 Å² total; per-residue (Å²): 131,67,22,27,61,49,75,46,78,49,41,31,51,41,81,34,84,72,56,36,53,37,30,69,38,59,56,67,33,52,53,50,75,46,28,43,31,39,37,28,32,73,84,69,53,70,4,54,16,28,35,50,84,36,44,69,50,77,90,50,59,73,82,46,49,70,35,50,55,73,46,50,69,64,53,45,45,28,46,53,28,38,35,72,75,29,14,46,49,23,16,54,48,37,8,34,45,16,29,37,12,51,75,72,62,34,21,39,16,54,75,58,60,42,71,36,60,44,41,42,30,22,37,26,47,48,52,78,69,56,32,68,57,42,20,52,49,51,51,51,39,46,73,50,36,26,56,27,39,34,42,54,30,50,21,80,57,30,74,63,95,43,72,68,58,43,48,46,26,53,51,35,29,38,72,68,53,53,81,76,46,48,37,30,38,35,38,46,24,31,70,58,49,46,86,49,75,63,75,59,51,50,69,69,54,36,48,56,52,48,56,56,38,56,78,69,62,41,57,32,44,21,23,50,40,37,68,80,39,50,69,55,38,25,51,49,37,72,72,43,92,44,34,27,27,37,56,40,67,43,67,54,67,62,56,52,52,55,36,56,75,65,46,25,36,46,26,44,15,52,13,34,32,53,30,44,7,58,78,48,46,53,53,50,40,54,53,24,57,77,67,72,30,45,44,39,40,39,34,80,70,29,47,61,26,32,43,52,41,44,30,46,34,15,7,60,34,84,40,86,40,36,50,35,67,47,28,72,79,74,39,32,48,63,70,49,14,53,60,31,62,64,49,76,67,68,59,56,28,27,40,74,63,68,68,47,39,8,69,59,82,52,67,20,63,68,54,42,65,74,23,51,104,132,67,23,27,60,47,78,47,79,49,41,32,50,43,81,36,84,72,56,36,51,36,29,70,39,59,55,66,32,52,53,51,74,48,29,43,31,40,37,27,31,74,84,69,54,70,4,56,16,29,35,50,83,36,44,70,49,79,91,49,58,73,82,47,47,71,37,50,54,73,46,51,68,62,54,45,46,28,47,52,28,38,35,71,74,28,14,46,49,23,17,56,48,38,8,32,47,18,29,37,12,51,75,71,62,33,20,40,17,53,75,57,60,42,72,34,57,46,41,43,29,21,35,26,45,46,52,78,66,56,31,70,57,42,21,52,49,52,52,50,39,47,72,50,37,25,56,26,39,34,43,56,29,50,21,80,56,31,72,63,96,42,72,69,59,44,48,46,26,54,49,36,27,38,72,67,54,52,80,74,45,46,37,31,37,36,38,47,26,32,67,58,48,46,88,48,76,64,76,60,51,49,69,69,55,36,49,56,52,47,57,56,39,55,78,68,62,40,57,32,43,22,24,51,39,37,67,78,40,50,68,54,38,26,53,48,37,72,74,43,92,45,33,27,27,37,56,40,67,44,69,54,65,61,56,52,52,52,35,56,76,66,46,26,38,45,27,43,14,49,13,34,33,54,28,42,7,58,78,48,45,54,53,48,38,54,53,23,57,78,67,71,29,44,43,39,40,40,35,79,70,30,47,61,25,31,44,53,42,44,29,46,34,15,7,60,35,83,40,86,40,35,52,34,68,47,29,74,82,73,39,32,47,62,69,50,14,51,60,32,63,63,50,78,67,67,60,56,28,28,41,76,64,68,68,49,40,8,71,58,82,52,68,21,64,70,54,43,66,73,22,52,103